Protein AF-0000000084732578 (afdb_homodimer)

Nearest PDB structures (foldseek):
  6kg1-assembly1_A  TM=9.247E-01  e=7.749E-29  Helicobacter pylori 26695
  5wt5-assembly1_B  TM=9.042E-01  e=7.749E-29  Helicobacter pylori 26695
  5zsp-assembly1_B  TM=8.885E-01  e=3.275E-29  Hydrogenimonas thermophila
  5zst-assembly1_A  TM=8.832E-01  e=6.159E-29  Hydrogenimonas thermophila
  1t3i-assembly1_B  TM=8.593E-01  e=3.748E-23  Synechocystis sp.

Solvent-accessible surface area (backbone atoms only — not comparable to full-atom values): 38156 Å² total; per-residue (Å²): 119,47,70,26,33,45,88,32,22,68,51,62,36,81,63,11,66,59,37,24,54,59,41,58,76,53,49,45,33,44,82,32,88,41,71,71,12,45,52,42,35,52,51,44,52,51,26,41,41,45,48,13,60,54,31,47,52,55,47,90,28,53,34,80,36,51,25,43,42,50,22,39,30,44,58,63,59,24,40,32,42,88,90,76,31,68,47,51,28,39,36,32,44,67,63,49,58,52,20,48,54,45,25,47,52,48,39,21,70,73,70,65,20,47,67,47,66,53,55,59,40,97,69,62,28,66,31,62,68,57,48,66,74,59,59,87,53,70,42,26,36,35,41,49,43,41,28,36,77,60,39,10,41,45,35,63,42,50,62,50,28,53,55,35,52,75,56,59,31,46,34,35,26,51,41,40,56,37,43,66,54,53,90,51,31,51,69,80,46,44,42,44,28,38,23,38,36,18,33,52,38,15,20,45,64,45,30,18,29,31,34,42,42,86,89,66,44,59,55,56,78,30,47,45,47,63,35,71,83,40,35,40,27,50,78,68,36,53,30,52,42,36,9,28,25,36,8,43,51,50,41,63,73,39,28,70,63,36,32,52,49,31,46,52,48,30,52,52,51,52,52,50,44,49,69,77,34,72,76,46,42,56,52,57,71,91,38,66,51,47,63,25,32,42,19,34,28,39,74,93,43,51,20,67,61,49,46,51,44,23,36,74,67,34,35,39,60,38,52,49,39,45,69,47,95,86,44,82,40,63,32,60,48,46,48,68,64,65,47,51,66,78,50,38,37,11,15,33,21,40,24,56,47,91,84,61,55,76,71,51,50,59,55,47,52,53,33,49,52,53,38,51,54,55,49,55,52,51,56,55,58,59,71,76,104,120,46,71,26,32,44,88,32,23,68,52,63,35,81,64,12,65,57,39,26,54,58,40,59,75,54,48,44,32,42,82,31,89,41,71,68,12,46,51,42,35,51,50,42,52,50,28,41,40,45,49,13,59,54,31,47,52,54,47,90,26,53,34,81,34,52,25,43,43,51,22,40,30,46,59,61,58,24,39,32,42,87,92,75,31,69,48,52,27,38,35,32,44,66,64,50,57,52,20,47,54,48,26,48,52,49,39,20,71,74,70,65,19,48,68,46,66,52,55,59,39,98,69,61,27,66,33,64,66,57,49,66,75,58,58,87,53,69,43,26,36,35,39,48,44,42,28,35,78,61,38,10,39,45,35,62,40,52,62,50,28,52,54,34,53,75,57,60,30,46,33,34,25,50,39,41,56,37,43,67,54,55,89,50,31,50,70,79,46,44,42,44,28,38,22,38,37,17,32,53,39,16,21,45,65,45,30,19,30,31,34,41,41,87,88,67,45,62,54,56,77,31,48,46,47,65,35,72,85,41,35,39,26,49,78,69,36,54,30,53,42,36,8,28,24,37,8,44,52,51,41,63,74,40,27,70,63,35,31,54,50,31,46,53,48,30,52,52,51,52,51,50,44,51,69,76,36,73,76,46,42,57,51,57,71,90,38,66,50,47,64,25,30,42,19,35,28,39,72,94,43,51,21,67,60,49,47,52,46,22,35,76,67,34,36,41,59,39,54,50,40,44,69,47,96,87,46,81,41,63,30,59,47,46,49,68,63,65,47,53,66,77,50,39,38,10,16,34,23,39,23,56,47,90,82,61,55,77,71,50,50,59,55,47,52,52,32,49,54,50,37,52,53,54,51,55,51,50,56,54,54,62,67,76,104

pLDDT: mean 93.45, std 10.59, range [28.48, 98.88]

Foldseek 3Di:
DDEQALLVLPFFDPCLVVLLVVLVVDQDFLVDPDPVNVVLVVLLLVLLVLVCVQQVHDSLQKDKDFFLLCLLLQVQQWWADPVRHAAQAEEEALLDDPSNVVSLVVSCVVRVRHYYYFDADLLGEGDLVVCLVPVPAAAYEYEDEQARQQAQFGYPQQSNLVSCVVRNYAYEYEDLNVFLADGHYPVRSRHQWYWAGLSSLNFDRGITIIGGHPPIGTAAPDADDCPSNRRYDDTDRSSSSSSSSVSSVSSSVCRVVSNVQLQVLLVVLVVVCCVVPVPKDWRSVVHDGRRQKTKIFDAPDAQVLLQVQLVVLPYHWAAQFDPPVVDRDFRSNCVSSPDDPNRSRNIIIGGDHSPDDPVVSVSSVVSNVVSVVVRVVVVVVVVVD/DDEQALLVLPFFDPCLVVLLVVLVVDQDFLVDPDPVNVVLVVLLLVLLVLVCVQQVHDSLQKDKDFFLLCLLLQVQQWWADPVRHAAQAEEEALLDDPSNVVSLVVSCVVRVRHYYYFDADLLGEGDLVVCLVPVPAAAYEYEDEQARQQAQFGYPQQSNLVSCVVRNYAYEYEDLSVFLADGHYPVRSRHQWYWAGLSSLNFDRGITIIGGHPPTGTAAPDADDCPSNRRYDDTDRSSSSSSSSVSSVSSVVCRVVSNVQLQVLLVVLVVVCCVVPVPKDWRSVVHDGRRQKTKIFDAPDAQVLLQVQLVVLPYHWAAQFDPPVPDRDFRSNCVSSPHDPNRSRNIIIGGDHSPDDNVVSVSNVVSNVVSVVVRVVVVVVVVVD

Radius of gyration: 27.82 Å; Cα contacts (8 Å, |Δi|>4): 1682; chains: 2; bounding box: 50×74×98 Å

InterPro domains:
  IPR000192 Aminotransferase class V domain [PF00266] (41-360)
  IPR015421 Pyridoxal phosphate-dependent transferase, major domain [G3DSA:3.40.640.10] (13-254)
  IPR015422 Pyridoxal phosphate-dependent transferase, small domain [G3DSA:3.90.1150.10] (255-361)
  IPR015424 Pyridoxal phosphate-dependent transferase [SSF53383] (7-371)
  IPR016454 Cysteine desulfurase [PIRSF005572] (13-369)

Organism: NCBI:txid412449

Secondary structure (DSSP, 8-state):
-EE-BGGG---PPTTHHHHHHHHHT----TT--SHHHHHHHHHHHHHHHHHHHHHTS-GGGEEEES-HHHHHHHHHHHEEBTTTBPPSEEEE-TTS-HHHHHHHHHHHHHH-PEEEEPPBPTTSSB-HHHHHHT---SSEEEE--SB-TTT-BBP-HHHHHHHHHHTT-EEEEE-TTTTTTS---HHHH--SEEEEETGGGT--TT-EEEEE-TT-EE--SB-SSSGGGGTB-S---HHHHHHHHHHHHHHHHHHHHHHHHHHHHHHHHHHHHHHH-TT-EETTTTS-B-TTEEEEE-TTS-HHHHHHHHHHTTEE-EES-EE-SS-EEPPHHHHHTT--HHHHTTEEEEE--TT--THHHHHHHHHHHHHHHHHHHHHHHHH--/-EE-BGGG---PPTTHHHHHHHHHT----TT--SHHHHHHHHHHHHHHHHHHHHHTS-GGGEEEES-HHHHHHHHHHHEEBTTTBPPSEEEE-TTS-HHHHHHHHHHHHHH-PEEEEPPBPTTSSB-HHHHHHT---SSEEEE--SB-TTT-BBP-HHHHHHHHHHTT-EEEEE-TTTTTTS---HHHH--SEEEEETGGGT--TT-EEEEE-TT-EE--SB-SSSGGGGTB-S---HHHHHHHHHHHHHHHHHHHHHHHHHHHHHHHHHHHHHHH-TT-EETTTTS-B-TTEEEEE-TTS-HHHHHHHHHHTTEE-EES-EE-SS-EE--HHHHHTT--HHHHTTEEEEE--TT--THHHHHHHHHHHHHHHHHHHHHHHHH--

Sequence (770 aa):
MIHLHIDTMPFFRPGVREAIEKELEDPIVPTARTRRGLSKADRLDGYREEVARYADCRPEEVIFVSSVTEANVWGIRGVRFPGNNSPDHVLVSPLEHSSILRSAEALSRETGAKMGLLTLTPQGTVDTDALKRKWPGARTLVSLQRVNPETGLLQPLKEVAGIVRERGGILHSDSSATQGWESLSLQSDGPDLMSVSSAAAGGPAGIAALLLRRGIRINPWLMGGAQEDGRRAGSQPVFLAAGFAQALRQEKESLSTDRQRLEHLDHLFLSAIQKEHSDVKIVALHAPRRPGILNILVPEVDGQALLSLLDRDGVEVGTGASCSSQSLTVSHVLTALGYPARQAQGSIVLSLGWWNRETDLALFQSALNKARGILSRINVTGATAMIHLHIDTMPFFRPGVREAIEKELEDPIVPTARTRRGLSKADRLDGYREEVARYADCRPEEVIFVSSVTEANVWGIRGVRFPGNNSPDHVLVSPLEHSSILRSAEALSRETGAKMGLLTLTPQGTVDTDALKRKWPGARTLVSLQRVNPETGLLQPLKEVAGIVRERGGILHSDSSATQGWESLSLQSDGPDLMSVSSAAAGGPAGIAALLLRRGIRINPWLMGGAQEDGRRAGSQPVFLAAGFAQALRQEKESLSTDRQRLEHLDHLFLSAIQKEHSDVKIVALHAPRRPGILNILVPEVDGQALLSLLDRDGVEVGTGASCSSQSLTVSHVLTALGYPARQAQGSIVLSLGWWNRETDLALFQSALNKARGILSRINVTGATA

Structure (mmCIF, N/CA/C/O backbone):
data_AF-0000000084732578-model_v1
#
loop_
_entity.id
_entity.type
_entity.pdbx_description
1 polymer 'Cysteine desulfurase'
#
loop_
_atom_site.group_PDB
_atom_site.id
_atom_site.type_symbol
_atom_site.label_atom_id
_atom_site.label_alt_id
_atom_site.label_comp_id
_atom_site.label_asym_id
_atom_site.label_entity_id
_atom_site.label_seq_id
_atom_site.pdbx_PDB_ins_code
_atom_site.Cartn_x
_atom_site.Cartn_y
_atom_site.Cartn_z
_atom_site.occupancy
_atom_site.B_iso_or_equiv
_atom_site.auth_seq_id
_atom_site.auth_comp_id
_atom_site.auth_asym_id
_atom_site.auth_atom_id
_atom_site.pdbx_PDB_model_num
ATOM 1 N N . MET A 1 1 ? -21.766 15.445 18.328 1 86.06 1 MET A N 1
ATOM 2 C CA . MET A 1 1 ? -20.328 15.211 18.234 1 86.06 1 MET A CA 1
ATOM 3 C C . MET A 1 1 ? -19.734 15.984 17.062 1 86.06 1 MET A C 1
ATOM 5 O O . MET A 1 1 ? -20.344 16.062 15.992 1 86.06 1 MET A O 1
ATOM 9 N N . ILE A 1 2 ? -18.672 16.766 17.375 1 94.62 2 ILE A N 1
ATOM 10 C CA . ILE A 1 2 ? -18.031 17.516 16.297 1 94.62 2 ILE A CA 1
ATOM 11 C C . ILE A 1 2 ? -16.609 17.031 16.109 1 94.62 2 ILE A C 1
ATOM 13 O O . ILE A 1 2 ? -15.961 16.578 17.062 1 94.62 2 ILE A O 1
ATOM 17 N N . HIS A 1 3 ? -16.156 17.156 14.844 1 95.94 3 HIS A N 1
ATOM 18 C CA . HIS A 1 3 ? -14.82 16.734 14.469 1 95.94 3 HIS A CA 1
ATOM 19 C C . HIS A 1 3 ? -13.969 17.922 14.023 1 95.94 3 HIS A C 1
ATOM 21 O O . HIS A 1 3 ? -14.258 18.547 13 1 95.94 3 HIS A O 1
ATOM 27 N N . LEU A 1 4 ? -12.914 18.141 14.812 1 97.38 4 LEU A N 1
ATOM 28 C CA . LEU A 1 4 ? -12.031 19.266 14.516 1 97.38 4 LEU A CA 1
ATOM 29 C C . LEU A 1 4 ? -10.609 18.781 14.258 1 97.38 4 LEU A C 1
ATOM 31 O O . LEU A 1 4 ? -9.648 19.391 14.734 1 97.38 4 LEU A O 1
ATOM 35 N N . HIS A 1 5 ? -10.531 17.656 13.641 1 94.88 5 HIS A N 1
ATOM 36 C CA . HIS A 1 5 ? -9.242 17.078 13.273 1 94.88 5 HIS A CA 1
ATOM 37 C C . HIS A 1 5 ? -9.312 16.406 11.906 1 94.88 5 HIS A C 1
ATOM 39 O O . HIS A 1 5 ? -9.516 15.188 11.828 1 94.88 5 HIS A O 1
ATOM 45 N N . ILE A 1 6 ? -8.961 17.078 10.906 1 91.69 6 ILE A N 1
ATOM 46 C CA . ILE A 1 6 ? -9.203 16.641 9.539 1 91.69 6 ILE A CA 1
ATOM 47 C C . ILE A 1 6 ? -8.281 15.477 9.195 1 91.69 6 ILE A C 1
ATOM 49 O O . ILE A 1 6 ? -8.617 14.633 8.359 1 91.69 6 ILE A O 1
ATOM 53 N N . ASP A 1 7 ? -7.176 15.289 9.883 1 87.5 7 ASP A N 1
ATOM 54 C CA . ASP A 1 7 ? -6.18 14.273 9.555 1 87.5 7 ASP A CA 1
ATOM 55 C C . ASP A 1 7 ? -6.637 12.891 10.008 1 87.5 7 ASP A C 1
ATOM 57 O O . ASP A 1 7 ? -6.027 11.883 9.648 1 87.5 7 ASP A O 1
ATOM 61 N N . THR A 1 8 ? -7.738 12.836 10.734 1 90.19 8 THR A N 1
ATOM 62 C CA . THR A 1 8 ? -8.234 11.555 11.211 1 90.19 8 THR A CA 1
ATOM 63 C C . THR A 1 8 ? -9.273 10.984 10.242 1 90.19 8 THR A C 1
ATOM 65 O O . THR A 1 8 ? -9.883 9.945 10.516 1 90.19 8 THR A O 1
ATOM 68 N N . MET A 1 9 ? -9.508 11.633 9.102 1 88.69 9 MET A N 1
ATOM 69 C CA . MET A 1 9 ? -10.43 11.203 8.047 1 88.69 9 MET A CA 1
ATOM 70 C C . MET A 1 9 ? -11.781 10.82 8.641 1 88.69 9 MET A C 1
ATOM 72 O O . MET A 1 9 ? -12.266 9.703 8.422 1 88.69 9 MET A O 1
ATOM 76 N N . PRO A 1 10 ? -12.531 11.75 9.281 1 90.88 10 PRO A N 1
ATOM 77 C CA . PRO A 1 10 ? -13.773 11.391 9.969 1 90.88 10 PRO A CA 1
ATOM 78 C C . PRO A 1 10 ? -14.938 11.156 9.008 1 90.88 10 PRO A C 1
ATOM 80 O O . PRO A 1 10 ? -15.898 10.461 9.352 1 90.88 10 PRO A O 1
ATOM 83 N N . PHE A 1 11 ? -14.883 11.773 7.777 1 94.5 11 PHE A N 1
ATOM 84 C CA . PHE A 1 11 ? -15.969 11.664 6.805 1 94.5 11 PHE A CA 1
ATOM 85 C C . PHE A 1 11 ? -15.414 11.492 5.395 1 94.5 11 PHE A C 1
ATOM 87 O O . PHE A 1 11 ? -14.391 12.086 5.043 1 94.5 11 PHE A O 1
ATOM 94 N N . PHE A 1 12 ? -16.156 10.656 4.664 1 97.5 12 PHE A N 1
ATOM 95 C CA . PHE A 1 12 ? -15.953 10.68 3.221 1 97.5 12 PHE A CA 1
ATOM 96 C C . PHE A 1 12 ? -16.641 11.891 2.6 1 97.5 12 PHE A C 1
ATOM 98 O O . PHE A 1 12 ? -17.703 12.312 3.057 1 97.5 12 PHE A O 1
ATOM 105 N N . ARG A 1 13 ? -16 12.484 1.595 1 97.62 13 ARG A N 1
ATOM 106 C CA . ARG A 1 13 ? -16.75 13.438 0.774 1 97.62 13 ARG A CA 1
ATOM 107 C C . ARG A 1 13 ? -17.953 12.773 0.126 1 97.62 13 ARG A C 1
ATOM 109 O O . ARG A 1 13 ? -18 11.547 0.003 1 97.62 13 ARG A O 1
ATOM 116 N N . PRO A 1 14 ? -18.969 13.57 -0.297 1 97.12 14 PRO A N 1
ATOM 117 C CA . PRO A 1 14 ? -20.172 13.016 -0.92 1 97.12 14 PRO A CA 1
ATOM 118 C C . PRO A 1 14 ? -19.844 12.148 -2.135 1 97.12 14 PRO A C 1
ATOM 120 O O . PRO A 1 14 ? -19.016 12.516 -2.967 1 97.12 14 PRO A O 1
ATOM 123 N N . GLY A 1 15 ? -20.438 10.969 -2.182 1 98.19 15 GLY A N 1
ATOM 124 C CA . GLY A 1 15 ? -20.328 10.109 -3.35 1 98.19 15 GLY A CA 1
ATOM 125 C C . GLY A 1 15 ? -19.156 9.148 -3.279 1 98.19 15 GLY A C 1
ATOM 126 O O . GLY A 1 15 ? -19.078 8.203 -4.066 1 98.19 15 GLY A O 1
ATOM 127 N N . VAL A 1 16 ? -18.219 9.32 -2.346 1 98.62 16 VAL A N 1
ATOM 128 C CA . VAL A 1 16 ? -17.016 8.508 -2.275 1 98.62 16 VAL A CA 1
ATOM 129 C C . VAL A 1 16 ? -17.375 7.062 -1.938 1 98.62 16 VAL A C 1
ATOM 131 O O . VAL A 1 16 ? -16.938 6.129 -2.617 1 98.62 16 VAL A O 1
ATOM 134 N N . ARG A 1 17 ? -18.188 6.883 -0.873 1 98.19 17 ARG A N 1
ATOM 135 C CA . ARG A 1 17 ? -18.578 5.531 -0.484 1 98.19 17 ARG A CA 1
ATOM 136 C C . ARG A 1 17 ? -19.281 4.816 -1.632 1 98.19 17 ARG A C 1
ATOM 138 O O . ARG A 1 17 ? -19 3.652 -1.912 1 98.19 17 ARG A O 1
ATOM 145 N N . GLU A 1 18 ? -20.141 5.5 -2.322 1 98.31 18 GLU A N 1
ATOM 146 C CA . GLU A 1 18 ? -20.875 4.93 -3.441 1 98.31 18 GLU A CA 1
ATOM 147 C C . GLU A 1 18 ? -19.953 4.527 -4.578 1 98.31 18 GLU A C 1
ATOM 149 O O . GLU A 1 18 ? -20.141 3.486 -5.207 1 98.31 18 GLU A O 1
ATOM 154 N N . ALA A 1 19 ? -18.969 5.375 -4.852 1 98.75 19 ALA A N 1
ATOM 155 C CA . ALA A 1 19 ? -18 5.078 -5.902 1 98.75 19 ALA A CA 1
ATOM 156 C C . ALA A 1 19 ? -17.219 3.805 -5.59 1 98.75 19 ALA A C 1
ATOM 158 O O . ALA A 1 19 ? -16.984 2.977 -6.473 1 98.75 19 ALA A O 1
ATOM 159 N N . ILE A 1 20 ? -16.844 3.658 -4.32 1 98.69 20 ILE A N 1
ATOM 160 C CA . ILE A 1 20 ? -16.125 2.467 -3.881 1 98.69 20 ILE A CA 1
ATOM 161 C C . ILE A 1 20 ? -17.031 1.239 -4.031 1 98.69 20 ILE A C 1
ATOM 163 O O . ILE A 1 20 ? -16.625 0.234 -4.621 1 98.69 20 ILE A O 1
ATOM 167 N N . GLU A 1 21 ? -18.281 1.349 -3.543 1 98.06 21 GLU A N 1
ATOM 168 C CA . GLU A 1 21 ? -19.219 0.222 -3.523 1 98.06 21 GLU A CA 1
ATOM 169 C C . GLU A 1 21 ? -19.547 -0.248 -4.938 1 98.06 21 GLU A C 1
ATOM 171 O O . GLU A 1 21 ? -19.656 -1.45 -5.184 1 98.06 21 GLU A O 1
ATOM 176 N N . LYS A 1 22 ? -19.672 0.679 -5.816 1 97.94 22 LYS A N 1
ATOM 177 C CA . LYS A 1 22 ? -19.953 0.333 -7.207 1 97.94 22 LYS A CA 1
ATOM 178 C C . LYS A 1 22 ? -18.828 -0.515 -7.801 1 97.94 22 LYS A C 1
ATOM 180 O O . LYS A 1 22 ? -19.094 -1.53 -8.453 1 97.94 22 LYS A O 1
ATOM 185 N N . GLU A 1 23 ? -17.625 -0.117 -7.574 1 97.62 23 GLU A N 1
ATOM 186 C CA . GLU A 1 23 ? -16.484 -0.835 -8.125 1 97.62 23 GLU A CA 1
ATOM 187 C C . GLU A 1 23 ? -16.281 -2.182 -7.438 1 97.62 23 GLU A C 1
ATOM 189 O O . GLU A 1 23 ? -15.664 -3.09 -7.996 1 97.62 23 GLU A O 1
ATOM 194 N N . LEU A 1 24 ? -16.797 -2.346 -6.191 1 97.5 24 LEU A N 1
ATOM 195 C CA . LEU A 1 24 ? -16.672 -3.588 -5.441 1 97.5 24 LEU A CA 1
ATOM 196 C C . LEU A 1 24 ? -17.547 -4.68 -6.031 1 97.5 24 LEU A C 1
ATOM 198 O O . LEU A 1 24 ? -17.391 -5.859 -5.715 1 97.5 24 LEU A O 1
ATOM 202 N N . GLU A 1 25 ? -18.484 -4.312 -6.906 1 96.06 25 GLU A N 1
ATOM 203 C CA . GLU A 1 25 ? -19.406 -5.27 -7.512 1 96.06 25 GLU A CA 1
ATOM 204 C C . GLU A 1 25 ? -18.656 -6.277 -8.375 1 96.06 25 GLU A C 1
ATOM 206 O O . GLU A 1 25 ? -19.094 -7.422 -8.523 1 96.06 25 GLU A O 1
ATOM 211 N N . ASP A 1 26 ? -17.547 -5.867 -8.945 1 94.75 26 ASP A N 1
ATOM 212 C CA . ASP A 1 26 ? -16.672 -6.734 -9.742 1 94.75 26 ASP A CA 1
ATOM 213 C C . ASP A 1 26 ? -15.227 -6.633 -9.273 1 94.75 26 ASP A C 1
ATOM 215 O O . ASP A 1 26 ? -14.516 -5.695 -9.641 1 94.75 26 ASP A O 1
ATOM 219 N N . PRO A 1 27 ? -14.828 -7.656 -8.609 1 94.94 27 PRO A N 1
ATOM 220 C CA . PRO A 1 27 ? -13.5 -7.555 -7.992 1 94.94 27 PRO A CA 1
ATOM 221 C C . PRO A 1 27 ? -12.375 -7.961 -8.938 1 94.94 27 PRO A C 1
ATOM 223 O O . PRO A 1 27 ? -11.227 -8.102 -8.516 1 94.94 27 PRO A O 1
ATOM 226 N N . ILE A 1 28 ? -12.633 -8.156 -10.258 1 95.69 28 ILE A N 1
ATOM 227 C CA . ILE A 1 28 ? -11.602 -8.555 -11.211 1 95.69 28 ILE A CA 1
ATOM 228 C C . ILE A 1 28 ? -10.484 -7.512 -11.234 1 95.69 28 ILE A C 1
ATOM 230 O O . ILE A 1 28 ? -10.742 -6.316 -11.086 1 95.69 28 ILE A O 1
ATOM 234 N N . VAL A 1 29 ? -9.266 -7.957 -11.422 1 94.06 29 VAL A N 1
ATOM 235 C CA . VAL A 1 29 ? -8.109 -7.066 -11.406 1 94.06 29 VAL A CA 1
ATOM 236 C C . VAL A 1 29 ? -7.895 -6.469 -12.797 1 94.06 29 VAL A C 1
ATOM 238 O O . VAL A 1 29 ? -8.219 -7.098 -13.805 1 94.06 29 VAL A O 1
ATOM 241 N N . PRO A 1 30 ? -7.316 -5.309 -12.836 1 95.44 30 PRO A N 1
ATOM 242 C CA . PRO A 1 30 ? -7.133 -4.645 -14.125 1 95.44 30 PRO A CA 1
ATOM 243 C C . PRO A 1 30 ? -6.016 -5.27 -14.961 1 95.44 30 PRO A C 1
ATOM 245 O O . PRO A 1 30 ? -5.863 -4.945 -16.141 1 95.44 30 PRO A O 1
ATOM 248 N N . THR A 1 31 ? -5.258 -6.184 -14.445 1 90.38 31 THR A N 1
ATOM 249 C CA . THR A 1 31 ? -4.184 -6.84 -15.18 1 90.38 31 THR A CA 1
ATOM 250 C C . THR A 1 31 ? -4.707 -8.07 -15.914 1 90.38 31 THR A C 1
ATOM 252 O O . THR A 1 31 ? -3.988 -8.672 -16.719 1 90.38 31 THR A O 1
ATOM 255 N N . ALA A 1 32 ? -5.965 -8.469 -15.57 1 90.88 32 ALA A N 1
ATOM 256 C CA . ALA A 1 32 ? -6.57 -9.57 -16.312 1 90.88 32 ALA A CA 1
ATOM 257 C C . ALA A 1 32 ? -6.715 -9.219 -17.797 1 90.88 32 ALA A C 1
ATOM 259 O O . ALA A 1 32 ? -7.176 -8.133 -18.141 1 90.88 32 ALA A O 1
ATOM 260 N N . ARG A 1 33 ? -6.359 -10.086 -18.656 1 88.69 33 ARG A N 1
ATOM 261 C CA . ARG A 1 33 ? -6.297 -9.812 -20.094 1 88.69 33 ARG A CA 1
ATOM 262 C C . ARG A 1 33 ? -7.613 -10.172 -20.766 1 88.69 33 ARG A C 1
ATOM 264 O O . ARG A 1 33 ? -7.699 -10.195 -22 1 88.69 33 ARG A O 1
ATOM 271 N N . THR A 1 34 ? -8.602 -10.359 -20.062 1 92.44 34 THR A N 1
ATOM 272 C CA . THR A 1 34 ? -9.953 -10.602 -20.562 1 92.44 34 THR A CA 1
ATOM 273 C C . THR A 1 34 ? -10.688 -9.289 -20.797 1 92.44 34 THR A C 1
ATOM 275 O O . THR A 1 34 ? -10.211 -8.227 -20.406 1 92.44 34 THR A O 1
ATOM 278 N N . ARG A 1 35 ? -11.812 -9.383 -21.438 1 94.12 35 ARG A N 1
ATOM 279 C CA . ARG A 1 35 ? -12.641 -8.203 -21.672 1 94.12 35 ARG A CA 1
ATOM 280 C C . ARG A 1 35 ? -12.984 -7.5 -20.359 1 94.12 35 ARG A C 1
ATOM 282 O O . ARG A 1 35 ? -12.953 -6.27 -20.281 1 94.12 35 ARG A O 1
ATOM 289 N N . ARG A 1 36 ? -13.336 -8.258 -19.359 1 94.31 36 ARG A N 1
ATOM 290 C CA . ARG A 1 36 ? -13.656 -7.691 -18.047 1 94.31 36 ARG A CA 1
ATOM 291 C C . ARG A 1 36 ? -12.445 -6.992 -17.453 1 94.31 36 ARG A C 1
ATOM 293 O O . ARG A 1 36 ? -12.562 -5.891 -16.906 1 94.31 36 ARG A O 1
ATOM 300 N N . GLY A 1 37 ? -11.273 -7.637 -17.547 1 94.44 37 GLY A N 1
ATOM 301 C CA . GLY A 1 37 ? -10.047 -7.039 -17.062 1 94.44 37 GLY A CA 1
ATOM 302 C C . GLY A 1 37 ? -9.672 -5.762 -17.781 1 94.44 37 GLY A C 1
ATOM 303 O O . GLY A 1 37 ? -9.273 -4.777 -17.156 1 94.44 37 GLY A O 1
ATOM 304 N N . LEU A 1 38 ? -9.844 -5.781 -19.078 1 95.5 38 LEU A N 1
ATOM 305 C CA . LEU A 1 38 ? -9.531 -4.609 -19.891 1 95.5 38 LEU A CA 1
ATOM 306 C C . LEU A 1 38 ? -10.477 -3.457 -19.562 1 95.5 38 LEU A C 1
ATOM 308 O O . LEU A 1 38 ? -10.055 -2.299 -19.531 1 95.5 38 LEU A O 1
ATOM 312 N N . SER A 1 39 ? -11.711 -3.812 -19.375 1 96.88 39 SER A N 1
ATOM 313 C CA . SER A 1 39 ? -12.672 -2.801 -18.953 1 96.88 39 SER A CA 1
ATOM 314 C C . SER A 1 39 ? -12.289 -2.191 -17.609 1 96.88 39 SER A C 1
ATOM 316 O O . SER A 1 39 ? -12.406 -0.979 -17.422 1 96.88 39 SER A O 1
ATOM 318 N N . LYS A 1 40 ? -11.898 -3.031 -16.703 1 97.12 40 LYS A N 1
ATOM 319 C CA . LYS A 1 40 ? -11.43 -2.574 -15.398 1 97.12 40 LYS A CA 1
ATOM 320 C C . LYS A 1 40 ? -10.219 -1.654 -15.539 1 97.12 40 LYS A C 1
ATOM 322 O O . LYS A 1 40 ? -10.125 -0.629 -14.859 1 97.12 40 LYS A O 1
ATOM 327 N N . ALA A 1 41 ? -9.289 -1.98 -16.391 1 97.12 41 ALA A N 1
ATOM 328 C CA . ALA A 1 41 ? -8.102 -1.173 -16.656 1 97.12 41 ALA A CA 1
ATOM 329 C C . ALA A 1 41 ? -8.477 0.196 -17.203 1 97.12 41 ALA A C 1
ATOM 331 O O . ALA A 1 41 ? -7.883 1.21 -16.844 1 97.12 41 ALA A O 1
ATOM 332 N N . ASP A 1 42 ? -9.453 0.195 -18.094 1 98.19 42 ASP A N 1
ATOM 333 C CA . ASP A 1 42 ? -9.93 1.446 -18.672 1 98.19 42 ASP A CA 1
ATOM 334 C C . ASP A 1 42 ? -10.5 2.367 -17.594 1 98.19 42 ASP A C 1
ATOM 336 O O . ASP A 1 42 ? -10.25 3.574 -17.609 1 98.19 42 ASP A O 1
ATOM 340 N N . ARG A 1 43 ? -11.258 1.838 -16.703 1 98.38 43 ARG A N 1
ATOM 341 C CA . ARG A 1 43 ? -11.812 2.631 -15.617 1 98.38 43 ARG A CA 1
ATOM 342 C C . ARG A 1 43 ? -10.703 3.162 -14.711 1 98.38 43 ARG A C 1
ATOM 344 O O . ARG A 1 43 ? -10.75 4.312 -14.273 1 98.38 43 ARG A O 1
ATOM 351 N N . LEU A 1 44 ? -9.719 2.312 -14.43 1 98.38 44 LEU A N 1
ATOM 352 C CA . LEU A 1 44 ? -8.562 2.758 -13.656 1 98.38 44 LEU A CA 1
ATOM 353 C C . LEU A 1 44 ? -7.902 3.961 -14.312 1 98.38 44 LEU A C 1
ATOM 355 O O . LEU A 1 44 ? -7.543 4.93 -13.641 1 98.38 44 LEU A O 1
ATOM 359 N N . ASP A 1 45 ? -7.711 3.889 -15.617 1 98.44 45 ASP A N 1
ATOM 360 C CA . ASP A 1 45 ? -7.125 4.996 -16.359 1 98.44 45 ASP A CA 1
ATOM 361 C C . ASP A 1 45 ? -7.988 6.25 -16.25 1 98.44 45 ASP A C 1
ATOM 363 O O . ASP A 1 45 ? -7.461 7.363 -16.172 1 98.44 45 ASP A O 1
ATOM 367 N N . GLY A 1 46 ? -9.266 6.07 -16.266 1 98.75 46 GLY A N 1
ATOM 368 C CA . GLY A 1 46 ? -10.164 7.191 -16.047 1 98.75 46 GLY A CA 1
ATOM 369 C C . GLY A 1 46 ? -9.992 7.852 -14.695 1 98.75 46 GLY A C 1
ATOM 370 O O . GLY A 1 46 ? -9.992 9.078 -14.586 1 98.75 46 GLY A O 1
ATOM 371 N N . TYR A 1 47 ? -9.875 7.047 -13.664 1 98.81 47 TYR A N 1
ATOM 372 C CA . TYR A 1 47 ? -9.641 7.582 -12.328 1 98.81 47 TYR A CA 1
ATOM 373 C C . TYR A 1 47 ? -8.305 8.305 -12.25 1 98.81 47 TYR A C 1
ATOM 375 O O . TYR A 1 47 ? -8.188 9.336 -11.586 1 98.81 47 TYR A O 1
ATOM 383 N N . ARG A 1 48 ? -7.234 7.734 -12.906 1 98.69 48 ARG A N 1
ATOM 384 C CA . ARG A 1 48 ? -5.938 8.391 -12.984 1 98.69 48 ARG A CA 1
ATOM 385 C C . ARG A 1 48 ? -6.062 9.766 -13.633 1 98.69 48 ARG A C 1
ATOM 387 O O . ARG A 1 48 ? -5.418 10.727 -13.203 1 98.69 48 ARG A O 1
ATOM 394 N N . GLU A 1 49 ? -6.867 9.867 -14.672 1 98.81 49 GLU A N 1
ATOM 395 C CA . GLU A 1 49 ? -7.109 11.141 -15.359 1 98.81 49 GLU A CA 1
ATOM 396 C C . GLU A 1 49 ? -7.746 12.156 -14.414 1 98.81 49 GLU A C 1
ATOM 398 O O . GLU A 1 49 ? -7.453 13.352 -14.5 1 98.81 49 GLU A O 1
ATOM 403 N N . GLU A 1 50 ? -8.633 11.703 -13.586 1 98.69 50 GLU A N 1
ATOM 404 C CA . GLU A 1 50 ? -9.266 12.594 -12.617 1 98.69 50 GLU A CA 1
ATOM 405 C C . GLU A 1 50 ? -8.25 13.141 -11.625 1 98.69 50 GLU A C 1
ATOM 407 O O . GLU A 1 50 ? -8.297 14.32 -11.273 1 98.69 50 GLU A O 1
ATOM 412 N N . VAL A 1 51 ? -7.32 12.305 -11.203 1 98.62 51 VAL A N 1
ATOM 413 C CA . VAL A 1 51 ? -6.258 12.742 -10.305 1 98.62 51 VAL A CA 1
ATOM 414 C C . VAL A 1 51 ? -5.379 13.773 -11.016 1 98.62 51 VAL A C 1
ATOM 416 O O . VAL A 1 51 ? -5.023 14.805 -10.438 1 98.62 51 VAL A O 1
ATOM 419 N N . ALA A 1 52 ? -5.074 13.461 -12.234 1 98.69 52 ALA A N 1
ATOM 420 C CA . ALA A 1 52 ? -4.254 14.359 -13.047 1 98.69 52 ALA A CA 1
ATOM 421 C C . ALA A 1 52 ? -4.934 15.719 -13.211 1 98.69 52 ALA A C 1
ATOM 423 O O . ALA A 1 52 ? -4.289 16.766 -13.078 1 98.69 52 ALA A O 1
ATOM 424 N N . ARG A 1 53 ? -6.199 15.703 -13.492 1 98.31 53 ARG A N 1
ATOM 425 C CA . ARG A 1 53 ? -6.969 16.938 -13.641 1 98.31 53 ARG A CA 1
ATOM 426 C C . ARG A 1 53 ? -6.961 17.75 -12.352 1 98.31 53 ARG A C 1
ATOM 428 O O . ARG A 1 53 ? -6.793 18.969 -12.391 1 98.31 53 ARG A O 1
ATOM 435 N N . TYR A 1 54 ? -7.117 17.125 -11.281 1 98.25 54 TYR A N 1
ATOM 436 C CA . TYR A 1 54 ? -7.109 17.781 -9.984 1 98.25 54 TYR A CA 1
ATOM 437 C C . TYR A 1 54 ? -5.789 18.5 -9.742 1 98.25 54 TYR A C 1
ATOM 439 O O . TYR A 1 54 ? -5.77 19.641 -9.25 1 98.25 54 TYR A O 1
ATOM 447 N N . ALA A 1 55 ? -4.648 17.844 -10.102 1 98.25 55 ALA A N 1
ATOM 448 C CA . ALA A 1 55 ? -3.324 18.344 -9.734 1 98.25 55 ALA A CA 1
ATOM 449 C C . ALA A 1 55 ? -2.66 19.062 -10.898 1 98.25 55 ALA A C 1
ATOM 451 O O . ALA A 1 55 ? -1.473 19.391 -10.844 1 98.25 55 ALA A O 1
ATOM 452 N N . ASP A 1 56 ? -3.42 19.281 -12.008 1 97.94 56 ASP A N 1
ATOM 453 C CA . ASP A 1 56 ? -2.92 19.984 -13.18 1 97.94 56 ASP A CA 1
ATOM 454 C C . ASP A 1 56 ? -1.631 19.359 -13.695 1 97.94 56 ASP A C 1
ATOM 456 O O . ASP A 1 56 ? -0.601 20.031 -13.797 1 97.94 56 ASP A O 1
ATOM 460 N N . CYS A 1 57 ? -1.707 18.125 -14.023 1 98.19 57 CYS A N 1
ATOM 461 C CA . CYS A 1 57 ? -0.597 17.375 -14.609 1 98.19 57 CYS A CA 1
ATOM 462 C C . CYS A 1 57 ? -1.101 16.359 -15.617 1 98.19 57 CYS A C 1
ATOM 464 O O . CYS A 1 57 ? -2.281 16.359 -15.977 1 98.19 57 CYS A O 1
ATOM 466 N N . ARG A 1 58 ? -0.204 15.586 -16.281 1 97.75 58 ARG A N 1
ATOM 467 C CA . ARG A 1 58 ? -0.554 14.539 -17.234 1 97.75 58 ARG A CA 1
ATOM 468 C C . ARG A 1 58 ? -0.798 13.211 -16.516 1 97.75 58 ARG A C 1
ATOM 470 O O . ARG A 1 58 ? -0.171 12.93 -15.484 1 97.75 58 ARG A O 1
ATOM 477 N N . PRO A 1 59 ? -1.721 12.414 -17.016 1 98.25 59 PRO A N 1
ATOM 478 C CA . PRO A 1 59 ? -1.997 11.125 -16.375 1 98.25 59 PRO A CA 1
ATOM 479 C C . PRO A 1 59 ? -0.738 10.281 -16.172 1 98.25 59 PRO A C 1
ATOM 481 O O . PRO A 1 59 ? -0.616 9.578 -15.164 1 98.25 59 PRO A O 1
ATOM 484 N N . GLU A 1 60 ? 0.264 10.383 -17.094 1 97.12 60 GLU A N 1
ATOM 485 C CA . GLU A 1 60 ? 1.493 9.602 -17.016 1 97.12 60 GLU A CA 1
ATOM 486 C C . GLU A 1 60 ? 2.348 10.039 -15.82 1 97.12 60 GLU A C 1
ATOM 488 O O . GLU A 1 60 ? 3.273 9.328 -15.422 1 97.12 60 GLU A O 1
ATOM 493 N N . GLU A 1 61 ? 2.035 11.211 -15.25 1 98.44 61 GLU A N 1
ATOM 494 C CA . GLU A 1 61 ? 2.787 11.75 -14.117 1 98.44 61 GLU A CA 1
ATOM 495 C C . GLU A 1 61 ? 2.18 11.312 -12.789 1 98.44 61 GLU A C 1
ATOM 497 O O . GLU A 1 61 ? 2.717 11.617 -11.727 1 98.44 61 GLU A O 1
ATOM 502 N N . VAL A 1 62 ? 1.073 10.578 -12.891 1 98.69 62 VAL A N 1
ATOM 503 C CA . VAL A 1 62 ? 0.375 10.125 -11.688 1 98.69 62 VAL A CA 1
ATOM 504 C C . VAL A 1 62 ? 0.726 8.664 -11.414 1 98.69 62 VAL A C 1
ATOM 506 O O . VAL A 1 62 ? 0.487 7.793 -12.25 1 98.69 62 VAL A O 1
ATOM 509 N N . ILE A 1 63 ? 1.259 8.359 -10.258 1 98.44 63 ILE A N 1
ATOM 510 C CA . ILE A 1 63 ? 1.516 6.996 -9.812 1 98.44 63 ILE A CA 1
ATOM 511 C C . ILE A 1 63 ? 0.695 6.699 -8.555 1 98.44 63 ILE A C 1
ATOM 513 O O . ILE A 1 63 ? 0.832 7.387 -7.543 1 98.44 63 ILE A O 1
ATOM 517 N N . PHE A 1 64 ? -0.169 5.738 -8.633 1 98.5 64 PHE A N 1
ATOM 518 C CA . PHE A 1 64 ? -0.924 5.328 -7.453 1 98.5 64 PHE A CA 1
ATOM 519 C C . PHE A 1 64 ? -0.027 4.594 -6.465 1 98.5 64 PHE A C 1
ATOM 521 O O . PHE A 1 64 ? 0.786 3.756 -6.859 1 98.5 64 PHE A O 1
ATOM 528 N N . VAL A 1 65 ? -0.107 4.988 -5.246 1 97.88 65 VAL A N 1
ATOM 529 C CA . VAL A 1 65 ? 0.628 4.367 -4.148 1 97.88 65 VAL A CA 1
ATOM 530 C C . VAL A 1 65 ? -0.331 4.023 -3.012 1 97.88 65 VAL A C 1
ATOM 532 O O . VAL A 1 65 ? -1.509 4.383 -3.055 1 97.88 65 VAL A O 1
ATOM 535 N N . SER A 1 66 ? 0.131 3.328 -2.049 1 97.19 66 SER A N 1
ATOM 536 C CA . SER A 1 66 ? -0.761 2.791 -1.027 1 97.19 66 SER A CA 1
ATOM 537 C C . SER A 1 66 ? -1.085 3.84 0.031 1 97.19 66 SER A C 1
ATOM 539 O O . SER A 1 66 ? -2.035 3.68 0.8 1 97.19 66 SER A O 1
ATOM 541 N N . SER A 1 67 ? -0.281 4.891 0.153 1 96.31 67 SER A N 1
ATOM 542 C CA . SER A 1 67 ? -0.475 5.934 1.152 1 96.31 67 SER A CA 1
ATOM 543 C C . SER A 1 67 ? 0.402 7.148 0.861 1 96.31 67 SER A C 1
ATOM 545 O O . SER A 1 67 ? 1.323 7.07 0.046 1 96.31 67 SER A O 1
ATOM 547 N N . VAL A 1 68 ? 0.095 8.18 1.524 1 96.5 68 VAL A N 1
ATOM 548 C CA . VAL A 1 68 ? 0.925 9.367 1.368 1 96.5 68 VAL A CA 1
ATOM 549 C C . VAL A 1 68 ? 2.307 9.117 1.968 1 96.5 68 VAL A C 1
ATOM 551 O O . VAL A 1 68 ? 3.311 9.617 1.458 1 96.5 68 VAL A O 1
ATOM 554 N N . THR A 1 69 ? 2.34 8.336 3.068 1 96.88 69 THR A N 1
ATOM 555 C CA . THR A 1 69 ? 3.621 7.953 3.65 1 96.88 69 THR A CA 1
ATOM 556 C C . THR A 1 69 ? 4.492 7.238 2.621 1 96.88 69 THR A C 1
ATOM 558 O O . THR A 1 69 ? 5.684 7.539 2.492 1 96.88 69 THR A O 1
ATOM 561 N N . GLU A 1 70 ? 3.883 6.336 1.867 1 97.56 70 GLU A N 1
ATOM 562 C CA . GLU A 1 70 ? 4.625 5.66 0.808 1 97.56 70 GLU A CA 1
ATOM 563 C C . GLU A 1 70 ? 5.105 6.648 -0.25 1 97.56 70 GLU A C 1
ATOM 565 O O . GLU A 1 70 ? 6.242 6.559 -0.719 1 97.56 70 GLU A O 1
ATOM 570 N N . ALA A 1 71 ? 4.258 7.555 -0.633 1 98.25 71 ALA A N 1
ATOM 571 C CA . ALA A 1 71 ? 4.633 8.578 -1.606 1 98.25 71 ALA A CA 1
ATOM 572 C C . ALA A 1 71 ? 5.828 9.391 -1.115 1 98.25 71 ALA A C 1
ATOM 574 O O . ALA A 1 71 ? 6.781 9.617 -1.862 1 98.25 71 ALA A O 1
ATOM 575 N N . ASN A 1 72 ? 5.789 9.828 0.147 1 98.25 72 ASN A N 1
ATOM 576 C CA . ASN A 1 72 ? 6.867 10.609 0.745 1 98.25 72 ASN A CA 1
ATOM 577 C C . ASN A 1 72 ? 8.172 9.828 0.78 1 98.25 72 ASN A C 1
ATOM 579 O O . ASN A 1 72 ? 9.211 10.312 0.32 1 98.25 72 ASN A O 1
ATOM 583 N N . VAL A 1 73 ? 8.086 8.633 1.293 1 97.62 73 VAL A N 1
ATOM 584 C CA . VAL A 1 73 ? 9.273 7.809 1.463 1 97.62 73 VAL A CA 1
ATOM 585 C C . VAL A 1 73 ? 9.898 7.508 0.099 1 97.62 73 VAL A C 1
ATOM 587 O O . VAL A 1 73 ? 11.102 7.672 -0.089 1 97.62 73 VAL A O 1
ATOM 590 N N . TRP A 1 74 ? 9.039 7.105 -0.854 1 97.56 74 TRP A N 1
ATOM 591 C CA . TRP A 1 74 ? 9.516 6.766 -2.191 1 97.56 74 TRP A CA 1
ATOM 592 C C . TRP A 1 74 ? 10.078 7.996 -2.898 1 97.56 74 TRP A C 1
ATOM 594 O O . TRP A 1 74 ? 11.125 7.926 -3.545 1 97.56 74 TRP A O 1
ATOM 604 N N . GLY A 1 75 ? 9.414 9.133 -2.764 1 97.81 75 GLY A N 1
ATOM 605 C CA . GLY A 1 75 ? 9.883 10.359 -3.377 1 97.81 75 GLY A CA 1
ATOM 606 C C . GLY A 1 75 ? 11.266 10.766 -2.91 1 97.81 75 GLY A C 1
ATOM 607 O O . GLY A 1 75 ? 12.078 11.266 -3.699 1 97.81 75 GLY A O 1
ATOM 608 N N . ILE A 1 76 ? 11.531 10.531 -1.646 1 97.94 76 ILE A N 1
ATOM 609 C CA . ILE A 1 76 ? 12.797 10.945 -1.057 1 97.94 76 ILE A CA 1
ATOM 610 C C . ILE A 1 76 ? 13.867 9.898 -1.344 1 97.94 76 ILE A C 1
ATOM 612 O O . ILE A 1 76 ? 14.953 10.227 -1.841 1 97.94 76 ILE A O 1
ATOM 616 N N . ARG A 1 77 ? 13.578 8.656 -1.155 1 96.19 77 ARG A N 1
ATOM 617 C CA . ARG A 1 77 ? 14.594 7.609 -1.207 1 96.19 77 ARG A CA 1
ATOM 618 C C . ARG A 1 77 ? 14.797 7.109 -2.635 1 96.19 77 ARG A C 1
ATOM 620 O O . ARG A 1 77 ? 15.836 6.531 -2.955 1 96.19 77 ARG A O 1
ATOM 627 N N . GLY A 1 78 ? 13.82 7.328 -3.498 1 95.88 78 GLY A N 1
ATOM 628 C CA . GLY A 1 78 ? 13.836 6.691 -4.805 1 95.88 78 GLY A CA 1
ATOM 629 C C . GLY A 1 78 ? 14.344 7.602 -5.906 1 95.88 78 GLY A C 1
ATOM 630 O O . GLY A 1 78 ? 14.758 7.129 -6.969 1 95.88 78 GLY A O 1
ATOM 631 N N . VAL A 1 79 ? 14.32 8.906 -5.719 1 96.81 79 VAL A N 1
ATOM 632 C CA . VAL A 1 79 ? 14.641 9.859 -6.777 1 96.81 79 VAL A CA 1
ATOM 633 C C . VAL A 1 79 ? 16.109 9.727 -7.16 1 96.81 79 VAL A C 1
ATOM 635 O O . VAL A 1 79 ? 16.953 9.445 -6.309 1 96.81 79 VAL A O 1
ATOM 638 N N . ARG A 1 80 ? 16.359 9.914 -8.461 1 96.62 80 ARG A N 1
ATOM 639 C CA . ARG A 1 80 ? 17.703 9.828 -9 1 96.62 80 ARG A CA 1
ATOM 640 C C . ARG A 1 80 ? 18.031 11.023 -9.883 1 96.62 80 ARG A C 1
ATOM 642 O O . ARG A 1 80 ? 17.141 11.562 -10.547 1 96.62 80 ARG A O 1
ATOM 649 N N . PHE A 1 81 ? 19.219 11.445 -9.852 1 96.62 81 PHE A N 1
ATOM 650 C CA . PHE A 1 81 ? 19.75 12.469 -10.75 1 96.62 81 PHE A CA 1
ATOM 651 C C . PHE A 1 81 ? 20.281 11.844 -12.031 1 96.62 81 PHE A C 1
ATOM 653 O O . PHE A 1 81 ? 20.359 10.617 -12.141 1 96.62 81 PHE A O 1
ATOM 660 N N . PRO A 1 82 ? 20.484 12.664 -13.07 1 92.44 82 PRO A N 1
ATOM 661 C CA . PRO A 1 82 ? 21.047 12.117 -14.32 1 92.44 82 PRO A CA 1
ATOM 662 C C . PRO A 1 82 ? 22.234 11.195 -14.078 1 92.44 82 PRO A C 1
ATOM 664 O O . PRO A 1 82 ? 23.062 11.461 -13.203 1 92.44 82 PRO A O 1
ATOM 667 N N . GLY A 1 83 ? 22.297 10.094 -14.867 1 91.94 83 GLY A N 1
ATOM 668 C CA . GLY A 1 83 ? 23.328 9.07 -14.68 1 91.94 83 GLY A CA 1
ATOM 669 C C . GLY A 1 83 ? 22.984 8.07 -13.594 1 91.94 83 GLY A C 1
ATOM 670 O O . GLY A 1 83 ? 23.844 7.32 -13.141 1 91.94 83 GLY A O 1
ATOM 671 N N . ASN A 1 84 ? 21.734 8.156 -13.164 1 89.44 84 ASN A N 1
ATOM 672 C CA . ASN A 1 84 ? 21.203 7.27 -12.133 1 89.44 84 ASN A CA 1
ATOM 673 C C . ASN A 1 84 ? 21.922 7.461 -10.797 1 89.44 84 ASN A C 1
ATOM 675 O O . ASN A 1 84 ? 22.188 6.496 -10.086 1 89.44 84 ASN A O 1
ATOM 679 N N . ASN A 1 85 ? 22.234 8.68 -10.516 1 93.06 85 ASN A N 1
ATOM 680 C CA . ASN A 1 85 ? 22.953 9.016 -9.297 1 93.06 85 ASN A CA 1
ATOM 681 C C . ASN A 1 85 ? 21.984 9.328 -8.148 1 93.06 85 ASN A C 1
ATOM 683 O O . ASN A 1 85 ? 20.969 9.977 -8.352 1 93.06 85 ASN A O 1
ATOM 687 N N . SER A 1 86 ? 22.359 8.852 -6.977 1 94.81 86 SER A N 1
ATOM 688 C CA . SER A 1 86 ? 21.672 9.289 -5.766 1 94.81 86 SER A CA 1
ATOM 689 C C . SER A 1 86 ? 21.984 10.75 -5.449 1 94.81 86 SER A C 1
ATOM 691 O O . SER A 1 86 ? 23 11.289 -5.914 1 94.81 86 SER A O 1
ATOM 693 N N . PRO A 1 87 ? 21.094 11.414 -4.672 1 97.56 87 PRO A N 1
ATOM 694 C CA . PRO A 1 87 ? 21.438 12.766 -4.207 1 97.56 87 PRO A CA 1
ATOM 695 C C . PRO A 1 87 ? 22.719 12.789 -3.375 1 97.56 87 PRO A C 1
ATOM 697 O O . PRO A 1 87 ? 22.953 11.875 -2.582 1 97.56 87 PRO A O 1
ATOM 700 N N . ASP A 1 88 ? 23.5 13.867 -3.592 1 97.69 88 ASP A N 1
ATOM 701 C CA . ASP A 1 88 ? 24.656 14.094 -2.734 1 97.69 88 ASP A CA 1
ATOM 702 C C . ASP A 1 88 ? 24.25 14.797 -1.438 1 97.69 88 ASP A C 1
ATOM 704 O O . ASP A 1 88 ? 24.938 14.656 -0.417 1 97.69 88 ASP A O 1
ATOM 708 N N . HIS A 1 89 ? 23.188 15.586 -1.547 1 98.25 89 HIS A N 1
ATOM 709 C CA . HIS A 1 89 ? 22.656 16.344 -0.421 1 98.25 89 HIS A CA 1
ATOM 710 C C . HIS A 1 89 ? 21.141 16.203 -0.333 1 98.25 89 HIS A C 1
ATOM 712 O O . HIS A 1 89 ? 20.453 16.141 -1.359 1 98.25 89 HIS A O 1
ATOM 718 N N . VAL A 1 90 ? 20.641 16.109 0.835 1 98.44 90 VAL A N 1
ATOM 719 C CA . VAL A 1 90 ? 19.203 16.141 1.077 1 98.44 90 VAL A CA 1
ATOM 720 C C . VAL A 1 90 ? 18.875 17.188 2.139 1 98.44 90 VAL A C 1
ATOM 722 O O . VAL A 1 90 ? 19.391 17.125 3.262 1 98.44 90 VAL A O 1
ATOM 725 N N . LEU A 1 91 ? 18.125 18.203 1.775 1 98.69 91 LEU A N 1
ATOM 726 C CA . LEU A 1 91 ? 17.688 19.266 2.662 1 98.69 91 LEU A CA 1
ATOM 727 C C . LEU A 1 91 ? 16.188 19.156 2.957 1 98.69 91 LEU A C 1
ATOM 729 O O . LEU A 1 91 ? 15.375 19.078 2.033 1 98.69 91 LEU A O 1
ATOM 733 N N . VAL A 1 92 ? 15.844 19.078 4.211 1 98.44 92 VAL A N 1
ATOM 734 C CA . VAL A 1 92 ? 14.438 19 4.59 1 98.44 92 VAL A CA 1
ATOM 735 C C . VAL A 1 92 ? 14.117 20.062 5.637 1 98.44 92 VAL A C 1
ATOM 737 O O . VAL A 1 92 ? 14.984 20.453 6.422 1 98.44 92 VAL A O 1
ATOM 740 N N . SER A 1 93 ? 12.938 20.578 5.586 1 98.06 93 SER A N 1
ATOM 741 C CA . SER A 1 93 ? 12.492 21.438 6.676 1 98.06 93 SER A CA 1
ATOM 742 C C . SER A 1 93 ? 12.383 20.672 7.984 1 98.06 93 SER A C 1
ATOM 744 O O . SER A 1 93 ? 11.938 19.516 8 1 98.06 93 SER A O 1
ATOM 746 N N . PRO A 1 94 ? 12.805 21.281 9.109 1 97.25 94 PRO A N 1
ATOM 747 C CA . PRO A 1 94 ? 12.617 20.609 10.398 1 97.25 94 PRO A CA 1
ATOM 748 C C . PRO A 1 94 ? 11.148 20.438 10.773 1 97.25 94 PRO A C 1
ATOM 750 O O . PRO A 1 94 ? 10.828 19.719 11.727 1 97.25 94 PRO A O 1
ATOM 753 N N . LEU A 1 95 ? 10.242 21 10.008 1 96.75 95 LEU A N 1
ATOM 754 C CA . LEU A 1 95 ? 8.812 20.969 10.312 1 96.75 95 LEU A CA 1
ATOM 755 C C . LEU A 1 95 ? 8.125 19.828 9.562 1 96.75 95 LEU A C 1
ATOM 757 O O . LEU A 1 95 ? 6.93 19.594 9.742 1 96.75 95 LEU A O 1
ATOM 761 N N . GLU A 1 96 ? 8.883 19.094 8.766 1 97.19 96 GLU A N 1
ATOM 762 C CA . GLU A 1 96 ? 8.281 18.094 7.895 1 97.19 96 GLU A CA 1
ATOM 763 C C . GLU A 1 96 ? 7.703 16.938 8.703 1 97.19 96 GLU A C 1
ATOM 765 O O . GLU A 1 96 ? 8.094 16.719 9.859 1 97.19 96 GLU A O 1
ATOM 770 N N . HIS A 1 97 ? 6.727 16.312 8.078 1 93.44 97 HIS A N 1
ATOM 771 C CA . HIS A 1 97 ? 6.188 15.062 8.625 1 93.44 97 HIS A CA 1
ATOM 772 C C . HIS A 1 97 ? 7.297 14.062 8.922 1 93.44 97 HIS A C 1
ATOM 774 O O . HIS A 1 97 ? 8.32 14.039 8.227 1 93.44 97 HIS A O 1
ATOM 780 N N . SER A 1 98 ? 7.113 13.242 9.883 1 93.12 98 SER A N 1
ATOM 781 C CA . SER A 1 98 ? 8.109 12.273 10.305 1 93.12 98 SER A CA 1
ATOM 782 C C . SER A 1 98 ? 8.523 11.359 9.156 1 93.12 98 SER A C 1
ATOM 784 O O . SER A 1 98 ? 9.68 10.93 9.078 1 93.12 98 SER A O 1
ATOM 786 N N . SER A 1 99 ? 7.582 10.969 8.281 1 94.38 99 SER A N 1
ATOM 787 C CA . SER A 1 99 ? 7.906 10.117 7.145 1 94.38 99 SER A CA 1
ATOM 788 C C . SER A 1 99 ? 8.984 10.75 6.27 1 94.38 99 SER A C 1
ATOM 790 O O . SER A 1 99 ? 9.789 10.047 5.66 1 94.38 99 SER A O 1
ATOM 792 N N . ILE A 1 100 ? 9.039 12.062 6.172 1 97.12 100 ILE A N 1
ATOM 793 C CA . ILE A 1 100 ? 10.016 12.766 5.348 1 97.12 100 ILE A CA 1
ATOM 794 C C . ILE A 1 100 ? 11.344 12.867 6.094 1 97.12 100 ILE A C 1
ATOM 796 O O . ILE A 1 100 ? 12.398 12.547 5.543 1 97.12 100 ILE A O 1
ATOM 800 N N . LEU A 1 101 ? 11.273 13.281 7.383 1 96.94 101 LEU A N 1
ATOM 801 C CA . LEU A 1 101 ? 12.484 13.422 8.188 1 96.94 101 LEU A CA 1
ATOM 802 C C . LEU A 1 101 ? 13.227 12.094 8.289 1 96.94 101 LEU A C 1
ATOM 804 O O . LEU A 1 101 ? 14.43 12.023 8.039 1 96.94 101 LEU A O 1
ATOM 808 N N . ARG A 1 102 ? 12.531 11.086 8.586 1 95.44 102 ARG A N 1
ATOM 809 C CA . ARG A 1 102 ? 13.133 9.773 8.766 1 95.44 102 ARG A CA 1
ATOM 810 C C . ARG A 1 102 ? 13.617 9.203 7.441 1 95.44 102 ARG A C 1
ATOM 812 O O . ARG A 1 102 ? 14.625 8.492 7.395 1 95.44 102 ARG A O 1
ATOM 819 N N . SER A 1 103 ? 12.922 9.461 6.383 1 96.25 103 SER A N 1
ATOM 820 C CA . SER A 1 103 ? 13.359 9.023 5.059 1 96.25 103 SER A CA 1
ATOM 821 C C . SER A 1 103 ? 14.664 9.703 4.648 1 96.25 103 SER A C 1
ATOM 823 O O . SER A 1 103 ? 15.523 9.078 4.031 1 96.25 103 SER A O 1
ATOM 825 N N . ALA A 1 104 ? 14.727 10.984 4.926 1 97.44 104 ALA A N 1
ATOM 826 C CA . ALA A 1 104 ? 15.961 11.703 4.633 1 97.44 104 ALA A CA 1
ATOM 827 C C . ALA A 1 104 ? 17.141 11.109 5.406 1 97.44 104 ALA A C 1
ATOM 829 O O . ALA A 1 104 ? 18.234 10.945 4.855 1 97.44 104 ALA A O 1
ATOM 830 N N . GLU A 1 105 ? 16.906 10.805 6.672 1 96.88 105 GLU A N 1
ATOM 831 C CA . GLU A 1 105 ? 17.938 10.156 7.484 1 96.88 105 GLU A CA 1
ATOM 832 C C . GLU A 1 105 ? 18.344 8.812 6.895 1 96.88 105 GLU A C 1
ATOM 834 O O . GLU A 1 105 ? 19.531 8.484 6.828 1 96.88 105 GLU A O 1
ATOM 839 N N . ALA A 1 106 ? 17.375 8.062 6.523 1 94.19 106 ALA A N 1
ATOM 840 C CA . ALA A 1 106 ? 17.625 6.75 5.934 1 94.19 106 ALA A CA 1
ATOM 841 C C . ALA A 1 106 ? 18.422 6.875 4.641 1 94.19 106 ALA A C 1
ATOM 843 O O . ALA A 1 106 ? 19.359 6.109 4.402 1 94.19 106 ALA A O 1
ATOM 844 N N . LEU A 1 107 ? 17.984 7.793 3.82 1 95.81 107 LEU A N 1
ATOM 845 C CA . LEU A 1 107 ? 18.703 8.047 2.578 1 95.81 107 LEU A CA 1
ATOM 846 C C . LEU A 1 107 ? 20.172 8.359 2.854 1 95.81 107 LEU A C 1
ATOM 848 O O . LEU A 1 107 ? 21.062 7.84 2.166 1 95.81 107 LEU A O 1
ATOM 852 N N . SER A 1 108 ? 20.375 9.211 3.818 1 96.62 108 SER A N 1
ATOM 853 C CA . SER A 1 108 ? 21.734 9.578 4.199 1 96.62 108 SER A CA 1
ATOM 854 C C . SER A 1 108 ? 22.547 8.352 4.621 1 96.62 108 SER A C 1
ATOM 856 O O . SER A 1 108 ? 23.688 8.172 4.188 1 96.62 108 SER A O 1
ATOM 858 N N . ARG A 1 109 ? 22 7.508 5.387 1 92.75 109 ARG A N 1
ATOM 859 C CA . ARG A 1 109 ? 22.672 6.312 5.879 1 92.75 109 ARG A CA 1
ATOM 860 C C . ARG A 1 109 ? 22.969 5.34 4.738 1 92.75 109 ARG A C 1
ATOM 862 O O . ARG A 1 109 ? 24.031 4.723 4.703 1 92.75 109 ARG A O 1
ATOM 869 N N . GLU A 1 110 ? 22.062 5.273 3.861 1 89.69 110 GLU A N 1
ATOM 870 C CA . GLU A 1 110 ? 22.141 4.273 2.801 1 89.69 110 GLU A CA 1
ATOM 871 C C . GLU A 1 110 ? 23.094 4.707 1.697 1 89.69 110 GLU A C 1
ATOM 873 O O . GLU A 1 110 ? 23.781 3.871 1.095 1 89.69 110 GLU A O 1
ATOM 878 N N . THR A 1 111 ? 23.125 6 1.422 1 93.62 111 THR A N 1
ATOM 879 C CA . THR A 1 111 ? 23.828 6.43 0.214 1 93.62 111 THR A CA 1
ATOM 880 C C . THR A 1 111 ? 25.031 7.289 0.565 1 93.62 111 THR A C 1
ATOM 882 O O . THR A 1 111 ? 25.875 7.562 -0.293 1 93.62 111 THR A O 1
ATOM 885 N N . GLY A 1 112 ? 25.062 7.773 1.796 1 95.31 112 GLY A N 1
ATOM 886 C CA . GLY A 1 112 ? 26.125 8.695 2.186 1 95.31 112 GLY A CA 1
ATOM 887 C C . GLY A 1 112 ? 25.781 10.148 1.891 1 95.31 112 GLY A C 1
ATOM 888 O O . GLY A 1 112 ? 26.609 11.031 2.078 1 95.31 112 GLY A O 1
ATOM 889 N N . ALA A 1 113 ? 24.547 10.398 1.382 1 97.31 113 ALA A N 1
ATOM 890 C CA . ALA A 1 113 ? 24.109 11.773 1.146 1 97.31 113 ALA A CA 1
ATOM 891 C C . ALA A 1 113 ? 24.203 12.609 2.422 1 97.31 113 ALA A C 1
ATOM 893 O O . ALA A 1 113 ? 23.891 12.125 3.51 1 97.31 113 ALA A O 1
ATOM 894 N N . LYS A 1 114 ? 24.672 13.828 2.301 1 97.75 114 LYS A N 1
ATOM 895 C CA . LYS A 1 114 ? 24.719 14.719 3.457 1 97.75 114 LYS A CA 1
ATOM 896 C C . LYS A 1 114 ? 23.344 15.32 3.742 1 97.75 114 LYS A C 1
ATOM 898 O O . LYS A 1 114 ? 22.781 16.031 2.902 1 97.75 114 LYS A O 1
ATOM 903 N N . MET A 1 115 ? 22.859 15.023 4.855 1 97.44 115 MET A N 1
ATOM 904 C CA . MET A 1 115 ? 21.547 15.539 5.246 1 97.44 115 MET A CA 1
ATOM 905 C C . MET A 1 115 ? 21.688 16.875 5.961 1 97.44 115 MET A C 1
ATOM 907 O O . MET A 1 115 ? 22.609 17.062 6.758 1 97.44 115 MET A O 1
ATOM 911 N N . GLY A 1 116 ? 20.859 17.781 5.691 1 97.19 116 GLY A N 1
ATOM 912 C CA . GLY A 1 116 ? 20.766 19.078 6.367 1 97.19 116 GLY A CA 1
ATOM 913 C C . GLY A 1 116 ? 19.344 19.547 6.59 1 97.19 116 GLY A C 1
ATOM 914 O O . GLY A 1 116 ? 18.422 19.031 5.969 1 97.19 116 GLY A O 1
ATOM 915 N N . LEU A 1 117 ? 19.219 20.453 7.496 1 97.94 117 LEU A N 1
ATOM 916 C CA . LEU A 1 117 ? 17.938 21.078 7.758 1 97.94 117 LEU A CA 1
ATOM 917 C C . LEU A 1 117 ? 17.891 22.484 7.168 1 97.94 117 LEU A C 1
ATOM 919 O O . LEU A 1 117 ? 18.875 23.219 7.223 1 97.94 117 LEU A O 1
ATOM 923 N N . LEU A 1 118 ? 16.781 22.781 6.578 1 98.38 118 LEU A N 1
ATOM 924 C CA . LEU A 1 118 ? 16.578 24.156 6.102 1 98.38 118 LEU A CA 1
ATOM 925 C C . LEU A 1 118 ? 16.5 25.125 7.27 1 98.38 118 LEU A C 1
ATOM 927 O O . LEU A 1 118 ? 15.898 24.812 8.305 1 98.38 118 LEU A O 1
ATOM 931 N N . THR A 1 119 ? 17.109 26.297 7.078 1 97.75 119 THR A N 1
ATOM 932 C CA . THR A 1 119 ? 17.047 27.344 8.086 1 97.75 119 THR A CA 1
ATOM 933 C C . THR A 1 119 ? 15.688 28.031 8.078 1 97.75 119 THR A C 1
ATOM 935 O O . THR A 1 119 ? 15.156 28.359 7.012 1 97.75 119 THR A O 1
ATOM 938 N N . LEU A 1 120 ? 15.188 28.219 9.258 1 97.62 120 LEU A N 1
ATOM 939 C CA . LEU A 1 120 ? 13.898 28.891 9.375 1 97.62 120 LEU A CA 1
ATOM 940 C C . LEU A 1 120 ? 14.086 30.344 9.805 1 97.62 120 LEU A C 1
ATOM 942 O O . LEU A 1 120 ? 15.031 30.672 10.523 1 97.62 120 LEU A O 1
ATOM 946 N N . THR A 1 121 ? 13.172 31.203 9.367 1 96.81 121 THR A N 1
ATOM 947 C CA . THR A 1 121 ? 13.055 32.531 9.914 1 96.81 121 THR A CA 1
ATOM 948 C C . THR A 1 121 ? 12.445 32.5 11.312 1 96.81 121 THR A C 1
ATOM 950 O O . THR A 1 121 ? 11.945 31.469 11.75 1 96.81 121 THR A O 1
ATOM 953 N N . PRO A 1 122 ? 12.477 33.625 11.992 1 94.25 122 PRO A N 1
ATOM 954 C CA . PRO A 1 122 ? 11.859 33.656 13.32 1 94.25 122 PRO A CA 1
ATOM 955 C C . PRO A 1 122 ? 10.359 33.375 13.289 1 94.25 122 PRO A C 1
ATOM 957 O O . PRO A 1 122 ? 9.781 32.969 14.305 1 94.25 122 PRO A O 1
ATOM 960 N N . GLN A 1 123 ? 9.781 33.469 12.141 1 94.25 123 GLN A N 1
ATOM 961 C CA . GLN A 1 123 ? 8.352 33.25 12.008 1 94.25 123 GLN A CA 1
ATOM 962 C C . GLN A 1 123 ? 8.062 31.781 11.68 1 94.25 123 GLN A C 1
ATOM 964 O O . GLN A 1 123 ? 6.898 31.375 11.609 1 94.25 123 GLN A O 1
ATOM 969 N N . GLY A 1 124 ? 9.102 31 11.469 1 96.44 124 GLY A N 1
ATOM 970 C CA . GLY A 1 124 ? 8.906 29.578 11.219 1 96.44 124 GLY A CA 1
ATOM 971 C C . GLY A 1 124 ? 8.875 29.234 9.734 1 96.44 124 GLY A C 1
ATOM 972 O O . GLY A 1 124 ? 8.617 28.094 9.367 1 96.44 124 GLY A O 1
ATOM 973 N N . THR A 1 125 ? 9.125 30.172 8.906 1 96.94 125 THR A N 1
ATOM 974 C CA . THR A 1 125 ? 9.172 29.938 7.469 1 96.94 125 THR A CA 1
ATOM 975 C C . THR A 1 125 ? 10.609 29.703 7.008 1 96.94 125 THR A C 1
ATOM 977 O O . THR A 1 125 ? 11.555 30.141 7.664 1 96.94 125 THR A O 1
ATOM 980 N N . VAL A 1 126 ? 10.742 29.016 5.918 1 97.94 126 VAL A N 1
ATOM 981 C CA . VAL A 1 126 ? 12.07 28.75 5.379 1 97.94 126 VAL A CA 1
ATOM 982 C C . VAL A 1 126 ? 12.734 30.062 4.969 1 97.94 126 VAL A C 1
ATOM 984 O O . VAL A 1 126 ? 12.117 30.906 4.316 1 97.94 126 VAL A O 1
ATOM 987 N N . ASP A 1 127 ? 13.969 30.25 5.387 1 98.5 127 ASP A N 1
ATOM 988 C CA . ASP A 1 127 ? 14.781 31.391 4.992 1 98.5 127 ASP A CA 1
ATOM 989 C C . ASP A 1 127 ? 15.375 31.188 3.598 1 98.5 127 ASP A C 1
ATOM 991 O O . ASP A 1 127 ? 16.453 30.625 3.453 1 98.5 127 ASP A O 1
ATOM 995 N N . THR A 1 128 ? 14.734 31.75 2.592 1 98.25 128 THR A N 1
ATOM 996 C CA . THR A 1 128 ? 15.125 31.516 1.205 1 98.25 128 THR A CA 1
ATOM 997 C C . THR A 1 128 ? 16.469 32.156 0.909 1 98.25 128 THR A C 1
ATOM 999 O O . THR A 1 128 ? 17.234 31.672 0.082 1 98.25 128 THR A O 1
ATOM 1002 N N . ASP A 1 129 ? 16.766 33.281 1.575 1 98 129 ASP A N 1
ATOM 1003 C CA . ASP A 1 129 ? 18.078 33.906 1.41 1 98 129 ASP A CA 1
ATOM 1004 C C . ASP A 1 129 ? 19.188 32.969 1.923 1 98 129 ASP A C 1
ATOM 1006 O O . ASP A 1 129 ? 20.219 32.812 1.272 1 98 129 ASP A O 1
ATOM 1010 N N . ALA A 1 130 ? 18.922 32.469 3.062 1 97.94 130 ALA A N 1
ATOM 1011 C CA . ALA A 1 130 ? 19.891 31.516 3.607 1 97.94 130 ALA A CA 1
ATOM 1012 C C . ALA A 1 130 ? 20.062 30.328 2.676 1 97.94 130 ALA A C 1
ATOM 1014 O O . ALA A 1 130 ? 21.172 29.828 2.502 1 97.94 130 ALA A O 1
ATOM 1015 N N . LEU A 1 131 ? 18.953 29.812 2.115 1 98.19 131 LEU A N 1
ATOM 1016 C CA . LEU A 1 131 ? 19.016 28.688 1.192 1 98.19 131 LEU A CA 1
ATOM 1017 C C . LEU A 1 131 ? 19.875 29.016 -0.023 1 98.19 131 LEU A C 1
ATOM 1019 O O . LEU A 1 131 ? 20.688 28.203 -0.452 1 98.19 131 LEU A O 1
ATOM 1023 N N . LYS A 1 132 ? 19.719 30.203 -0.552 1 97.25 132 LYS A N 1
ATOM 1024 C CA . LYS A 1 132 ? 20.5 30.641 -1.703 1 97.25 132 LYS A CA 1
ATOM 1025 C C . LYS A 1 132 ? 21.984 30.703 -1.36 1 97.25 132 LYS A C 1
ATOM 1027 O O . LYS A 1 132 ? 22.828 30.219 -2.127 1 97.25 132 LYS A O 1
ATOM 1032 N N . ARG A 1 133 ? 22.25 31.188 -0.229 1 96.5 133 ARG A N 1
ATOM 1033 C CA . ARG A 1 133 ? 23.625 31.422 0.182 1 96.5 133 ARG A CA 1
ATOM 1034 C C . ARG A 1 133 ? 24.328 30.109 0.538 1 96.5 133 ARG A C 1
ATOM 1036 O O . ARG A 1 133 ? 25.531 29.969 0.33 1 96.5 133 ARG A O 1
ATOM 1043 N N . LYS A 1 134 ? 23.562 29.203 1.004 1 95.38 134 LYS A N 1
ATOM 1044 C CA . LYS A 1 134 ? 24.156 27.984 1.556 1 95.38 134 LYS A CA 1
ATOM 1045 C C . LYS A 1 134 ? 23.844 26.781 0.686 1 95.38 134 LYS A C 1
ATOM 1047 O O . LYS A 1 134 ? 23.812 25.641 1.178 1 95.38 134 LYS A O 1
ATOM 1052 N N . TRP A 1 135 ? 23.531 27.016 -0.494 1 97 135 TRP A N 1
ATOM 1053 C CA . TRP A 1 135 ? 23.266 25.891 -1.378 1 97 135 TRP A CA 1
ATOM 1054 C C . TRP A 1 135 ? 24.453 24.922 -1.388 1 97 135 TRP A C 1
ATOM 1056 O O . TRP A 1 135 ? 25.578 25.312 -1.683 1 97 135 TRP A O 1
ATOM 1066 N N . PRO A 1 136 ? 24.203 23.734 -1.087 1 95.38 136 PRO A N 1
ATOM 1067 C CA . PRO A 1 136 ? 25.344 22.844 -0.816 1 95.38 136 PRO A CA 1
ATOM 1068 C C . PRO A 1 136 ? 26.016 22.344 -2.09 1 95.38 136 PRO A C 1
ATOM 1070 O O . PRO A 1 136 ? 27.188 21.953 -2.061 1 95.38 136 PRO A O 1
ATOM 1073 N N . GLY A 1 137 ? 25.266 22.219 -3.24 1 92.44 137 GLY A N 1
ATOM 1074 C CA . GLY A 1 137 ? 25.891 21.734 -4.457 1 92.44 137 GLY A CA 1
ATOM 1075 C C . GLY A 1 137 ? 24.906 21.109 -5.43 1 92.44 137 GLY A C 1
ATOM 1076 O O . GLY A 1 137 ? 23.703 21.219 -5.25 1 92.44 137 GLY A O 1
ATOM 1077 N N . ALA A 1 138 ? 25.734 20.5 -6.387 1 88.44 138 ALA A N 1
ATOM 1078 C CA . ALA A 1 138 ? 24.922 19.844 -7.402 1 88.44 138 ALA A CA 1
ATOM 1079 C C . ALA A 1 138 ? 24.25 18.594 -6.836 1 88.44 138 ALA A C 1
ATOM 1081 O O . ALA A 1 138 ? 24.594 18.141 -5.75 1 88.44 138 ALA A O 1
ATOM 1082 N N . ARG A 1 139 ? 23.188 18.078 -7.328 1 96 139 ARG A N 1
ATOM 1083 C CA . ARG A 1 139 ? 22.391 16.906 -6.996 1 96 139 ARG A CA 1
ATOM 1084 C C . ARG A 1 139 ? 21.812 17 -5.586 1 96 139 ARG A C 1
ATOM 1086 O O . ARG A 1 139 ? 22.031 16.125 -4.758 1 96 139 ARG A O 1
ATOM 1093 N N . THR A 1 140 ? 21.266 18.109 -5.277 1 98.5 140 THR A N 1
ATOM 1094 C CA . THR A 1 140 ? 20.609 18.375 -4 1 98.5 140 THR A CA 1
ATOM 1095 C C . THR A 1 140 ? 19.109 18.109 -4.098 1 98.5 140 THR A C 1
ATOM 1097 O O . THR A 1 140 ? 18.422 18.672 -4.961 1 98.5 140 THR A O 1
ATOM 1100 N N . LEU A 1 141 ? 18.641 17.172 -3.26 1 98.75 141 LEU A N 1
ATOM 1101 C CA . LEU A 1 141 ? 17.219 16.938 -3.074 1 98.75 141 LEU A CA 1
ATOM 1102 C C . LEU A 1 141 ? 16.672 17.797 -1.935 1 98.75 141 LEU A C 1
ATOM 1104 O O . LEU A 1 141 ? 17.219 17.797 -0.833 1 98.75 141 LEU A O 1
ATOM 1108 N N . VAL A 1 142 ? 15.648 18.578 -2.176 1 98.81 142 VAL A N 1
ATOM 1109 C CA . VAL A 1 142 ? 14.984 19.391 -1.158 1 98.81 142 VAL A CA 1
ATOM 1110 C C . VAL A 1 142 ? 13.555 18.891 -0.957 1 98.81 142 VAL A C 1
ATOM 1112 O O . VAL A 1 142 ? 12.875 18.531 -1.922 1 98.81 142 VAL A O 1
ATOM 1115 N N . SER A 1 143 ? 13.125 18.75 0.236 1 98.81 143 SER A N 1
ATOM 1116 C CA . SER A 1 143 ? 11.719 18.484 0.541 1 98.81 143 SER A CA 1
ATOM 1117 C C . SER A 1 143 ? 11.117 19.594 1.399 1 98.81 143 SER A C 1
ATOM 1119 O O . SER A 1 143 ? 11.672 19.938 2.447 1 98.81 143 SER A O 1
ATOM 1121 N N . LEU A 1 144 ? 9.969 20.109 0.972 1 98.75 144 LEU A N 1
ATOM 1122 C CA . LEU A 1 144 ? 9.305 21.203 1.677 1 98.75 144 LEU A CA 1
ATOM 1123 C C . LEU A 1 144 ? 7.793 21.141 1.482 1 98.75 144 LEU A C 1
ATOM 1125 O O . LEU A 1 144 ? 7.309 21.188 0.351 1 98.75 144 LEU A O 1
ATOM 1129 N N . GLN A 1 145 ? 7.129 21 2.557 1 98.06 145 GLN A N 1
ATOM 1130 C CA . GLN A 1 145 ? 5.676 21.094 2.502 1 98.06 145 GLN A CA 1
ATOM 1131 C C . GLN A 1 145 ? 5.227 22.547 2.342 1 98.06 145 GLN A C 1
ATOM 1133 O O . GLN A 1 145 ? 5.918 23.469 2.781 1 98.06 145 GLN A O 1
ATOM 1138 N N . ARG A 1 146 ? 4.07 22.797 1.751 1 97.25 146 ARG A N 1
ATOM 1139 C CA . ARG A 1 146 ? 3.5 24.141 1.653 1 97.25 146 ARG A CA 1
ATOM 1140 C C . ARG A 1 146 ? 2.826 24.547 2.961 1 97.25 146 ARG A C 1
ATOM 1142 O O . ARG A 1 146 ? 2.908 25.703 3.375 1 97.25 146 ARG A O 1
ATOM 1149 N N . VAL A 1 147 ? 2.119 23.594 3.541 1 97.69 147 VAL A N 1
ATOM 1150 C CA . VAL A 1 147 ? 1.358 23.828 4.762 1 97.69 147 VAL A CA 1
ATOM 1151 C C . VAL A 1 147 ? 1.763 22.812 5.828 1 97.69 147 VAL A C 1
ATOM 1153 O O . VAL A 1 147 ? 1.854 21.609 5.551 1 97.69 147 VAL A O 1
ATOM 1156 N N . ASN A 1 148 ? 2.1 23.281 6.98 1 97.06 148 ASN A N 1
ATOM 1157 C CA . ASN A 1 148 ? 2.305 22.375 8.102 1 97.06 148 ASN A CA 1
ATOM 1158 C C . ASN A 1 148 ? 0.981 21.938 8.734 1 97.06 148 ASN A C 1
ATOM 1160 O O . ASN A 1 148 ? 0.175 22.781 9.125 1 97.06 148 ASN A O 1
ATOM 1164 N N . PRO A 1 149 ? 0.756 20.688 8.789 1 95.31 149 PRO A N 1
ATOM 1165 C CA . PRO A 1 149 ? -0.553 20.219 9.25 1 95.31 149 PRO A CA 1
ATOM 1166 C C . PRO A 1 149 ? -0.781 20.469 10.742 1 95.31 149 PRO A C 1
ATOM 1168 O O . PRO A 1 149 ? -1.914 20.375 11.219 1 95.31 149 PRO A O 1
ATOM 1171 N N . GLU A 1 150 ? 0.187 20.797 11.508 1 95 150 GLU A N 1
ATOM 1172 C CA . GLU A 1 150 ? 0.07 20.984 12.953 1 95 150 GLU A CA 1
ATOM 1173 C C . GLU A 1 150 ? -0.2 22.453 13.281 1 95 150 GLU A C 1
ATOM 1175 O O . GLU A 1 150 ? -0.92 22.75 14.242 1 95 150 GLU A O 1
ATOM 1180 N N . THR A 1 151 ? 0.381 23.344 12.453 1 96.19 151 THR A N 1
ATOM 1181 C CA . THR A 1 151 ? 0.35 24.766 12.836 1 96.19 151 THR A CA 1
ATOM 1182 C C . THR A 1 151 ? -0.37 25.594 11.781 1 96.19 151 THR A C 1
ATOM 1184 O O . THR A 1 151 ? -0.73 26.75 12.031 1 96.19 151 THR A O 1
ATOM 1187 N N . GLY A 1 152 ? -0.537 25.047 10.648 1 96.56 152 GLY A N 1
ATOM 1188 C CA . GLY A 1 152 ? -1.084 25.812 9.531 1 96.56 152 GLY A CA 1
ATOM 1189 C C . GLY A 1 152 ? -0.059 26.703 8.859 1 96.56 152 GLY A C 1
ATOM 1190 O O . GLY A 1 152 ? -0.347 27.312 7.828 1 96.56 152 GLY A O 1
ATOM 1191 N N . LEU A 1 153 ? 1.144 26.75 9.352 1 97.31 153 LEU A N 1
ATOM 1192 C CA . LEU A 1 153 ? 2.189 27.625 8.836 1 97.31 153 LEU A CA 1
ATOM 1193 C C . LEU A 1 153 ? 2.4 27.406 7.344 1 97.31 153 LEU A C 1
ATOM 1195 O O . LEU A 1 153 ? 2.451 26.25 6.887 1 97.31 153 LEU A O 1
ATOM 1199 N N . LEU A 1 154 ? 2.488 28.469 6.578 1 97.75 154 LEU A N 1
ATOM 1200 C CA . LEU A 1 154 ? 2.711 28.422 5.137 1 97.75 154 LEU A CA 1
ATOM 1201 C C . LEU A 1 154 ? 4.191 28.594 4.809 1 97.75 154 LEU A C 1
ATOM 1203 O O . LEU A 1 154 ? 4.844 29.5 5.316 1 97.75 154 LEU A O 1
ATOM 1207 N N . GLN A 1 155 ? 4.703 27.703 4.051 1 98.19 155 GLN A N 1
ATOM 1208 C CA . GLN A 1 155 ? 6.082 27.797 3.59 1 98.19 155 GLN A CA 1
ATOM 1209 C C . GLN A 1 155 ? 6.156 28.344 2.17 1 98.19 155 GLN A C 1
ATOM 1211 O O . GLN A 1 155 ? 5.211 28.188 1.392 1 98.19 155 GLN A O 1
ATOM 1216 N N . PRO A 1 156 ? 7.215 29.016 1.836 1 97.75 156 PRO A N 1
ATOM 1217 C CA . PRO A 1 156 ? 7.355 29.625 0.506 1 97.75 156 PRO A CA 1
ATOM 1218 C C . PRO A 1 156 ? 7.773 28.609 -0.555 1 97.75 156 PRO A C 1
ATOM 1220 O O . PRO A 1 156 ? 8.844 28.75 -1.159 1 97.75 156 PRO A O 1
ATOM 1223 N N . LEU A 1 157 ? 6.895 27.703 -0.857 1 97.94 157 LEU A N 1
ATOM 1224 C CA . LEU A 1 157 ? 7.172 26.562 -1.726 1 97.94 157 LEU A CA 1
ATOM 1225 C C . LEU A 1 157 ? 7.578 27.031 -3.119 1 97.94 157 LEU A C 1
ATOM 1227 O O . LEU A 1 157 ? 8.562 26.547 -3.678 1 97.94 157 LEU A O 1
ATOM 1231 N N . LYS A 1 158 ? 6.848 27.984 -3.703 1 97.5 158 LYS A N 1
ATOM 1232 C CA . LYS A 1 158 ? 7.117 28.438 -5.062 1 97.5 158 LYS A CA 1
ATOM 1233 C C . LYS A 1 158 ? 8.492 29.094 -5.16 1 97.5 158 LYS A C 1
ATOM 1235 O O . LYS A 1 158 ? 9.227 28.859 -6.125 1 97.5 158 LYS A O 1
ATOM 1240 N N . GLU A 1 159 ? 8.781 29.906 -4.184 1 97.88 159 GLU A N 1
ATOM 1241 C CA . GLU A 1 159 ? 10.094 30.531 -4.148 1 97.88 159 GLU A CA 1
ATOM 1242 C C . GLU A 1 159 ? 11.211 29.5 -4.039 1 97.88 159 GLU A C 1
ATOM 1244 O O . GLU A 1 159 ? 12.211 29.578 -4.754 1 97.88 159 GLU A O 1
ATOM 1249 N N . VAL A 1 160 ? 11.055 28.547 -3.154 1 98.5 160 VAL A N 1
ATOM 1250 C CA . VAL A 1 160 ? 12.039 27.484 -2.971 1 98.5 160 VAL A CA 1
ATOM 1251 C C . VAL A 1 160 ? 12.172 26.672 -4.254 1 98.5 160 VAL A C 1
ATOM 1253 O O . VAL A 1 160 ? 13.273 26.297 -4.648 1 98.5 160 VAL A O 1
ATOM 1256 N N . ALA A 1 161 ? 11.055 26.406 -4.91 1 98.25 161 ALA A N 1
ATOM 1257 C CA . ALA A 1 161 ? 11.07 25.688 -6.176 1 98.25 161 ALA A CA 1
ATOM 1258 C C . ALA A 1 161 ? 11.938 26.391 -7.207 1 98.25 161 ALA A C 1
ATOM 1260 O O . ALA A 1 161 ? 12.703 25.75 -7.93 1 98.25 161 ALA A O 1
ATOM 1261 N N . GLY A 1 162 ? 11.75 27.703 -7.312 1 97.69 162 GLY A N 1
ATOM 1262 C CA . GLY A 1 162 ? 12.578 28.484 -8.219 1 97.69 162 GLY A CA 1
ATOM 1263 C C . GLY A 1 162 ? 14.062 28.344 -7.934 1 97.69 162 GLY A C 1
ATOM 1264 O O . GLY A 1 162 ? 14.859 28.156 -8.852 1 97.69 162 GLY A O 1
ATOM 1265 N N . ILE A 1 163 ? 14.461 28.453 -6.66 1 98 163 ILE A N 1
ATOM 1266 C CA . ILE A 1 163 ? 15.852 28.359 -6.242 1 98 163 ILE A CA 1
ATOM 1267 C C . ILE A 1 163 ? 16.406 26.984 -6.59 1 98 163 ILE A C 1
ATOM 1269 O O . ILE A 1 163 ? 17.5 26.859 -7.156 1 98 163 ILE A O 1
ATOM 1273 N N . VAL A 1 164 ? 15.648 25.906 -6.254 1 98.25 164 VAL A N 1
ATOM 1274 C CA . VAL A 1 164 ? 16.078 24.531 -6.473 1 98.25 164 VAL A CA 1
ATOM 1275 C C . VAL A 1 164 ? 16.281 24.281 -7.965 1 98.25 164 VAL A C 1
ATOM 1277 O O . VAL A 1 164 ? 17.281 23.688 -8.375 1 98.25 164 VAL A O 1
ATOM 1280 N N . ARG A 1 165 ? 15.352 24.766 -8.742 1 96.38 165 ARG A N 1
ATOM 1281 C CA . ARG A 1 165 ? 15.422 24.594 -10.195 1 96.38 165 ARG A CA 1
ATOM 1282 C C . ARG A 1 165 ? 16.641 25.297 -10.773 1 96.38 165 ARG A C 1
ATOM 1284 O O . ARG A 1 165 ? 17.375 24.719 -11.578 1 96.38 165 ARG A O 1
ATOM 1291 N N . GLU A 1 166 ? 16.828 26.5 -10.375 1 96.38 166 GLU A N 1
ATOM 1292 C CA . GLU A 1 166 ? 17.953 27.297 -10.859 1 96.38 166 GLU A CA 1
ATOM 1293 C C . GLU A 1 166 ? 19.281 26.625 -10.539 1 96.38 166 GLU A C 1
ATOM 1295 O O . GLU A 1 166 ? 20.25 26.75 -11.297 1 96.38 166 GLU A O 1
ATOM 1300 N N . ARG A 1 167 ? 19.312 25.922 -9.508 1 97.19 167 ARG A N 1
ATOM 1301 C CA . ARG A 1 167 ? 20.562 25.359 -9.016 1 97.19 167 ARG A CA 1
ATOM 1302 C C . ARG A 1 167 ? 20.719 23.906 -9.445 1 97.19 167 ARG A C 1
ATOM 1304 O O . ARG A 1 167 ? 21.672 23.234 -9.062 1 97.19 167 ARG A O 1
ATOM 1311 N N . GLY A 1 168 ? 19.719 23.375 -10.195 1 95.88 168 GLY A N 1
ATOM 1312 C CA . GLY A 1 168 ? 19.797 22.031 -10.742 1 95.88 168 GLY A CA 1
ATOM 1313 C C . GLY A 1 168 ? 19.391 20.969 -9.75 1 95.88 168 GLY A C 1
ATOM 1314 O O . GLY A 1 168 ? 19.734 19.797 -9.914 1 95.88 168 GLY A O 1
ATOM 1315 N N . GLY A 1 169 ? 18.719 21.328 -8.633 1 98 169 GLY A N 1
ATOM 1316 C CA . GLY A 1 169 ? 18.25 20.375 -7.648 1 98 169 GLY A CA 1
ATOM 1317 C C . GLY A 1 169 ? 16.906 19.781 -7.996 1 98 169 GLY A C 1
ATOM 1318 O O . GLY A 1 169 ? 16.375 20.031 -9.078 1 98 169 GLY A O 1
ATOM 1319 N N . ILE A 1 170 ? 16.406 18.906 -7.191 1 98.62 170 ILE A N 1
ATOM 1320 C CA . ILE A 1 170 ? 15.078 18.297 -7.289 1 98.62 170 ILE A CA 1
ATOM 1321 C C . ILE A 1 170 ? 14.266 18.625 -6.043 1 98.62 170 ILE A C 1
ATOM 1323 O O . ILE A 1 170 ? 14.789 18.609 -4.926 1 98.62 170 ILE A O 1
ATOM 1327 N N . LEU A 1 171 ? 13.031 19.016 -6.184 1 98.75 171 LEU A N 1
ATOM 1328 C CA . LEU A 1 171 ? 12.172 19.406 -5.074 1 98.75 171 LEU A CA 1
ATOM 1329 C C . LEU A 1 171 ? 11 18.453 -4.914 1 98.75 171 LEU A C 1
ATOM 1331 O O . LEU A 1 171 ? 10.266 18.188 -5.867 1 98.75 171 LEU A O 1
ATOM 1335 N N . HIS A 1 172 ? 10.891 17.859 -3.738 1 98.81 172 HIS A N 1
ATOM 1336 C CA . HIS A 1 172 ? 9.727 17.094 -3.318 1 98.81 172 HIS A CA 1
ATOM 1337 C C . HIS A 1 172 ? 8.828 17.906 -2.402 1 98.81 172 HIS A C 1
ATOM 1339 O O . HIS A 1 172 ? 9.312 18.688 -1.582 1 98.81 172 HIS A O 1
ATOM 1345 N N . SER A 1 173 ? 7.523 17.734 -2.512 1 98.81 173 SER A N 1
ATOM 1346 C CA . SER A 1 173 ? 6.613 18.422 -1.596 1 98.81 173 SER A CA 1
ATOM 1347 C C . SER A 1 173 ? 5.457 17.516 -1.191 1 98.81 173 SER A C 1
ATOM 1349 O O . SER A 1 173 ? 4.797 16.906 -2.049 1 98.81 173 SER A O 1
ATOM 1351 N N . ASP A 1 174 ? 5.207 17.375 0.059 1 98.25 174 ASP A N 1
ATOM 1352 C CA . ASP A 1 174 ? 3.986 16.781 0.592 1 98.25 174 ASP A CA 1
ATOM 1353 C C . ASP A 1 174 ? 2.832 17.781 0.584 1 98.25 174 ASP A C 1
ATOM 1355 O O . ASP A 1 174 ? 2.828 18.734 1.361 1 98.25 174 ASP A O 1
ATOM 1359 N N . SER A 1 175 ? 1.85 17.516 -0.188 1 97.81 175 SER A N 1
ATOM 1360 C CA . SER A 1 175 ? 0.797 18.5 -0.376 1 97.81 175 SER A CA 1
ATOM 1361 C C . SER A 1 175 ? -0.435 18.172 0.458 1 97.81 175 SER A C 1
ATOM 1363 O O . SER A 1 175 ? -1.475 18.812 0.327 1 97.81 175 SER A O 1
ATOM 1365 N N . SER A 1 176 ? -0.396 17.266 1.337 1 96.75 176 SER A N 1
ATOM 1366 C CA . SER A 1 176 ? -1.554 16.734 2.049 1 96.75 176 SER A CA 1
ATOM 1367 C C . SER A 1 176 ? -2.297 17.844 2.793 1 96.75 176 SER A C 1
ATOM 1369 O O . SER A 1 176 ? -3.523 17.938 2.711 1 96.75 176 SER A O 1
ATOM 1371 N N . ALA A 1 177 ? -1.554 18.734 3.459 1 96.81 177 ALA A N 1
ATOM 1372 C CA . ALA A 1 177 ? -2.201 19.734 4.285 1 96.81 177 ALA A CA 1
ATOM 1373 C C . ALA A 1 177 ? -2.678 20.922 3.439 1 96.81 177 ALA A C 1
ATOM 1375 O O . ALA A 1 177 ? -3.438 21.766 3.914 1 96.81 177 ALA A O 1
ATOM 1376 N N . THR A 1 178 ? -2.246 21.016 2.189 1 97.25 178 THR A N 1
ATOM 1377 C CA . THR A 1 178 ? -2.721 22.031 1.263 1 97.25 178 THR A CA 1
ATOM 1378 C C . THR A 1 178 ? -4.094 21.672 0.707 1 97.25 178 THR A C 1
ATOM 1380 O O . THR A 1 178 ? -4.891 22.547 0.381 1 97.25 178 THR A O 1
ATOM 1383 N N . GLN A 1 179 ? -4.383 20.391 0.602 1 96.69 179 GLN A N 1
ATOM 1384 C CA . GLN A 1 179 ? -5.641 19.906 0.055 1 96.69 179 GLN A CA 1
ATOM 1385 C C . GLN A 1 179 ? -6.828 20.422 0.861 1 96.69 179 GLN A C 1
ATOM 1387 O O . GLN A 1 179 ? -6.746 20.547 2.084 1 96.69 179 GLN A O 1
ATOM 1392 N N . GLY A 1 180 ? -7.949 20.672 0.138 1 94.38 180 GLY A N 1
ATOM 1393 C CA . GLY A 1 180 ? -9.164 21.188 0.76 1 94.38 180 GLY A CA 1
ATOM 1394 C C . GLY A 1 180 ? -9.172 22.688 0.899 1 94.38 180 GLY A C 1
ATOM 1395 O O . GLY A 1 180 ? -10.195 23.281 1.245 1 94.38 180 GLY A O 1
ATOM 1396 N N . TRP A 1 181 ? -8.008 23.344 0.598 1 95.69 181 TRP A N 1
ATOM 1397 C CA . TRP A 1 181 ? -7.914 24.781 0.795 1 95.69 181 TRP A CA 1
ATOM 1398 C C . TRP A 1 181 ? -7.504 25.484 -0.495 1 95.69 181 TRP A C 1
ATOM 1400 O O . TRP A 1 181 ? -8.172 26.422 -0.938 1 95.69 181 TRP A O 1
ATOM 1410 N N . GLU A 1 182 ? -6.41 25.031 -1.104 1 95.62 182 GLU A N 1
ATOM 1411 C CA . GLU A 1 182 ? -5.922 25.625 -2.35 1 95.62 182 GLU A CA 1
ATOM 1412 C C . GLU A 1 182 ? -5.816 24.562 -3.451 1 95.62 182 GLU A C 1
ATOM 1414 O O . GLU A 1 182 ? -5.652 23.375 -3.168 1 95.62 182 GLU A O 1
ATOM 1419 N N . SER A 1 183 ? -5.867 25.109 -4.672 1 96.06 183 SER A N 1
ATOM 1420 C CA . SER A 1 183 ? -5.656 24.219 -5.809 1 96.06 183 SER A CA 1
ATOM 1421 C C . SER A 1 183 ? -4.211 23.75 -5.875 1 96.06 183 SER A C 1
ATOM 1423 O O . SER A 1 183 ? -3.287 24.5 -5.57 1 96.06 183 SER A O 1
ATOM 1425 N N . LEU A 1 184 ? -4.016 22.484 -6.246 1 97.06 184 LEU A N 1
ATOM 1426 C CA . LEU A 1 184 ? -2.686 21.938 -6.477 1 97.06 184 LEU A CA 1
ATOM 1427 C C . LEU A 1 184 ? -2.35 21.938 -7.965 1 97.06 184 LEU A C 1
ATOM 1429 O O . LEU A 1 184 ? -3.213 21.656 -8.797 1 97.06 184 LEU A O 1
ATOM 1433 N N . SER A 1 185 ? -1.163 22.312 -8.297 1 98 185 SER A N 1
ATOM 1434 C CA . SER A 1 185 ? -0.655 22.266 -9.664 1 98 185 SER A CA 1
ATOM 1435 C C . SER A 1 185 ? 0.802 21.812 -9.695 1 98 185 SER A C 1
ATOM 1437 O O . SER A 1 185 ? 1.688 22.516 -9.219 1 98 185 SER A O 1
ATOM 1439 N N . LEU A 1 186 ? 0.98 20.609 -10.234 1 97.5 186 LEU A N 1
ATOM 1440 C CA . LEU A 1 186 ? 2.365 20.188 -10.398 1 97.5 186 LEU A CA 1
ATOM 1441 C C . LEU A 1 186 ? 3.135 21.156 -11.273 1 97.5 186 LEU A C 1
ATOM 1443 O O . LEU A 1 186 ? 4.324 21.406 -11.055 1 97.5 186 LEU A O 1
ATOM 1447 N N . GLN A 1 187 ? 2.453 21.797 -12.211 1 94.56 187 GLN A N 1
ATOM 1448 C CA . GLN A 1 187 ? 3.064 22.688 -13.18 1 94.56 187 GLN A CA 1
ATOM 1449 C C . GLN A 1 187 ? 3.367 24.047 -12.555 1 94.56 187 GLN A C 1
ATOM 1451 O O . GLN A 1 187 ? 4.496 24.531 -12.625 1 94.56 187 GLN A O 1
ATOM 1456 N N . SER A 1 188 ? 2.406 24.594 -11.812 1 94.19 188 SER A N 1
ATOM 1457 C CA . SER A 1 188 ? 2.525 25.969 -11.359 1 94.19 188 SER A CA 1
ATOM 1458 C C . SER A 1 188 ? 3.133 26.047 -9.961 1 94.19 188 SER A C 1
ATOM 1460 O O . SER A 1 188 ? 3.779 27.047 -9.617 1 94.19 188 SER A O 1
ATOM 1462 N N . ASP A 1 189 ? 2.969 24.938 -9.172 1 92.81 189 ASP A N 1
ATOM 1463 C CA . ASP A 1 189 ? 3.428 24.984 -7.789 1 92.81 189 ASP A CA 1
ATOM 1464 C C . ASP A 1 189 ? 4.938 24.766 -7.703 1 92.81 189 ASP A C 1
ATOM 1466 O O . ASP A 1 189 ? 5.57 25.156 -6.719 1 92.81 189 ASP A O 1
ATOM 1470 N N . GLY A 1 190 ? 5.496 23.969 -8.68 1 91.75 190 GLY A N 1
ATOM 1471 C CA . GLY A 1 190 ? 6.941 24.047 -8.836 1 91.75 190 GLY A CA 1
ATOM 1472 C C . GLY A 1 190 ? 7.645 22.75 -8.484 1 91.75 190 GLY A C 1
ATOM 1473 O O . GLY A 1 190 ? 8.68 22.422 -9.062 1 91.75 190 GLY A O 1
ATOM 1474 N N . PRO A 1 191 ? 7.152 21.891 -7.527 1 97.62 191 PRO A N 1
ATOM 1475 C CA . PRO A 1 191 ? 7.922 20.703 -7.16 1 97.62 191 PRO A CA 1
ATOM 1476 C C . PRO A 1 191 ? 8.078 19.719 -8.32 1 97.62 191 PRO A C 1
ATOM 1478 O O . PRO A 1 191 ? 7.309 19.766 -9.281 1 97.62 191 PRO A O 1
ATOM 1481 N N . ASP A 1 192 ? 9.156 18.953 -8.234 1 98.5 192 ASP A N 1
ATOM 1482 C CA . ASP A 1 192 ? 9.406 17.891 -9.203 1 98.5 192 ASP A CA 1
ATOM 1483 C C . ASP A 1 192 ? 8.648 16.625 -8.836 1 98.5 192 ASP A C 1
ATOM 1485 O O . ASP A 1 192 ? 8.336 15.797 -9.703 1 98.5 192 ASP A O 1
ATOM 1489 N N . LEU A 1 193 ? 8.445 16.438 -7.578 1 98.62 193 LEU A N 1
ATOM 1490 C CA . LEU A 1 193 ? 7.617 15.391 -7 1 98.62 193 LEU A CA 1
ATOM 1491 C C . LEU A 1 193 ? 6.605 15.969 -6.02 1 98.62 193 LEU A C 1
ATOM 1493 O O . LEU A 1 193 ? 6.93 16.875 -5.246 1 98.62 193 LEU A O 1
ATOM 1497 N N . MET A 1 194 ? 5.418 15.461 -6.086 1 98.75 194 MET A N 1
ATOM 1498 C CA . MET A 1 194 ? 4.367 15.93 -5.188 1 98.75 194 MET A CA 1
ATOM 1499 C C . MET A 1 194 ? 3.543 14.766 -4.656 1 98.75 194 MET A C 1
ATOM 1501 O O . MET A 1 194 ? 3.076 13.93 -5.43 1 98.75 194 MET A O 1
ATOM 1505 N N . SER A 1 195 ? 3.416 14.633 -3.385 1 98.62 195 SER A N 1
ATOM 1506 C CA . SER A 1 195 ? 2.568 13.625 -2.756 1 98.62 195 SER A CA 1
ATOM 1507 C C . SER A 1 195 ? 1.151 14.148 -2.547 1 98.62 195 SER A C 1
ATOM 1509 O O . SER A 1 195 ? 0.96 15.227 -1.979 1 98.62 195 SER A O 1
ATOM 1511 N N . VAL A 1 196 ? 0.176 13.422 -3.008 1 98.62 196 VAL A N 1
ATOM 1512 C CA . VAL A 1 196 ? -1.233 13.781 -2.893 1 98.62 196 VAL A CA 1
ATOM 1513 C C . VAL A 1 196 ? -1.975 12.719 -2.086 1 98.62 196 VAL A C 1
ATOM 1515 O O . VAL A 1 196 ? -1.853 11.523 -2.365 1 98.62 196 VAL A O 1
ATOM 1518 N N . SER A 1 197 ? -2.75 13.148 -1.131 1 97.56 197 SER A N 1
ATOM 1519 C CA . SER A 1 197 ? -3.367 12.242 -0.166 1 97.56 197 SER A CA 1
ATOM 1520 C C . SER A 1 197 ? -4.84 12.016 -0.486 1 97.56 197 SER A C 1
ATOM 1522 O O . SER A 1 197 ? -5.59 12.977 -0.691 1 97.56 197 SER A O 1
ATOM 1524 N N . SER A 1 198 ? -5.262 10.75 -0.565 1 98.12 198 SER A N 1
ATOM 1525 C CA . SER A 1 198 ? -6.68 10.43 -0.66 1 98.12 198 SER A CA 1
ATOM 1526 C C . SER A 1 198 ? -7.422 10.812 0.617 1 98.12 198 SER A C 1
ATOM 1528 O O . SER A 1 198 ? -8.453 11.484 0.564 1 98.12 198 SER A O 1
ATOM 1530 N N . ALA A 1 199 ? -6.902 10.508 1.721 1 96.06 199 ALA A N 1
ATOM 1531 C CA . ALA A 1 199 ? -7.539 10.719 3.018 1 96.06 199 ALA A CA 1
ATOM 1532 C C . ALA A 1 199 ? -7.734 12.203 3.303 1 96.06 199 ALA A C 1
ATOM 1534 O O . ALA A 1 199 ? -8.781 12.617 3.797 1 96.06 199 ALA A O 1
ATOM 1535 N N . ALA A 1 200 ? -6.695 12.977 3.029 1 95.19 200 ALA A N 1
ATOM 1536 C CA . ALA A 1 200 ? -6.77 14.414 3.271 1 95.19 200 ALA A CA 1
ATOM 1537 C C . ALA A 1 200 ? -7.875 15.055 2.434 1 95.19 200 ALA A C 1
ATOM 1539 O O . ALA A 1 200 ? -8.453 16.062 2.826 1 95.19 200 ALA A O 1
ATOM 1540 N N . ALA A 1 201 ? -8.211 14.422 1.307 1 96.62 201 ALA A N 1
ATOM 1541 C CA . ALA A 1 201 ? -9.242 14.945 0.414 1 96.62 201 ALA A CA 1
ATOM 1542 C C . ALA A 1 201 ? -10.617 14.383 0.772 1 96.62 201 ALA A C 1
ATOM 1544 O O . ALA A 1 201 ? -11.609 14.68 0.107 1 96.62 201 ALA A O 1
ATOM 1545 N N . GLY A 1 202 ? -10.688 13.547 1.818 1 97 202 GLY A N 1
ATOM 1546 C CA . GLY A 1 202 ? -11.945 12.914 2.186 1 97 202 GLY A CA 1
ATOM 1547 C C . GLY A 1 202 ? -12.211 11.625 1.438 1 97 202 GLY A C 1
ATOM 1548 O O . GLY A 1 202 ? -13.359 11.234 1.25 1 97 202 GLY A O 1
ATOM 1549 N N . GLY A 1 203 ? -11.188 11.031 0.894 1 98 203 GLY A N 1
ATOM 1550 C CA . GLY A 1 203 ? -11.266 9.734 0.234 1 98 203 GLY A CA 1
ATOM 1551 C C . GLY A 1 203 ? -10.812 8.586 1.119 1 98 203 GLY A C 1
ATOM 1552 O O . GLY A 1 203 ? -10.578 8.773 2.314 1 98 203 GLY A O 1
ATOM 1553 N N . PRO A 1 204 ? -10.742 7.438 0.544 1 97.94 204 PRO A N 1
ATOM 1554 C CA . PRO A 1 204 ? -10.445 6.246 1.346 1 97.94 204 PRO A CA 1
ATOM 1555 C C . PRO A 1 204 ? -8.961 6.125 1.691 1 97.94 204 PRO A C 1
ATOM 1557 O O . PRO A 1 204 ? -8.109 6.602 0.939 1 97.94 204 PRO A O 1
ATOM 1560 N N . ALA A 1 205 ? -8.719 5.508 2.881 1 96.62 205 ALA A N 1
ATOM 1561 C CA . ALA A 1 205 ? -7.367 5.043 3.184 1 96.62 205 ALA A CA 1
ATOM 1562 C C . ALA A 1 205 ? -6.949 3.918 2.242 1 96.62 205 ALA A C 1
ATOM 1564 O O . ALA A 1 205 ? -7.797 3.281 1.609 1 96.62 205 ALA A O 1
ATOM 1565 N N . GLY A 1 206 ? -5.617 3.734 2.096 1 97 206 GLY A N 1
ATOM 1566 C CA . GLY A 1 206 ? -5.129 2.621 1.3 1 97 206 GLY A CA 1
ATOM 1567 C C . GLY A 1 206 ? -4.711 3.025 -0.102 1 97 206 GLY A C 1
ATOM 1568 O O . GLY A 1 206 ? -4.277 2.186 -0.893 1 97 206 GLY A O 1
ATOM 1569 N N . ILE A 1 207 ? -4.82 4.316 -0.34 1 98.19 207 ILE A N 1
ATOM 1570 C CA . ILE A 1 207 ? -4.406 4.773 -1.66 1 98.19 207 ILE A CA 1
ATOM 1571 C C . ILE A 1 207 ? -3.975 6.238 -1.587 1 98.19 207 ILE A C 1
ATOM 1573 O O . ILE A 1 207 ? -4.465 6.992 -0.743 1 98.19 207 ILE A O 1
ATOM 1577 N N . ALA A 1 208 ? -3.086 6.66 -2.377 1 98.38 208 ALA A N 1
ATOM 1578 C CA . ALA A 1 208 ? -2.59 8.016 -2.607 1 98.38 208 ALA A CA 1
ATOM 1579 C C . ALA A 1 208 ? -1.918 8.125 -3.973 1 98.38 208 ALA A C 1
ATOM 1581 O O . ALA A 1 208 ? -2.09 7.258 -4.832 1 98.38 208 ALA A O 1
ATOM 1582 N N . ALA A 1 209 ? -1.321 9.219 -4.242 1 98.75 209 ALA A N 1
ATOM 1583 C CA . ALA A 1 209 ? -0.597 9.375 -5.5 1 98.75 209 ALA A CA 1
ATOM 1584 C C . ALA A 1 209 ? 0.737 10.078 -5.281 1 98.75 209 ALA A C 1
ATOM 1586 O O . ALA A 1 209 ? 0.829 11.016 -4.477 1 98.75 209 ALA A O 1
ATOM 1587 N N . LEU A 1 210 ? 1.747 9.594 -5.84 1 98.69 210 LEU A N 1
ATOM 1588 C CA . LEU A 1 210 ? 2.982 10.336 -6.07 1 98.69 210 LEU A CA 1
ATOM 1589 C C . LEU A 1 210 ? 3.014 10.922 -7.48 1 98.69 210 LEU A C 1
ATOM 1591 O O . LEU A 1 210 ? 3.004 10.172 -8.461 1 98.69 210 LEU A O 1
ATOM 1595 N N . LEU A 1 211 ? 2.898 12.219 -7.602 1 98.81 211 LEU A N 1
ATOM 1596 C CA . LEU A 1 211 ? 3.07 12.883 -8.891 1 98.81 211 LEU A CA 1
ATOM 1597 C C . LEU A 1 211 ? 4.551 13.055 -9.219 1 98.81 211 LEU A C 1
ATOM 1599 O O . LEU A 1 211 ? 5.32 13.547 -8.383 1 98.81 211 LEU A O 1
ATOM 1603 N N . LEU A 1 212 ? 4.938 12.602 -10.305 1 98.31 212 LEU A N 1
ATOM 1604 C CA . LEU A 1 212 ? 6.316 12.641 -10.781 1 98.31 212 LEU A CA 1
ATOM 1605 C C . LEU A 1 212 ? 6.414 13.43 -12.086 1 98.31 212 LEU A C 1
ATOM 1607 O O . LEU A 1 212 ? 5.938 12.977 -13.125 1 98.31 212 LEU A O 1
ATOM 1611 N N . ARG A 1 213 ? 7 14.594 -11.992 1 97.69 213 ARG A N 1
ATOM 1612 C CA . ARG A 1 213 ? 7.156 15.422 -13.18 1 97.69 213 ARG A CA 1
ATOM 1613 C C . ARG A 1 213 ? 7.906 14.664 -14.273 1 97.69 213 ARG A C 1
ATOM 1615 O O . ARG A 1 213 ? 8.883 13.961 -13.992 1 97.69 213 ARG A O 1
ATOM 1622 N N . ARG A 1 214 ? 7.492 14.844 -15.539 1 95.12 214 ARG A N 1
ATOM 1623 C CA . ARG A 1 214 ? 8.156 14.195 -16.672 1 95.12 214 ARG A CA 1
ATOM 1624 C C . ARG A 1 214 ? 9.648 14.508 -16.672 1 95.12 214 ARG A C 1
ATOM 1626 O O . ARG A 1 214 ? 10.055 15.648 -16.438 1 95.12 214 ARG A O 1
ATOM 1633 N N . GLY A 1 215 ? 10.422 13.477 -16.891 1 94.62 215 GLY A N 1
ATOM 1634 C CA . GLY A 1 215 ? 11.859 13.672 -16.969 1 94.62 215 GLY A CA 1
ATOM 1635 C C . GLY A 1 215 ? 12.578 13.336 -15.68 1 94.62 215 GLY A C 1
ATOM 1636 O O . GLY A 1 215 ? 13.789 13.086 -15.68 1 94.62 215 GLY A O 1
ATOM 1637 N N . ILE A 1 216 ? 11.883 13.391 -14.523 1 96.75 216 ILE A N 1
ATOM 1638 C CA . ILE A 1 216 ? 12.484 13.039 -13.25 1 96.75 216 ILE A CA 1
ATOM 1639 C C . ILE A 1 216 ? 12.625 11.523 -13.141 1 96.75 216 ILE A C 1
ATOM 1641 O O . ILE A 1 216 ? 11.672 10.789 -13.391 1 96.75 216 ILE A O 1
ATOM 1645 N N . ARG A 1 217 ? 13.766 11.078 -12.844 1 96.5 217 ARG A N 1
ATOM 1646 C CA . ARG A 1 217 ? 14.031 9.648 -12.688 1 96.5 217 ARG A CA 1
ATOM 1647 C C . ARG A 1 217 ? 13.789 9.195 -11.258 1 96.5 217 ARG A C 1
ATOM 1649 O O . ARG A 1 217 ? 14.125 9.914 -10.305 1 96.5 217 ARG A O 1
ATOM 1656 N N . ILE A 1 218 ? 13.242 8.047 -11.141 1 96.5 218 ILE A N 1
ATOM 1657 C CA . ILE A 1 218 ? 12.992 7.469 -9.828 1 96.5 218 ILE A CA 1
ATOM 1658 C C . ILE A 1 218 ? 13.156 5.949 -9.898 1 96.5 218 ILE A C 1
ATOM 1660 O O . ILE A 1 218 ? 12.688 5.312 -10.836 1 96.5 218 ILE A O 1
ATOM 1664 N N . ASN A 1 219 ? 13.883 5.352 -8.984 1 94.5 219 ASN A N 1
ATOM 1665 C CA . ASN A 1 219 ? 14.008 3.898 -8.922 1 94.5 219 ASN A CA 1
ATOM 1666 C C . ASN A 1 219 ? 12.672 3.236 -8.586 1 94.5 219 ASN A C 1
ATOM 1668 O O . ASN A 1 219 ? 11.914 3.75 -7.762 1 94.5 219 ASN A O 1
ATOM 1672 N N . PRO A 1 220 ? 12.453 2.059 -9.156 1 93.88 220 PRO A N 1
ATOM 1673 C CA . PRO A 1 220 ? 11.219 1.356 -8.797 1 93.88 220 PRO A CA 1
ATOM 1674 C C . PRO A 1 220 ? 11.117 1.07 -7.305 1 93.88 220 PRO A C 1
ATOM 1676 O O . PRO A 1 220 ? 12.125 0.746 -6.664 1 93.88 220 PRO A O 1
ATOM 1679 N N . TRP A 1 221 ? 9.938 1.292 -6.777 1 92.12 221 TRP A N 1
ATOM 1680 C CA . TRP A 1 221 ? 9.664 1.047 -5.363 1 92.12 221 TRP A CA 1
ATOM 1681 C C . TRP A 1 221 ? 9.383 -0.431 -5.113 1 92.12 221 TRP A C 1
ATOM 1683 O O . TRP A 1 221 ? 9.961 -1.033 -4.203 1 92.12 221 TRP A O 1
ATOM 1693 N N . LEU A 1 222 ? 8.477 -0.964 -5.883 1 90.56 222 LEU A N 1
ATOM 1694 C CA . LEU A 1 222 ? 8.141 -2.383 -5.895 1 90.56 222 LEU A CA 1
ATOM 1695 C C . LEU A 1 222 ? 8.477 -3.01 -7.246 1 90.56 222 LEU A C 1
ATOM 1697 O O . LEU A 1 222 ? 7.93 -2.602 -8.273 1 90.56 222 LEU A O 1
ATOM 1701 N N . MET A 1 223 ? 9.305 -3.982 -7.215 1 86.56 223 MET A N 1
ATOM 1702 C CA . MET A 1 223 ? 9.695 -4.672 -8.438 1 86.56 223 MET A CA 1
ATOM 1703 C C . MET A 1 223 ? 8.82 -5.895 -8.68 1 86.56 223 MET A C 1
ATOM 1705 O O . MET A 1 223 ? 8.32 -6.504 -7.734 1 86.56 223 MET A O 1
ATOM 1709 N N . GLY A 1 224 ? 8.656 -6.215 -9.938 1 83.75 224 GLY A N 1
ATOM 1710 C CA . GLY A 1 224 ? 7.832 -7.344 -10.328 1 83.75 224 GLY A CA 1
ATOM 1711 C C . GLY A 1 224 ? 7.168 -7.16 -11.68 1 83.75 224 GLY A C 1
ATOM 1712 O O . GLY A 1 224 ? 7.844 -7.117 -12.703 1 83.75 224 GLY A O 1
ATOM 1713 N N . GLY A 1 225 ? 5.879 -6.816 -11.578 1 79 225 GLY A N 1
ATOM 1714 C CA . GLY A 1 225 ? 5.078 -6.664 -12.781 1 79 225 GLY A CA 1
ATOM 1715 C C . GLY A 1 225 ? 5.238 -5.305 -13.438 1 79 225 GLY A C 1
ATOM 1716 O O . GLY A 1 225 ? 6.055 -4.492 -13 1 79 225 GLY A O 1
ATOM 1717 N N . ALA A 1 226 ? 4.52 -5.105 -14.453 1 79.81 226 ALA A N 1
ATOM 1718 C CA . ALA A 1 226 ? 4.652 -3.926 -15.305 1 79.81 226 ALA A CA 1
ATOM 1719 C C . ALA A 1 226 ? 3.738 -2.801 -14.828 1 79.81 226 ALA A C 1
ATOM 1721 O O . ALA A 1 226 ? 3.695 -1.729 -15.438 1 79.81 226 ALA A O 1
ATOM 1722 N N . GLN A 1 227 ? 3.037 -3.08 -13.758 1 82.75 227 GLN A N 1
ATOM 1723 C CA . GLN A 1 227 ? 2.115 -2.072 -13.242 1 82.75 227 GLN A CA 1
ATOM 1724 C C . GLN A 1 227 ? 2.828 -0.744 -13.008 1 82.75 227 GLN A C 1
ATOM 1726 O O . GLN A 1 227 ? 4.004 -0.72 -12.641 1 82.75 227 GLN A O 1
ATOM 1731 N N . GLU A 1 228 ? 2.053 0.438 -13.219 1 90.31 228 GLU A N 1
ATOM 1732 C CA . GLU A 1 228 ? 2.572 1.791 -13.047 1 90.31 228 GLU A CA 1
ATOM 1733 C C . GLU A 1 228 ? 3.852 1.997 -13.859 1 90.31 228 GLU A C 1
ATOM 1735 O O . GLU A 1 228 ? 4.832 2.547 -13.352 1 90.31 228 GLU A O 1
ATOM 1740 N N . ASP A 1 229 ? 3.875 1.441 -14.992 1 86.88 229 ASP A N 1
ATOM 1741 C CA . ASP A 1 229 ? 4.984 1.544 -15.938 1 86.88 229 ASP A CA 1
ATOM 1742 C C . ASP A 1 229 ? 6.262 0.944 -15.359 1 86.88 229 ASP A C 1
ATOM 1744 O O . ASP A 1 229 ? 7.352 1.487 -15.547 1 86.88 229 ASP A O 1
ATOM 1748 N N . GLY A 1 230 ? 6.078 -0.102 -14.562 1 89.62 230 GLY A N 1
ATOM 1749 C CA . GLY A 1 230 ? 7.199 -0.842 -14.008 1 89.62 230 GLY A CA 1
ATOM 1750 C C . GLY A 1 230 ? 7.789 -0.186 -12.773 1 89.62 230 GLY A C 1
ATOM 1751 O O . GLY A 1 230 ? 8.789 -0.659 -12.227 1 89.62 230 GLY A O 1
ATOM 1752 N N . ARG A 1 231 ? 7.164 0.916 -12.219 1 92.25 231 ARG A N 1
ATOM 1753 C CA . ARG A 1 231 ? 7.727 1.675 -11.109 1 92.25 231 ARG A CA 1
ATOM 1754 C C . ARG A 1 231 ? 7.234 1.136 -9.766 1 92.25 231 ARG A C 1
ATOM 1756 O O . ARG A 1 231 ? 7.914 1.272 -8.75 1 92.25 231 ARG A O 1
ATOM 1763 N N . ARG A 1 232 ? 6.094 0.653 -9.836 1 94.69 232 ARG A N 1
ATOM 1764 C CA . ARG A 1 232 ? 5.473 0.149 -8.609 1 94.69 232 ARG A CA 1
ATOM 1765 C C . ARG A 1 232 ? 4.578 -1.052 -8.906 1 94.69 232 ARG A C 1
ATOM 1767 O O . ARG A 1 232 ? 3.375 -0.897 -9.125 1 94.69 232 ARG A O 1
ATOM 1774 N N . ALA A 1 233 ? 5.098 -2.207 -8.758 1 91.44 233 ALA A N 1
ATOM 1775 C CA . ALA A 1 233 ? 4.406 -3.455 -9.07 1 91.44 233 ALA A CA 1
ATOM 1776 C C . ALA A 1 233 ? 3.277 -3.723 -8.078 1 91.44 233 ALA A C 1
ATOM 1778 O O . ALA A 1 233 ? 3.234 -3.127 -7.004 1 91.44 233 ALA A O 1
ATOM 1779 N N . GLY A 1 234 ? 2.344 -4.68 -8.523 1 90.06 234 GLY A N 1
ATOM 1780 C CA . GLY A 1 234 ? 1.156 -5.008 -7.75 1 90.06 234 GLY A CA 1
ATOM 1781 C C . GLY A 1 234 ? -0.119 -4.445 -8.344 1 90.06 234 GLY A C 1
ATOM 1782 O O . GLY A 1 234 ? -0.165 -3.273 -8.734 1 90.06 234 GLY A O 1
ATOM 1783 N N . SER A 1 235 ? -1.074 -5.242 -8.383 1 87.88 235 SER A N 1
ATOM 1784 C CA . SER A 1 235 ? -2.336 -4.816 -8.984 1 87.88 235 SER A CA 1
ATOM 1785 C C . SER A 1 235 ? -2.967 -3.676 -8.195 1 87.88 235 SER A C 1
ATOM 1787 O O . SER A 1 235 ? -3.039 -3.73 -6.965 1 87.88 235 SER A O 1
ATOM 1789 N N . GLN A 1 236 ? -3.373 -2.689 -8.891 1 93 236 GLN A N 1
ATOM 1790 C CA . GLN A 1 236 ? -3.994 -1.531 -8.258 1 93 236 GLN A CA 1
ATOM 1791 C C . GLN A 1 236 ? -5.41 -1.853 -7.789 1 93 236 GLN A C 1
ATOM 1793 O O . GLN A 1 236 ? -6.164 -2.527 -8.492 1 93 236 GLN A O 1
ATOM 1798 N N . PRO A 1 237 ? -5.734 -1.398 -6.621 1 96.69 237 PRO A N 1
ATOM 1799 C CA . PRO A 1 237 ? -7.121 -1.532 -6.164 1 96.69 237 PRO A CA 1
ATOM 1800 C C . PRO A 1 237 ? -8.055 -0.511 -6.809 1 96.69 237 PRO A C 1
ATOM 1802 O O . PRO A 1 237 ? -8.258 0.575 -6.262 1 96.69 237 PRO A O 1
ATOM 1805 N N . VAL A 1 238 ? -8.75 -0.905 -7.82 1 98.44 238 VAL A N 1
ATOM 1806 C CA . VAL A 1 238 ? -9.492 0.015 -8.672 1 98.44 238 VAL A CA 1
ATOM 1807 C C . VAL A 1 238 ? -10.609 0.678 -7.875 1 98.44 238 VAL A C 1
ATOM 1809 O O . VAL A 1 238 ? -10.93 1.848 -8.094 1 98.44 238 VAL A O 1
ATOM 1812 N N . PHE A 1 239 ? -11.234 -0.032 -6.906 1 98.62 239 PHE A N 1
ATOM 1813 C CA . PHE A 1 239 ? -12.297 0.553 -6.094 1 98.62 239 PHE A CA 1
ATOM 1814 C C . PHE A 1 239 ? -11.75 1.678 -5.223 1 98.62 239 PHE A C 1
ATOM 1816 O O . PHE A 1 239 ? -12.453 2.66 -4.961 1 98.62 239 PHE A O 1
ATOM 1823 N N . LEU A 1 240 ? -10.523 1.593 -4.766 1 98.75 240 LEU A N 1
ATOM 1824 C CA . LEU A 1 240 ? -9.898 2.684 -4.023 1 98.75 240 LEU A CA 1
ATOM 1825 C C . LEU A 1 240 ? -9.625 3.875 -4.934 1 98.75 240 LEU A C 1
ATOM 1827 O O . LEU A 1 240 ? -9.812 5.023 -4.531 1 98.75 240 LEU A O 1
ATOM 1831 N N . ALA A 1 241 ? -9.156 3.553 -6.18 1 98.81 241 ALA A N 1
ATOM 1832 C CA . ALA A 1 241 ? -8.93 4.617 -7.152 1 98.81 241 ALA A CA 1
ATOM 1833 C C . ALA A 1 241 ? -10.219 5.375 -7.449 1 98.81 241 ALA A C 1
ATOM 1835 O O . ALA A 1 241 ? -10.211 6.598 -7.602 1 98.81 241 ALA A O 1
ATOM 1836 N N . ALA A 1 242 ? -11.32 4.617 -7.496 1 98.88 242 ALA A N 1
ATOM 1837 C CA . ALA A 1 242 ? -12.625 5.227 -7.723 1 98.88 242 ALA A CA 1
ATOM 1838 C C . ALA A 1 242 ? -12.977 6.199 -6.602 1 98.88 242 ALA A C 1
ATOM 1840 O O . ALA A 1 242 ? -13.422 7.324 -6.863 1 98.88 242 ALA A O 1
ATOM 1841 N N . GLY A 1 243 ? -12.805 5.707 -5.375 1 98.81 243 GLY A N 1
ATOM 1842 C CA . GLY A 1 243 ? -13.07 6.574 -4.238 1 98.81 243 GLY A CA 1
ATOM 1843 C C . GLY A 1 243 ? -12.164 7.793 -4.191 1 98.81 243 GLY A C 1
ATOM 1844 O O . GLY A 1 243 ? -12.625 8.898 -3.898 1 98.81 243 GLY A O 1
ATOM 1845 N N . PHE A 1 244 ? -10.914 7.598 -4.469 1 98.88 244 PHE A N 1
ATOM 1846 C CA . PHE A 1 244 ? -9.922 8.664 -4.492 1 98.88 244 PHE A CA 1
ATOM 1847 C C . PHE A 1 244 ? -10.289 9.719 -5.535 1 98.88 244 PHE A C 1
ATOM 1849 O O . PHE A 1 244 ? -10.328 10.914 -5.23 1 98.88 244 PHE A O 1
ATOM 1856 N N . ALA A 1 245 ? -10.57 9.258 -6.727 1 98.88 245 ALA A N 1
ATOM 1857 C CA . ALA A 1 245 ? -10.953 10.148 -7.82 1 98.88 245 ALA A CA 1
ATOM 1858 C C . ALA A 1 245 ? -12.211 10.945 -7.465 1 98.88 245 ALA A C 1
ATOM 1860 O O . ALA A 1 245 ? -12.273 12.156 -7.711 1 98.88 245 ALA A O 1
ATOM 1861 N N . GLN A 1 246 ? -13.188 10.281 -6.883 1 98.88 246 GLN A N 1
ATOM 1862 C CA . GLN A 1 246 ? -14.422 10.945 -6.492 1 98.88 246 GLN A CA 1
ATOM 1863 C C . GLN A 1 246 ? -14.164 12.016 -5.438 1 98.88 246 GLN A C 1
ATOM 1865 O O . GLN A 1 246 ? -14.742 13.102 -5.492 1 98.88 246 GLN A O 1
ATOM 1870 N N . ALA A 1 247 ? -13.32 11.719 -4.492 1 98.62 247 ALA A N 1
ATOM 1871 C CA . ALA A 1 247 ? -12.969 12.695 -3.455 1 98.62 247 ALA A CA 1
ATOM 1872 C C . ALA A 1 247 ? -12.328 13.938 -4.062 1 98.62 247 ALA A C 1
ATOM 1874 O O . ALA A 1 247 ? -12.695 15.062 -3.709 1 98.62 247 ALA A O 1
ATOM 1875 N N . LEU A 1 248 ? -11.391 13.734 -4.969 1 98.75 248 LEU A N 1
ATOM 1876 C CA . LEU A 1 248 ? -10.68 14.852 -5.594 1 98.75 248 LEU A CA 1
ATOM 1877 C C . LEU A 1 248 ? -11.625 15.672 -6.469 1 98.75 248 LEU A C 1
ATOM 1879 O O . LEU A 1 248 ? -11.523 16.891 -6.516 1 98.75 248 LEU A O 1
ATOM 1883 N N . ARG A 1 249 ? -12.516 14.977 -7.168 1 98.44 249 ARG A N 1
ATOM 1884 C CA . ARG A 1 249 ? -13.508 15.68 -7.973 1 98.44 249 ARG A CA 1
ATOM 1885 C C . ARG A 1 249 ? -14.367 16.594 -7.105 1 98.44 249 ARG A C 1
ATOM 1887 O O . ARG A 1 249 ? -14.594 17.766 -7.453 1 98.44 249 ARG A O 1
ATOM 1894 N N . GLN A 1 250 ? -14.883 16.078 -6 1 98.25 250 GLN A N 1
ATOM 1895 C CA . GLN A 1 250 ? -15.703 16.859 -5.086 1 98.25 250 GLN A CA 1
ATOM 1896 C C . GLN A 1 250 ? -14.922 18.031 -4.496 1 98.25 250 GLN A C 1
ATOM 1898 O O . GLN A 1 250 ? -15.453 19.125 -4.363 1 98.25 250 GLN A O 1
ATOM 1903 N N . GLU A 1 251 ? -13.664 17.734 -4.102 1 98 251 GLU A N 1
ATOM 1904 C CA . GLU A 1 251 ? -12.836 18.812 -3.557 1 98 251 GLU A CA 1
ATOM 1905 C C . GLU A 1 251 ? -12.641 19.938 -4.57 1 98 251 GLU A C 1
ATOM 1907 O O . GLU A 1 251 ? -12.797 21.109 -4.238 1 98 251 GLU A O 1
ATOM 1912 N N . LYS A 1 252 ? -12.305 19.562 -5.781 1 97.94 252 LYS A N 1
ATOM 1913 C CA . LYS A 1 252 ? -12.07 20.547 -6.832 1 97.94 252 LYS A CA 1
ATOM 1914 C C . LYS A 1 252 ? -13.328 21.375 -7.09 1 97.94 252 LYS A C 1
ATOM 1916 O O . LYS A 1 252 ? -13.25 22.609 -7.207 1 97.94 252 LYS A O 1
ATOM 1921 N N . GLU A 1 253 ? -14.461 20.75 -7.133 1 97.44 253 GLU A N 1
ATOM 1922 C CA . GLU A 1 253 ? -15.727 21.406 -7.438 1 97.44 253 GLU A CA 1
ATOM 1923 C C . GLU A 1 253 ? -16.125 22.375 -6.324 1 97.44 253 GLU A C 1
ATOM 1925 O O . GLU A 1 253 ? -16.719 23.422 -6.59 1 97.44 253 GLU A O 1
ATOM 1930 N N . SER A 1 254 ? -15.781 22.047 -5.105 1 97.12 254 SER A N 1
ATOM 1931 C CA . SER A 1 254 ? -16.25 22.859 -3.977 1 97.12 254 SER A CA 1
ATOM 1932 C C . SER A 1 254 ? -15.125 23.734 -3.424 1 97.12 254 SER A C 1
ATOM 1934 O O . SER A 1 254 ? -15.281 24.359 -2.371 1 97.12 254 SER A O 1
ATOM 1936 N N . LEU A 1 255 ? -14.023 23.844 -4.07 1 97.38 255 LEU A N 1
ATOM 1937 C CA . LEU A 1 255 ? -12.812 24.422 -3.516 1 97.38 255 LEU A CA 1
ATOM 1938 C C . LEU A 1 255 ? -13.047 25.875 -3.104 1 97.38 255 LEU A C 1
ATOM 1940 O O . LEU A 1 255 ? -12.695 26.281 -1.994 1 97.38 255 LEU A O 1
ATOM 1944 N N . SER A 1 256 ? -13.648 26.672 -3.939 1 97.12 256 SER A N 1
ATOM 1945 C CA . SER A 1 256 ? -13.867 28.094 -3.658 1 97.12 256 SER A CA 1
ATOM 1946 C C . SER A 1 256 ? -14.789 28.281 -2.455 1 97.12 256 SER A C 1
ATOM 1948 O O . SER A 1 256 ? -14.5 29.094 -1.573 1 97.12 256 SER A O 1
ATOM 1950 N N . THR A 1 257 ? -15.844 27.531 -2.41 1 96.81 257 THR A N 1
ATOM 1951 C CA . THR A 1 257 ? -16.797 27.609 -1.307 1 96.81 257 THR A CA 1
ATOM 1952 C C . THR A 1 257 ? -16.156 27.125 -0.008 1 96.81 257 THR A C 1
ATOM 1954 O O . THR A 1 257 ? -16.359 27.719 1.05 1 96.81 257 THR A O 1
ATOM 1957 N N . ASP A 1 258 ? -15.422 26.047 -0.082 1 96 258 ASP A N 1
ATOM 1958 C CA . ASP A 1 258 ? -14.734 25.516 1.091 1 96 258 ASP A CA 1
ATOM 1959 C C . ASP A 1 258 ? -13.719 26.5 1.641 1 96 258 ASP A C 1
ATOM 1961 O O . ASP A 1 258 ? -13.617 26.688 2.854 1 96 258 ASP A O 1
ATOM 1965 N N . ARG A 1 259 ? -12.992 27.109 0.739 1 96.69 259 ARG A N 1
ATOM 1966 C CA . ARG A 1 259 ? -11.977 28.078 1.137 1 96.69 259 ARG A CA 1
ATOM 1967 C C . ARG A 1 259 ? -12.609 29.25 1.876 1 96.69 259 ARG A C 1
ATOM 1969 O O . ARG A 1 259 ? -12.133 29.656 2.945 1 96.69 259 ARG A O 1
ATOM 1976 N N . GLN A 1 260 ? -13.641 29.781 1.353 1 96.94 260 GLN A N 1
ATOM 1977 C CA . GLN A 1 260 ? -14.32 30.906 1.976 1 96.94 260 GLN A CA 1
ATOM 1978 C C . GLN A 1 260 ? -14.867 30.531 3.35 1 96.94 260 GLN A C 1
ATOM 1980 O O . GLN A 1 260 ? -14.75 31.297 4.305 1 96.94 260 GLN A O 1
ATOM 1985 N N . ARG A 1 261 ? -15.445 29.391 3.42 1 96.69 261 ARG A N 1
ATOM 1986 C CA . ARG A 1 261 ? -15.977 28.906 4.688 1 96.69 261 ARG A CA 1
ATOM 1987 C C . ARG A 1 261 ? -14.875 28.734 5.723 1 96.69 261 ARG A C 1
ATOM 1989 O O . ARG A 1 261 ? -15.031 29.156 6.875 1 96.69 261 ARG A O 1
ATOM 1996 N N . LEU A 1 262 ? -13.781 28.125 5.34 1 97 262 LEU A N 1
ATOM 1997 C CA . LEU A 1 262 ? -12.664 27.891 6.246 1 97 262 LEU A CA 1
ATOM 1998 C C . LEU A 1 262 ? -12.086 29.203 6.75 1 97 262 LEU A C 1
ATOM 2000 O O . LEU A 1 262 ? -11.727 29.328 7.926 1 97 262 LEU A O 1
ATOM 2004 N N . GLU A 1 263 ? -11.984 30.172 5.871 1 97.25 263 GLU A N 1
ATOM 2005 C CA . GLU A 1 263 ? -11.492 31.5 6.254 1 97.25 263 GLU A CA 1
ATOM 2006 C C . GLU A 1 263 ? -12.406 32.156 7.289 1 97.25 263 GLU A C 1
ATOM 2008 O O . GLU A 1 263 ? -11.938 32.688 8.281 1 97.25 263 GLU A O 1
ATOM 2013 N N . HIS A 1 264 ? -13.648 32.031 7.012 1 97.88 264 HIS A N 1
ATOM 2014 C CA . HIS A 1 264 ? -14.641 32.594 7.934 1 97.88 264 HIS A CA 1
ATOM 2015 C C . HIS A 1 264 ? -14.57 31.906 9.289 1 97.88 264 HIS A C 1
ATOM 2017 O O . HIS A 1 264 ? -14.531 32.562 10.328 1 97.88 264 HIS A O 1
ATOM 2023 N N . LEU A 1 265 ? -14.578 30.578 9.289 1 98.12 265 LEU A N 1
ATOM 2024 C CA . LEU A 1 265 ? -14.523 29.812 10.531 1 98.12 265 LEU A CA 1
ATOM 2025 C C . LEU A 1 265 ? -13.227 30.078 11.281 1 98.12 265 LEU A C 1
ATOM 2027 O O . LEU A 1 265 ? -13.219 30.156 12.516 1 98.12 265 LEU A O 1
ATOM 2031 N N . ASP A 1 266 ? -12.141 30.156 10.523 1 97.5 266 ASP A N 1
ATOM 2032 C CA . ASP A 1 266 ? -10.844 30.469 11.125 1 97.5 266 ASP A CA 1
ATOM 2033 C C . ASP A 1 266 ? -10.906 31.766 11.922 1 97.5 266 ASP A C 1
ATOM 2035 O O . ASP A 1 266 ? -10.461 31.812 13.07 1 97.5 266 ASP A O 1
ATOM 2039 N N . HIS A 1 267 ? -11.469 32.781 11.336 1 97 267 HIS A N 1
ATOM 2040 C CA . HIS A 1 267 ? -11.609 34.062 11.992 1 97 267 HIS A CA 1
ATOM 2041 C C . HIS A 1 267 ? -12.469 33.969 13.25 1 97 267 HIS A C 1
ATOM 2043 O O . HIS A 1 267 ? -12.133 34.531 14.289 1 97 267 HIS A O 1
ATOM 2049 N N . LEU A 1 268 ? -13.555 33.219 13.133 1 97.81 268 LEU A N 1
ATOM 2050 C CA . LEU A 1 268 ? -14.477 33.062 14.258 1 97.81 268 LEU A CA 1
ATOM 2051 C C . LEU A 1 268 ? -13.797 32.344 15.414 1 97.81 268 LEU A C 1
ATOM 2053 O O . LEU A 1 268 ? -13.891 32.781 16.562 1 97.81 268 LEU A O 1
ATOM 2057 N N . PHE A 1 269 ? -13.156 31.234 15.133 1 97.62 269 PHE A N 1
ATOM 2058 C CA . PHE A 1 269 ? -12.492 30.438 16.156 1 97.62 269 PHE A CA 1
ATOM 2059 C C . PHE A 1 269 ? -11.375 31.234 16.812 1 97.62 269 PHE A C 1
ATOM 2061 O O . PHE A 1 269 ? -11.258 31.25 18.047 1 97.62 269 PHE A O 1
ATOM 2068 N N . LEU A 1 270 ? -10.555 31.922 16.031 1 96.25 270 LEU A N 1
ATOM 2069 C CA . LEU A 1 270 ? -9.445 32.719 16.531 1 96.25 270 LEU A CA 1
ATOM 2070 C C . LEU A 1 270 ? -9.945 33.812 17.469 1 96.25 270 LEU A C 1
ATOM 2072 O O . LEU A 1 270 ? -9.438 33.969 18.578 1 96.25 270 LEU A O 1
ATOM 2076 N N . SER A 1 271 ? -10.906 34.5 17.016 1 96.19 271 SER A N 1
ATOM 2077 C CA . SER A 1 271 ? -11.453 35.594 17.797 1 96.19 271 SER A CA 1
ATOM 2078 C C . SER A 1 271 ? -12.062 35.125 19.109 1 96.19 271 SER A C 1
ATOM 2080 O O . SER A 1 271 ? -11.836 35.719 20.156 1 96.19 271 SER A O 1
ATOM 2082 N N . ALA A 1 272 ? -12.797 34.062 19.031 1 96.5 272 ALA A N 1
ATOM 2083 C CA . ALA A 1 272 ? -13.461 33.531 20.203 1 96.5 272 ALA A CA 1
ATOM 2084 C C . ALA A 1 272 ? -12.445 33.031 21.234 1 96.5 272 ALA A C 1
ATOM 2086 O O . ALA A 1 272 ? -12.578 33.281 22.422 1 96.5 272 ALA A O 1
ATOM 2087 N N . ILE A 1 273 ? -11.414 32.312 20.812 1 95.06 273 ILE A N 1
ATOM 2088 C CA . ILE A 1 273 ? -10.398 31.75 21.688 1 95.06 273 ILE A CA 1
ATOM 2089 C C . ILE A 1 273 ? -9.625 32.875 22.359 1 95.06 273 ILE A C 1
ATOM 2091 O O . ILE A 1 273 ? -9.391 32.844 23.578 1 95.06 273 ILE A O 1
ATOM 2095 N N . GLN A 1 274 ? -9.273 33.844 21.594 1 94.19 274 GLN A N 1
ATOM 2096 C CA . GLN A 1 274 ? -8.5 34.969 22.125 1 94.19 274 GLN A CA 1
ATOM 2097 C C . GLN A 1 274 ? -9.312 35.781 23.125 1 94.19 274 GLN A C 1
ATOM 2099 O O . GLN A 1 274 ? -8.773 36.281 24.109 1 94.19 274 GLN A O 1
ATOM 2104 N N . LYS A 1 275 ? -10.539 35.875 22.859 1 95.38 275 LYS A N 1
ATOM 2105 C CA . LYS A 1 275 ? -11.414 36.625 23.719 1 95.38 275 LYS A CA 1
ATOM 2106 C C . LYS A 1 275 ? -11.695 35.906 25.031 1 95.38 275 LYS A C 1
ATOM 2108 O O . LYS A 1 275 ? -11.664 36.5 26.109 1 95.38 275 LYS A O 1
ATOM 2113 N N . GLU A 1 276 ? -11.953 34.688 24.953 1 94.19 276 GLU A N 1
ATOM 2114 C CA . GLU A 1 276 ? -12.406 33.906 26.109 1 94.19 276 GLU A CA 1
ATOM 2115 C C . GLU A 1 276 ? -11.227 33.375 26.906 1 94.19 276 GLU A C 1
ATOM 2117 O O . GLU A 1 276 ? -11.344 33.094 28.094 1 94.19 276 GLU A O 1
ATOM 2122 N N . HIS A 1 277 ? -10.172 33.125 26.203 1 93.62 277 HIS A N 1
ATOM 2123 C CA . HIS A 1 277 ? -8.992 32.531 26.812 1 93.62 277 HIS A CA 1
ATOM 2124 C C . HIS A 1 277 ? -7.738 33.344 26.516 1 93.62 277 HIS A C 1
ATOM 2126 O O . HIS A 1 277 ? -6.895 32.906 25.719 1 93.62 277 HIS A O 1
ATOM 2132 N N . SER A 1 278 ? -7.484 34.312 27.297 1 92.19 278 SER A N 1
ATOM 2133 C CA . SER A 1 278 ? -6.414 35.281 27.031 1 92.19 278 SER A CA 1
ATOM 2134 C C . SER A 1 278 ? -5.047 34.656 27.312 1 92.19 278 SER A C 1
ATOM 2136 O O . SER A 1 278 ? -4.027 35.156 26.828 1 92.19 278 SER A O 1
ATOM 2138 N N . ASP A 1 279 ? -5.055 33.625 28.047 1 94.38 279 ASP A N 1
ATOM 2139 C CA . ASP A 1 279 ? -3.797 33 28.422 1 94.38 279 ASP A CA 1
ATOM 2140 C C . ASP A 1 279 ? -3.383 31.938 27.406 1 94.38 279 ASP A C 1
ATOM 2142 O O . ASP A 1 279 ? -2.264 31.422 27.469 1 94.38 279 ASP A O 1
ATOM 2146 N N . VAL A 1 280 ? -4.262 31.625 26.531 1 95.19 280 VAL A N 1
ATOM 2147 C CA . VAL A 1 280 ? -3.986 30.625 25.5 1 95.19 280 VAL A CA 1
ATOM 2148 C C . VAL A 1 280 ? -3.203 31.266 24.359 1 95.19 280 VAL A C 1
ATOM 2150 O O . VAL A 1 280 ? -3.535 32.375 23.906 1 95.19 280 VAL A O 1
ATOM 2153 N N . LYS A 1 281 ? -2.154 30.594 23.969 1 95.31 281 LYS A N 1
ATOM 2154 C CA . LYS A 1 281 ? -1.365 31.078 22.828 1 95.31 281 LYS A CA 1
ATOM 2155 C C . LYS A 1 281 ? -1.724 30.312 21.562 1 95.31 281 LYS A C 1
ATOM 2157 O O . LYS A 1 281 ? -1.984 29.109 21.594 1 95.31 281 LYS A O 1
ATOM 2162 N N . ILE A 1 282 ? -1.746 31.031 20.5 1 95.69 282 ILE A N 1
ATOM 2163 C CA . ILE A 1 282 ? -1.953 30.422 19.188 1 95.69 282 ILE A CA 1
ATOM 2164 C C . ILE A 1 282 ? -0.635 30.406 18.422 1 95.69 282 ILE A C 1
ATOM 2166 O O . ILE A 1 282 ? -0.029 31.453 18.188 1 95.69 282 ILE A O 1
ATOM 2170 N N . VAL A 1 283 ? -0.188 29.219 18.047 1 95.38 283 VAL A N 1
ATOM 2171 C CA . VAL A 1 283 ? 1.073 29.047 17.328 1 95.38 283 VAL A CA 1
ATOM 2172 C C . VAL A 1 283 ? 0.99 29.703 15.961 1 95.38 283 VAL A C 1
ATOM 2174 O O . VAL A 1 283 ? -0.014 29.562 15.258 1 95.38 283 VAL A O 1
ATOM 2177 N N . ALA A 1 284 ? 1.995 30.5 15.555 1 93.5 284 ALA A N 1
ATOM 2178 C CA . ALA A 1 284 ? 2.148 31.141 14.25 1 93.5 284 ALA A CA 1
ATOM 2179 C C . ALA A 1 284 ? 1.031 32.156 13.992 1 93.5 284 ALA A C 1
ATOM 2181 O O . ALA A 1 284 ? 0.616 32.344 12.852 1 93.5 284 ALA A O 1
ATOM 2182 N N . LEU A 1 285 ? 0.487 32.75 15.016 1 92.5 285 LEU A N 1
ATOM 2183 C CA . LEU A 1 285 ? -0.649 33.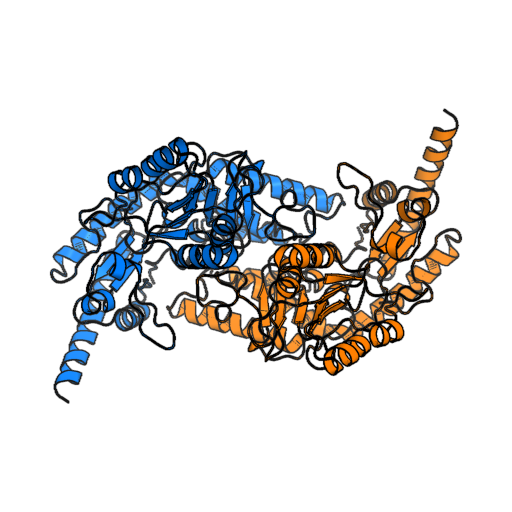656 14.938 1 92.5 285 LEU A CA 1
ATOM 2184 C C . LEU A 1 285 ? -0.366 34.812 13.961 1 92.5 285 LEU A C 1
ATOM 2186 O O . LEU A 1 285 ? -1.257 35.219 13.219 1 92.5 285 LEU A O 1
ATOM 2190 N N . HIS A 1 286 ? 0.846 35.25 13.875 1 91.94 286 HIS A N 1
ATOM 2191 C CA . HIS A 1 286 ? 1.146 36.469 13.086 1 91.94 286 HIS A CA 1
ATOM 2192 C C . HIS A 1 286 ? 1.896 36.094 11.805 1 91.94 286 HIS A C 1
ATOM 2194 O O . HIS A 1 286 ? 2.391 37 11.102 1 91.94 286 HIS A O 1
ATOM 2200 N N . ALA A 1 287 ? 2.037 34.812 11.516 1 95 287 ALA A N 1
ATOM 2201 C CA . ALA A 1 287 ? 2.656 34.344 10.281 1 95 287 ALA A CA 1
ATOM 2202 C C . ALA A 1 287 ? 1.597 33.938 9.258 1 95 287 ALA A C 1
ATOM 2204 O O . ALA A 1 287 ? 0.424 33.781 9.602 1 95 287 ALA A O 1
ATOM 2205 N N . PRO A 1 288 ? 1.991 33.906 7.969 1 95 288 PRO A N 1
ATOM 2206 C CA . PRO A 1 288 ? 1.051 33.312 7.004 1 95 288 PRO A CA 1
ATOM 2207 C C . PRO A 1 288 ? 0.668 31.891 7.336 1 95 288 PRO A C 1
ATOM 2209 O O . PRO A 1 288 ? 1.542 31.062 7.598 1 95 288 PRO A O 1
ATOM 2212 N N . ARG A 1 289 ? -0.584 31.672 7.383 1 96.06 289 ARG A N 1
ATOM 2213 C CA . ARG A 1 289 ? -1.079 30.359 7.762 1 96.06 289 ARG A CA 1
ATOM 2214 C C . ARG A 1 289 ? -2.26 29.938 6.891 1 96.06 289 ARG A C 1
ATOM 2216 O O . ARG A 1 289 ? -2.994 30.797 6.387 1 96.06 289 ARG A O 1
ATOM 2223 N N . ARG A 1 290 ? -2.387 28.641 6.695 1 96.62 290 ARG A N 1
ATOM 2224 C CA . ARG A 1 290 ? -3.619 28.094 6.141 1 96.62 290 ARG A CA 1
ATOM 2225 C C . ARG A 1 290 ? -4.781 28.25 7.117 1 96.62 290 ARG A C 1
ATOM 2227 O O . ARG A 1 290 ? -4.688 27.828 8.273 1 96.62 290 ARG A O 1
ATOM 2234 N N . PRO A 1 291 ? -5.883 28.953 6.664 1 97.06 291 PRO A N 1
ATOM 2235 C CA . PRO A 1 291 ? -7.039 29.016 7.562 1 97.06 291 PRO A CA 1
ATOM 2236 C C . PRO A 1 291 ? -7.57 27.641 7.953 1 97.06 291 PRO A C 1
ATOM 2238 O O . PRO A 1 291 ? -7.562 26.719 7.133 1 97.06 291 PRO A O 1
ATOM 2241 N N . GLY A 1 292 ? -8.016 27.531 9.203 1 96.81 292 GLY A N 1
ATOM 2242 C CA . GLY A 1 292 ? -8.711 26.328 9.641 1 96.81 292 GLY A CA 1
ATOM 2243 C C . GLY A 1 292 ? -7.812 25.375 10.406 1 96.81 292 GLY A C 1
ATOM 2244 O O . GLY A 1 292 ? -8.273 24.328 10.891 1 96.81 292 GLY A O 1
ATOM 2245 N N . ILE A 1 293 ? -6.516 25.688 10.453 1 97.06 293 ILE A N 1
ATOM 2246 C CA . ILE A 1 293 ? -5.613 24.891 11.281 1 97.06 293 ILE A CA 1
ATOM 2247 C C . ILE A 1 293 ? -5.074 25.75 12.422 1 97.06 293 ILE A C 1
ATOM 2249 O O . ILE A 1 293 ? -4.336 26.719 12.188 1 97.06 293 ILE A O 1
ATOM 2253 N N . LEU A 1 294 ? -5.465 25.406 13.609 1 96.88 294 LEU A N 1
ATOM 2254 C CA . LEU A 1 294 ? -5.086 26.172 14.789 1 96.88 294 LEU A CA 1
ATOM 2255 C C . LEU A 1 294 ? -4.387 25.281 15.812 1 96.88 294 LEU A C 1
ATOM 2257 O O . LEU A 1 294 ? -4.969 24.312 16.297 1 96.88 294 LEU A O 1
ATOM 2261 N N . ASN A 1 295 ? -3.172 25.547 16.031 1 96.69 295 ASN A N 1
ATOM 2262 C CA . ASN A 1 295 ? -2.467 24.969 17.172 1 96.69 295 ASN A CA 1
ATOM 2263 C C . ASN A 1 295 ? -2.496 25.875 18.391 1 96.69 295 ASN A C 1
ATOM 2265 O O . ASN A 1 295 ? -1.944 26.984 18.359 1 96.69 295 ASN A O 1
ATOM 2269 N N . ILE A 1 296 ? -3.152 25.469 19.422 1 96 296 ILE A N 1
ATOM 2270 C CA . ILE A 1 296 ? -3.26 26.328 20.594 1 96 296 ILE A CA 1
ATOM 2271 C C . ILE A 1 296 ? -2.492 25.719 21.766 1 96 296 ILE A C 1
ATOM 2273 O O . ILE A 1 296 ? -2.488 24.5 21.938 1 96 296 ILE A O 1
ATOM 2277 N N . LEU A 1 297 ? -1.794 26.516 22.484 1 95.62 297 LEU A N 1
ATOM 2278 C CA . LEU A 1 297 ? -1.06 26.141 23.688 1 95.62 297 LEU A CA 1
ATOM 2279 C C . LEU A 1 297 ? -1.819 26.562 24.938 1 95.62 297 LEU A C 1
ATOM 2281 O O . LEU A 1 297 ? -1.869 27.734 25.266 1 95.62 297 LEU A O 1
ATOM 2285 N N . VAL A 1 298 ? -2.359 25.562 25.594 1 94.06 298 VAL A N 1
ATOM 2286 C CA . VAL A 1 298 ? -3.094 25.812 26.828 1 94.06 298 VAL A CA 1
ATOM 2287 C C . VAL A 1 298 ? -2.158 25.672 28.016 1 94.06 298 VAL A C 1
ATOM 2289 O O . VAL A 1 298 ? -1.549 24.625 28.219 1 94.06 298 VAL A O 1
ATOM 2292 N N . PRO A 1 299 ? -2.082 26.703 28.766 1 92.25 299 PRO A N 1
ATOM 2293 C CA . PRO A 1 299 ? -1.115 26.672 29.875 1 92.25 299 PRO A CA 1
ATOM 2294 C C . PR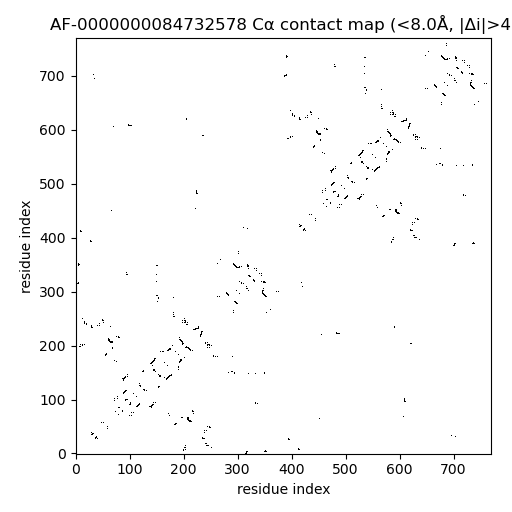O A 1 299 ? -1.515 25.688 30.969 1 92.25 299 PRO A C 1
ATOM 2296 O O . PRO A 1 299 ? -2.701 25.562 31.297 1 92.25 299 PRO A O 1
ATOM 2299 N N . GLU A 1 300 ? -0.523 25.016 31.516 1 87.44 300 GLU A N 1
ATOM 2300 C CA . GLU A 1 300 ? -0.609 24.25 32.75 1 87.44 300 GLU A CA 1
ATOM 2301 C C . GLU A 1 300 ? -1.514 23.031 32.562 1 87.44 300 GLU A C 1
ATOM 2303 O O . GLU A 1 300 ? -2.244 22.656 33.5 1 87.44 300 GLU A O 1
ATOM 2308 N N . VAL A 1 301 ? -1.604 22.578 31.406 1 87.88 301 VAL A N 1
ATOM 2309 C CA . VAL A 1 301 ? -2.371 21.359 31.172 1 87.88 301 VAL A CA 1
ATOM 2310 C C . VAL A 1 301 ? -1.576 20.422 30.281 1 87.88 301 VAL A C 1
ATOM 2312 O O . VAL A 1 301 ? -0.625 20.828 29.609 1 87.88 301 VAL A O 1
ATOM 2315 N N . ASP A 1 302 ? -1.944 19.172 30.422 1 87.25 302 ASP A N 1
ATOM 2316 C CA . ASP A 1 302 ? -1.439 18.141 29.516 1 87.25 302 ASP A CA 1
ATOM 2317 C C . ASP A 1 302 ? -2.348 17.984 28.297 1 87.25 302 ASP A C 1
ATOM 2319 O O . ASP A 1 302 ? -3.559 17.812 28.438 1 87.25 302 ASP A O 1
ATOM 2323 N N . GLY A 1 303 ? -1.724 18.109 27.125 1 87.88 303 GLY A N 1
ATOM 2324 C CA . GLY A 1 303 ? -2.477 18.047 25.891 1 87.88 303 GLY A CA 1
ATOM 2325 C C . GLY A 1 303 ? -3.287 16.781 25.75 1 87.88 303 GLY A C 1
ATOM 2326 O O . GLY A 1 303 ? -4.402 16.797 25.219 1 87.88 303 GLY A O 1
ATOM 2327 N N . GLN A 1 304 ? -2.73 15.672 26.203 1 88.19 304 GLN A N 1
ATOM 2328 C CA . GLN A 1 304 ? -3.426 14.391 26.109 1 88.19 304 GLN A CA 1
ATOM 2329 C C . GLN A 1 304 ? -4.629 14.352 27.047 1 88.19 304 GLN A C 1
ATOM 2331 O O . GLN A 1 304 ? -5.68 13.812 26.703 1 88.19 304 GLN A O 1
ATOM 2336 N N . ALA A 1 305 ? -4.441 14.844 28.25 1 90.94 305 ALA A N 1
ATOM 2337 C CA . ALA A 1 305 ? -5.559 14.938 29.188 1 90.94 305 ALA A CA 1
ATOM 2338 C C . ALA A 1 305 ? -6.668 15.828 28.625 1 90.94 305 ALA A C 1
ATOM 2340 O O . ALA A 1 305 ? -7.852 15.508 28.734 1 90.94 305 ALA A O 1
ATOM 2341 N N . LEU A 1 306 ? -6.242 16.891 28.094 1 93.19 306 LEU A N 1
ATOM 2342 C CA . LEU A 1 306 ? -7.199 17.828 27.5 1 93.19 306 LEU A CA 1
ATOM 2343 C C . LEU A 1 306 ? -7.961 17.156 26.359 1 93.19 306 LEU A C 1
ATOM 2345 O O . LEU A 1 306 ? -9.18 17.281 26.266 1 93.19 306 LEU A O 1
ATOM 2349 N N . LEU A 1 307 ? -7.25 16.453 25.469 1 93.19 307 LEU A N 1
ATOM 2350 C CA . LEU A 1 307 ? -7.852 15.727 24.359 1 93.19 307 LEU A CA 1
ATOM 2351 C C . LEU A 1 307 ? -8.906 14.75 24.859 1 93.19 307 LEU A C 1
ATOM 2353 O O . LEU A 1 307 ? -10 14.672 24.297 1 93.19 307 LEU A O 1
ATOM 2357 N N . SER A 1 308 ? -8.594 14.062 25.922 1 94.19 308 SER A N 1
ATOM 2358 C CA . SER A 1 308 ? -9.5 13.055 26.469 1 94.19 308 SER A CA 1
ATOM 2359 C C . SER A 1 308 ? -10.781 13.695 27 1 94.19 308 SER A C 1
ATOM 2361 O O . SER A 1 308 ? -11.875 13.164 26.812 1 94.19 308 SER A O 1
ATOM 2363 N N . LEU A 1 309 ? -10.641 14.758 27.688 1 95.69 309 LEU A N 1
ATOM 2364 C CA . LEU A 1 309 ? -11.797 15.445 28.266 1 95.69 309 LEU A CA 1
ATOM 2365 C C . LEU A 1 309 ? -12.672 16.031 27.172 1 95.69 309 LEU A C 1
ATOM 2367 O O . LEU A 1 309 ? -13.906 15.992 27.266 1 95.69 309 LEU A O 1
ATOM 2371 N N . LEU A 1 310 ? -12.047 16.594 26.141 1 96.94 310 LEU A N 1
ATOM 2372 C CA . LEU A 1 310 ? -12.805 17.125 25.016 1 96.94 310 LEU A CA 1
ATOM 2373 C C . LEU A 1 310 ? -13.57 16.016 24.312 1 96.94 310 LEU A C 1
ATOM 2375 O O . LEU A 1 310 ? -14.734 16.188 23.953 1 96.94 310 LEU A O 1
ATOM 2379 N N . ASP A 1 311 ? -12.898 14.906 24.109 1 96.19 311 ASP A N 1
ATOM 2380 C CA . ASP A 1 311 ? -13.516 13.75 23.469 1 96.19 311 ASP A CA 1
ATOM 2381 C C . ASP A 1 311 ? -14.734 13.266 24.25 1 96.19 311 ASP A C 1
ATOM 2383 O O . ASP A 1 311 ? -15.758 12.898 23.656 1 96.19 311 ASP A O 1
ATOM 2387 N N . ARG A 1 312 ? -14.602 13.234 25.547 1 95.94 312 ARG A N 1
ATOM 2388 C CA . ARG A 1 312 ? -15.703 12.828 26.422 1 95.94 312 ARG A CA 1
ATOM 2389 C C . ARG A 1 312 ? -16.922 13.719 26.203 1 95.94 312 ARG A C 1
ATOM 2391 O O . ARG A 1 312 ? -18.062 13.25 26.281 1 95.94 312 ARG A O 1
ATOM 2398 N N . ASP A 1 313 ? -16.641 14.938 25.891 1 96.62 313 ASP A N 1
ATOM 2399 C CA . ASP A 1 313 ? -17.719 15.898 25.688 1 96.62 313 ASP A CA 1
ATOM 2400 C C . ASP A 1 313 ? -18.109 15.992 24.219 1 96.62 313 ASP A C 1
ATOM 2402 O O . ASP A 1 313 ? -18.781 16.938 23.812 1 96.62 313 ASP A O 1
ATOM 2406 N N . GLY A 1 314 ? -17.562 15.117 23.422 1 95.69 314 GLY A N 1
ATOM 2407 C CA . GLY A 1 314 ? -18.016 14.984 22.031 1 95.69 314 GLY A CA 1
ATOM 2408 C C . GLY A 1 314 ? -17.25 15.859 21.078 1 95.69 314 GLY A C 1
ATOM 2409 O O . GLY A 1 314 ? -17.734 16.188 19.984 1 95.69 314 GLY A O 1
ATOM 2410 N N . VAL A 1 315 ? -16.078 16.375 21.438 1 97.38 315 VAL A N 1
ATOM 2411 C CA . VAL A 1 315 ? -15.234 17.203 20.578 1 97.38 315 VAL A CA 1
ATOM 2412 C C . VAL A 1 315 ? -13.938 16.469 20.281 1 97.38 315 VAL A C 1
ATOM 2414 O O . VAL A 1 315 ? -13.117 16.234 21.172 1 97.38 315 VAL A O 1
ATOM 2417 N N . GLU A 1 316 ? -13.766 16.109 19.031 1 95.94 316 GLU A N 1
ATOM 2418 C CA . GLU A 1 316 ? -12.555 15.406 18.609 1 95.94 316 GLU A CA 1
ATOM 2419 C C . GLU A 1 316 ? -11.523 16.375 18.047 1 95.94 316 GLU A C 1
ATOM 2421 O O . GLU A 1 316 ? -11.797 17.078 17.062 1 95.94 316 GLU A O 1
ATOM 2426 N N . VAL A 1 317 ? -10.367 16.438 18.672 1 96.06 317 VAL A N 1
ATOM 2427 C CA . VAL A 1 317 ? -9.273 17.312 18.234 1 96.06 317 VAL A CA 1
ATOM 2428 C C . VAL A 1 317 ? -7.98 16.516 18.141 1 96.06 317 VAL A C 1
ATOM 2430 O O . VAL A 1 317 ? -7.965 15.305 18.422 1 96.06 317 VAL A O 1
ATOM 2433 N N . GLY A 1 318 ? -6.973 17.156 17.578 1 92.94 318 GLY A N 1
ATOM 2434 C CA . GLY A 1 318 ? -5.641 16.578 17.562 1 92.94 318 GLY A CA 1
ATOM 2435 C C . GLY A 1 318 ? -4.742 17.109 18.656 1 92.94 318 GLY A C 1
ATOM 2436 O O . GLY A 1 318 ? -5.141 17.984 19.422 1 92.94 318 GLY A O 1
ATOM 2437 N N . THR A 1 319 ? -3.605 16.453 18.781 1 85.88 319 THR A N 1
ATOM 2438 C CA . THR A 1 319 ? -2.621 16.953 19.734 1 85.88 319 THR A CA 1
ATOM 2439 C C . THR A 1 319 ? -1.226 16.953 19.125 1 85.88 319 THR A C 1
ATOM 2441 O O . THR A 1 319 ? -0.931 16.156 18.234 1 85.88 319 THR A O 1
ATOM 2444 N N . GLY A 1 320 ? -0.536 17.969 19.344 1 70.31 320 GLY A N 1
ATOM 2445 C CA . GLY A 1 320 ? 0.861 18.016 18.938 1 70.31 320 GLY A CA 1
ATOM 2446 C C . GLY A 1 320 ? 1.754 17.141 19.797 1 70.31 320 GLY A C 1
ATOM 2447 O O . GLY A 1 320 ? 2.932 16.953 19.484 1 70.31 320 GLY A O 1
ATOM 2448 N N . ALA A 1 321 ? 1.268 16.688 20.859 1 58.25 321 ALA A N 1
ATOM 2449 C CA . ALA A 1 321 ? 2.027 15.875 21.797 1 58.25 321 ALA A CA 1
ATOM 2450 C C . ALA A 1 321 ? 1.762 14.383 21.562 1 58.25 321 ALA A C 1
ATOM 2452 O O . ALA A 1 321 ? 0.696 14.008 21.062 1 58.25 321 ALA A O 1
ATOM 2453 N N . SER A 1 322 ? 2.674 13.594 21 1 51.69 322 SER A N 1
ATOM 2454 C CA . SER A 1 322 ? 2.41 12.172 20.844 1 51.69 322 SER A CA 1
ATOM 2455 C C . SER A 1 322 ? 2.896 11.375 22.047 1 51.69 322 SER A C 1
ATOM 2457 O O . SER A 1 322 ? 3.91 11.719 22.656 1 51.69 322 SER A O 1
ATOM 2459 N N . CYS A 1 323 ? 1.982 10.844 22.766 1 41.22 323 CYS A N 1
ATOM 2460 C CA . CYS A 1 323 ? 2.361 9.891 23.812 1 41.22 323 CYS A CA 1
ATOM 2461 C C . CYS A 1 323 ? 3.057 8.68 23.219 1 41.22 323 CYS A C 1
ATOM 2463 O O . CYS A 1 323 ? 2.473 7.957 22.406 1 41.22 323 CYS A O 1
ATOM 2465 N N . SER A 1 324 ? 4.156 8.711 22.656 1 39.41 324 SER A N 1
ATOM 2466 C CA . SER A 1 324 ? 4.707 7.379 22.438 1 39.41 324 SER A CA 1
ATOM 2467 C C . SER A 1 324 ? 4.629 6.539 23.719 1 39.41 324 SER A C 1
ATOM 2469 O O . SER A 1 324 ? 4.547 7.078 24.812 1 39.41 324 SER A O 1
ATOM 2471 N N . SER A 1 325 ? 4.109 5.418 23.688 1 37.78 325 SER A N 1
ATOM 2472 C CA . SER A 1 325 ? 3.977 4.504 24.812 1 37.78 325 SER A CA 1
ATOM 2473 C C . SER A 1 325 ? 5.039 4.773 25.875 1 37.78 325 SER A C 1
ATOM 2475 O O . SER A 1 325 ? 4.828 4.492 27.062 1 37.78 325 SER A O 1
ATOM 2477 N N . GLN A 1 326 ? 6.238 5.215 25.562 1 39.94 326 GLN A N 1
ATOM 2478 C CA . GLN A 1 326 ? 7.266 5.207 26.594 1 39.94 326 GLN A CA 1
ATOM 2479 C C . GLN A 1 326 ? 7.609 6.625 27.031 1 39.94 326 GLN A C 1
ATOM 2481 O O . GLN A 1 326 ? 8.188 6.824 28.109 1 39.94 326 GLN A O 1
ATOM 2486 N N . SER A 1 327 ? 7.359 7.664 26.203 1 43.22 327 SER A N 1
ATOM 2487 C CA . SER A 1 327 ? 7.703 9.008 26.672 1 43.22 327 SER A CA 1
ATOM 2488 C C . SER A 1 327 ? 6.863 10.062 25.953 1 43.22 327 SER A C 1
ATOM 2490 O O . SER A 1 327 ? 6.523 9.914 24.781 1 43.22 327 SER A O 1
ATOM 2492 N N . LEU A 1 328 ? 6.086 10.797 26.828 1 51 328 LEU A N 1
ATOM 2493 C CA . LEU A 1 328 ? 5.453 12.008 26.312 1 51 328 LEU A CA 1
ATOM 2494 C C . LEU A 1 328 ? 6.438 12.836 25.5 1 51 328 LEU A C 1
ATOM 2496 O O . LEU A 1 328 ? 7.438 13.328 26.031 1 51 328 LEU A O 1
ATOM 2500 N N . THR A 1 329 ? 6.59 12.539 24.094 1 65.69 329 THR A N 1
ATOM 2501 C CA . THR A 1 329 ? 7.527 13.328 23.297 1 65.69 329 THR A CA 1
ATOM 2502 C C . THR A 1 329 ? 6.836 14.539 22.672 1 65.69 329 THR A C 1
ATOM 2504 O O . THR A 1 329 ? 5.703 14.438 22.203 1 65.69 329 THR A O 1
ATOM 2507 N N . VAL A 1 330 ? 7.414 15.68 23.062 1 80.19 330 VAL A N 1
ATOM 2508 C CA . VAL A 1 330 ? 6.996 16.984 22.547 1 80.19 330 VAL A CA 1
ATOM 2509 C C . VAL A 1 330 ? 7.105 17 21.031 1 80.19 330 VAL A C 1
ATOM 2511 O O . VAL A 1 330 ? 7.977 16.344 20.453 1 80.19 330 VAL A O 1
ATOM 2514 N N . SER A 1 331 ? 6.113 17.609 20.406 1 88.56 331 SER A N 1
ATOM 2515 C CA . SER A 1 331 ? 6.086 17.797 18.969 1 88.56 331 SER A CA 1
ATOM 2516 C C . SER A 1 331 ? 7.422 18.328 18.453 1 88.56 331 SER A C 1
ATOM 2518 O O . SER A 1 331 ? 7.926 19.344 18.953 1 88.56 331 SER A O 1
ATOM 2520 N N . HIS A 1 332 ? 7.988 17.625 17.547 1 91.38 332 HIS A N 1
ATOM 2521 C CA . HIS A 1 332 ? 9.227 18.125 16.938 1 91.38 332 HIS A CA 1
ATOM 2522 C C . HIS A 1 332 ? 8.992 19.438 16.219 1 91.38 332 HIS A C 1
ATOM 2524 O O . HIS A 1 332 ? 9.914 20.25 16.078 1 91.38 332 HIS A O 1
ATOM 2530 N N . VAL A 1 333 ? 7.766 19.719 15.766 1 94.75 333 VAL A N 1
ATOM 2531 C CA . VAL A 1 333 ? 7.41 20.953 15.078 1 94.75 333 VAL A CA 1
ATOM 2532 C C . VAL A 1 333 ? 7.48 22.125 16.047 1 94.75 333 VAL A C 1
ATOM 2534 O O . VAL A 1 333 ? 8.141 23.141 15.773 1 94.75 333 VAL A O 1
ATOM 2537 N N . LEU A 1 334 ? 6.852 22 17.25 1 94.94 334 LEU A N 1
ATOM 2538 C CA . LEU A 1 334 ? 6.859 23.062 18.25 1 94.94 334 LEU A CA 1
ATOM 2539 C C . LEU A 1 334 ? 8.273 23.297 18.766 1 94.94 334 L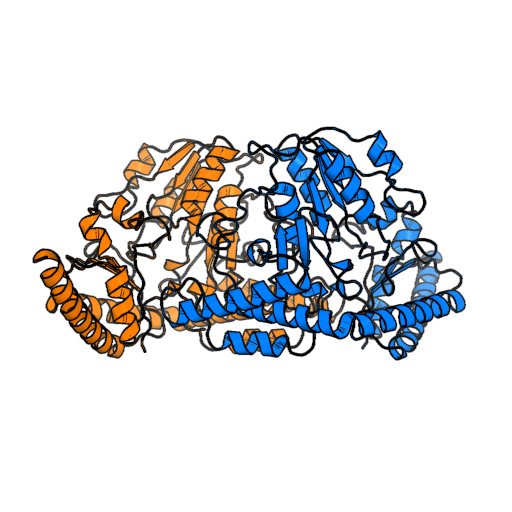EU A C 1
ATOM 2541 O O . LEU A 1 334 ? 8.664 24.453 19 1 94.94 334 LEU A O 1
ATOM 2545 N N . THR A 1 335 ? 8.961 22.172 18.922 1 93.69 335 THR A N 1
ATOM 2546 C CA . THR A 1 335 ? 10.352 22.297 19.344 1 93.69 335 THR A CA 1
ATOM 2547 C C . THR A 1 335 ? 11.164 23.078 18.312 1 93.69 335 THR A C 1
ATOM 2549 O O . THR A 1 335 ? 11.922 23.984 18.672 1 93.69 335 THR A O 1
ATOM 2552 N N . ALA A 1 336 ? 10.992 22.797 17.047 1 94.38 336 ALA A N 1
ATOM 2553 C CA . ALA A 1 336 ? 11.711 23.453 15.953 1 94.38 336 ALA A CA 1
ATOM 2554 C C . ALA A 1 336 ? 11.344 24.938 15.875 1 94.38 336 ALA A C 1
ATOM 2556 O O . ALA A 1 336 ? 12.172 25.766 15.469 1 94.38 336 ALA A O 1
ATOM 2557 N N . LEU A 1 337 ? 10.172 25.25 16.297 1 95.25 337 LEU A N 1
ATOM 2558 C CA . LEU A 1 337 ? 9.711 26.625 16.234 1 95.25 337 LEU A CA 1
ATOM 2559 C C . LEU A 1 337 ? 10.125 27.406 17.484 1 95.25 337 LEU A C 1
ATOM 2561 O O . LEU A 1 337 ? 9.852 28.594 17.609 1 95.25 337 LEU A O 1
ATOM 2565 N N . GLY A 1 338 ? 10.695 26.688 18.516 1 94.06 338 GLY A N 1
ATOM 2566 C CA . GLY A 1 338 ? 11.312 27.359 19.656 1 94.06 338 GLY A CA 1
ATOM 2567 C C . GLY A 1 338 ? 10.422 27.391 20.875 1 94.06 338 GLY A C 1
ATOM 2568 O O . GLY A 1 338 ? 10.727 28.094 21.844 1 94.06 338 GLY A O 1
ATOM 2569 N N . TYR A 1 339 ? 9.383 26.688 20.828 1 93 339 TYR A N 1
ATOM 2570 C CA . TYR A 1 339 ? 8.523 26.656 22.016 1 93 339 TYR A CA 1
ATOM 2571 C C . TYR A 1 339 ? 9.125 25.766 23.094 1 93 339 TYR A C 1
ATOM 2573 O O . TYR A 1 339 ? 9.578 24.656 22.828 1 93 339 TYR A O 1
ATOM 2581 N N . PRO A 1 340 ? 9.117 26.281 24.344 1 92.31 340 PRO A N 1
ATOM 2582 C CA . PRO A 1 340 ? 9.586 25.438 25.438 1 92.31 340 PRO A CA 1
ATOM 2583 C C . PRO A 1 340 ? 8.719 24.188 25.641 1 92.31 340 PRO A C 1
ATOM 2585 O O . PRO A 1 340 ? 7.508 24.234 25.406 1 92.31 340 PRO A O 1
ATOM 2588 N N . ALA A 1 341 ? 9.375 23.156 26.094 1 90.19 341 ALA A N 1
ATOM 2589 C CA . ALA A 1 341 ? 8.703 21.875 26.297 1 90.19 341 ALA A CA 1
ATOM 2590 C C . ALA A 1 341 ? 7.477 22.031 27.188 1 90.19 341 ALA A C 1
ATOM 2592 O O . ALA A 1 341 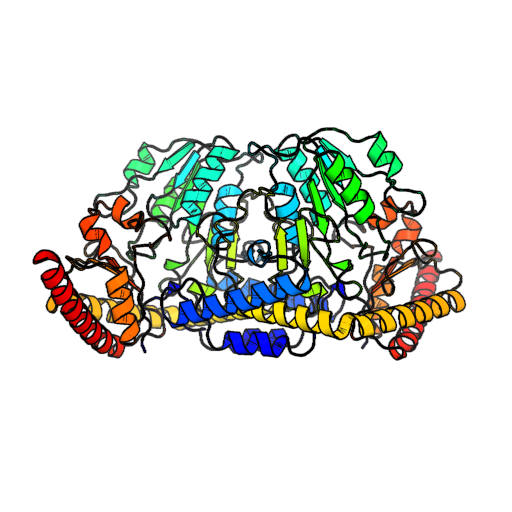? 6.434 21.422 26.938 1 90.19 341 ALA A O 1
ATOM 2593 N N . ARG A 1 342 ? 7.613 22.797 28.188 1 88.38 342 ARG A N 1
ATOM 2594 C CA . ARG A 1 342 ? 6.531 23 29.141 1 88.38 342 ARG A CA 1
ATOM 2595 C C . ARG A 1 342 ? 5.297 23.594 28.469 1 88.38 342 ARG A C 1
ATOM 2597 O O . ARG A 1 342 ? 4.168 23.219 28.797 1 88.38 342 ARG A O 1
ATOM 2604 N N . GLN A 1 343 ? 5.48 24.5 27.531 1 90.44 343 GLN A N 1
ATOM 2605 C CA . GLN A 1 343 ? 4.375 25.094 26.797 1 90.44 343 GLN A CA 1
ATOM 2606 C C . GLN A 1 343 ? 3.818 24.109 25.766 1 90.44 343 GLN A C 1
ATOM 2608 O O . GLN A 1 343 ? 2.602 23.984 25.609 1 90.44 343 GLN A O 1
ATOM 2613 N N . ALA A 1 344 ? 4.73 23.438 25.125 1 91.44 344 ALA A N 1
ATOM 2614 C CA . ALA A 1 344 ? 4.363 22.531 24.031 1 91.44 344 ALA A CA 1
ATOM 2615 C C . ALA A 1 344 ? 3.553 21.344 24.562 1 91.44 344 ALA A C 1
ATOM 2617 O O . ALA A 1 344 ? 2.789 20.734 23.812 1 91.44 344 ALA A O 1
ATOM 2618 N N . GLN A 1 345 ? 3.633 21.016 25.781 1 89.38 345 GLN A N 1
ATOM 2619 C CA . GLN A 1 345 ? 2.932 19.891 26.391 1 89.38 345 GLN A CA 1
ATOM 2620 C C . GLN A 1 345 ? 1.422 20.109 26.375 1 89.38 345 GLN A C 1
ATOM 2622 O O . GLN A 1 345 ? 0.653 19.141 26.312 1 89.38 345 GLN A O 1
ATOM 2627 N N . GLY A 1 346 ? 1.001 21.328 26.469 1 91.38 346 GLY A N 1
ATOM 2628 C CA . GLY A 1 346 ? -0.416 21.656 26.484 1 91.38 346 GLY A CA 1
ATOM 2629 C C . GLY A 1 346 ? -0.971 22 25.109 1 91.38 346 GLY A C 1
ATOM 2630 O O . GLY A 1 346 ? -1.971 22.703 25 1 91.38 346 GLY A O 1
ATOM 2631 N N . SER A 1 347 ? -0.348 21.453 24.062 1 93.81 347 SER A N 1
ATOM 2632 C CA . SER A 1 347 ? -0.719 21.781 22.688 1 93.81 347 SER A CA 1
ATOM 2633 C C . SER A 1 347 ? -1.893 20.938 22.219 1 93.81 347 SER A C 1
ATOM 2635 O O . SER A 1 347 ? -1.908 19.719 22.422 1 93.81 347 SER A O 1
ATOM 2637 N N . ILE A 1 348 ? -2.916 21.531 21.656 1 94.62 348 ILE A N 1
ATOM 2638 C CA . ILE A 1 348 ? -3.98 20.844 20.922 1 94.62 348 ILE A CA 1
ATOM 2639 C C . ILE A 1 348 ? -4.125 21.469 19.531 1 94.62 348 ILE A C 1
ATOM 2641 O O . ILE A 1 348 ? -3.885 22.656 19.344 1 94.62 348 ILE A O 1
ATOM 2645 N N . VAL A 1 349 ? -4.426 20.641 18.594 1 96.19 349 VAL A N 1
ATOM 2646 C CA . VAL A 1 349 ? -4.559 21.078 17.203 1 96.19 349 VAL A CA 1
ATOM 2647 C C . VAL A 1 349 ? -6.023 21 16.781 1 96.19 349 VAL A C 1
ATOM 2649 O O . VAL A 1 349 ? -6.645 19.938 16.875 1 96.19 349 VAL A O 1
ATOM 2652 N N . LEU A 1 350 ? -6.578 22.109 16.422 1 96.81 350 LEU A N 1
ATOM 2653 C CA . LEU A 1 350 ? -7.875 22.188 15.758 1 96.81 350 LEU A CA 1
ATOM 2654 C C . LEU A 1 350 ? -7.703 22.297 14.25 1 96.81 350 LEU A C 1
ATOM 2656 O O . LEU A 1 350 ? -7.141 23.281 13.758 1 96.81 350 LEU A O 1
ATOM 2660 N N . SER A 1 351 ? -8.086 21.328 13.562 1 96.5 351 SER A N 1
ATOM 2661 C CA . SER A 1 351 ? -8.07 21.375 12.102 1 96.5 351 SER A CA 1
ATOM 2662 C C . SER A 1 351 ? -9.461 21.188 11.523 1 96.5 351 SER A C 1
ATOM 2664 O O . SER A 1 351 ? -10.016 20.078 11.586 1 96.5 351 SER A O 1
ATOM 2666 N N . LEU A 1 352 ? -9.977 22.234 10.961 1 96.88 352 LEU A N 1
ATOM 2667 C CA . LEU A 1 352 ? -11.336 22.266 10.422 1 96.88 352 LEU A CA 1
ATOM 2668 C C . LEU A 1 352 ? -11.367 21.719 9 1 96.88 352 LEU A C 1
ATOM 2670 O O . LEU A 1 352 ? -10.438 21.938 8.227 1 96.88 352 LEU A O 1
ATOM 2674 N N . GLY A 1 353 ? -12.383 20.969 8.695 1 94.62 353 GLY A N 1
ATOM 2675 C CA . GLY A 1 353 ? -12.57 20.438 7.355 1 94.62 353 GLY A CA 1
ATOM 2676 C C . GLY A 1 353 ? -13.828 20.938 6.68 1 94.62 353 GLY A C 1
ATOM 2677 O O . GLY A 1 353 ? -14.461 21.875 7.152 1 94.62 353 GLY A O 1
ATOM 2678 N N . TRP A 1 354 ? -14.141 20.391 5.488 1 93.81 354 TRP A N 1
ATOM 2679 C CA . TRP A 1 354 ? -15.25 20.797 4.633 1 93.81 354 TRP A CA 1
ATOM 2680 C C . TRP A 1 354 ? -16.594 20.562 5.328 1 93.81 354 TRP A C 1
ATOM 2682 O O . TRP A 1 354 ? -17.609 21.109 4.918 1 93.81 354 TRP A O 1
ATOM 2692 N N . TRP A 1 355 ? -16.625 19.828 6.441 1 94.88 355 TRP A N 1
ATOM 2693 C CA . TRP A 1 355 ? -17.875 19.469 7.113 1 94.88 355 TRP A CA 1
ATOM 2694 C C . TRP A 1 355 ? -18.172 20.422 8.25 1 94.88 355 TRP A C 1
ATOM 2696 O O . TRP A 1 355 ? -19.266 20.391 8.836 1 94.88 355 TRP A O 1
ATOM 2706 N N . ASN A 1 356 ? -17.266 21.281 8.711 1 97 356 ASN A N 1
ATOM 2707 C CA . ASN A 1 356 ? -17.438 22.094 9.906 1 97 356 ASN A CA 1
ATOM 2708 C C . ASN A 1 356 ? -18.312 23.297 9.648 1 97 356 ASN A C 1
ATOM 2710 O O . ASN A 1 356 ? -18.359 23.812 8.523 1 97 356 ASN A O 1
ATOM 2714 N N . ARG A 1 357 ? -18.984 23.641 10.711 1 95.5 357 ARG A N 1
ATOM 2715 C CA . ARG A 1 357 ? -19.922 24.766 10.672 1 95.5 357 ARG A CA 1
ATOM 2716 C C . ARG A 1 357 ? -19.688 25.703 11.852 1 95.5 357 ARG A C 1
ATOM 2718 O O . ARG A 1 357 ? -18.953 25.375 12.781 1 95.5 357 ARG A O 1
ATOM 2725 N N . GLU A 1 358 ? -20.359 26.875 11.734 1 96.75 358 GLU A N 1
ATOM 2726 C CA . GLU A 1 358 ? -20.234 27.875 12.789 1 96.75 358 GLU A CA 1
ATOM 2727 C C . GLU A 1 358 ? -20.703 27.328 14.133 1 96.75 358 GLU A C 1
ATOM 2729 O O . GLU A 1 358 ? -20.156 27.688 15.18 1 96.75 358 GLU A O 1
ATOM 2734 N N . THR A 1 359 ? -21.656 26.469 14.055 1 96.12 359 THR A N 1
ATOM 2735 C CA . THR A 1 359 ? -22.25 25.922 15.273 1 96.12 359 THR A CA 1
ATOM 2736 C C . THR A 1 359 ? -21.234 25.094 16.047 1 96.12 359 THR A C 1
ATOM 2738 O O . THR A 1 359 ? -21.391 24.875 17.25 1 96.12 359 THR A O 1
ATOM 2741 N N . ASP A 1 360 ? -20.203 24.625 15.367 1 97.44 360 ASP A N 1
ATOM 2742 C CA . ASP A 1 360 ? -19.172 23.797 16.016 1 97.44 360 ASP A CA 1
ATOM 2743 C C . ASP A 1 360 ? -18.391 24.609 17.047 1 97.44 360 ASP A C 1
ATOM 2745 O O . ASP A 1 360 ? -17.875 24.062 18.016 1 97.44 360 ASP A O 1
ATOM 2749 N N . LEU A 1 361 ? -18.328 25.938 16.875 1 96.94 361 LEU A N 1
ATOM 2750 C CA . LEU A 1 361 ? -17.547 26.812 17.75 1 96.94 361 LEU A CA 1
ATOM 2751 C C . LEU A 1 361 ? -18.109 26.812 19.156 1 96.94 361 LEU A C 1
ATOM 2753 O O . LEU A 1 361 ? -17.375 26.703 20.141 1 96.94 361 LEU A O 1
ATOM 2757 N N . ALA A 1 362 ? -19.391 26.938 19.25 1 95.38 362 ALA A N 1
ATOM 2758 C CA . ALA A 1 362 ? -20.031 27 20.562 1 95.38 362 ALA A CA 1
ATOM 2759 C C . ALA A 1 362 ? -19.797 25.734 21.359 1 95.38 362 ALA A C 1
ATOM 2761 O O . ALA A 1 362 ? -19.531 25.781 22.562 1 95.38 362 ALA A O 1
ATOM 2762 N N . LEU A 1 363 ? -19.938 24.641 20.641 1 95.62 363 LEU A N 1
ATOM 2763 C CA . LEU A 1 363 ? -19.719 23.344 21.297 1 95.62 363 LEU A CA 1
ATOM 2764 C C . LEU A 1 363 ? -18.266 23.203 21.734 1 95.62 363 LEU A C 1
ATOM 2766 O O . LEU A 1 363 ? -17.984 22.703 22.828 1 95.62 363 LEU A O 1
ATOM 2770 N N . PHE A 1 364 ? -17.359 23.625 20.938 1 97.31 364 PHE A N 1
ATOM 2771 C CA . PHE A 1 364 ? -15.945 23.562 21.266 1 97.31 364 PHE A CA 1
ATOM 2772 C C . PHE A 1 364 ? -15.641 24.422 22.484 1 97.31 364 PHE A C 1
ATOM 2774 O O . PHE A 1 364 ? -14.984 23.953 23.422 1 97.31 364 PHE A O 1
ATOM 2781 N N . GLN A 1 365 ? -16.141 25.641 22.5 1 96.19 365 GLN A N 1
ATOM 2782 C CA . GLN A 1 365 ? -15.883 26.562 23.594 1 96.19 365 GLN A CA 1
ATOM 2783 C C . GLN A 1 365 ? -16.406 26.016 24.922 1 96.19 365 GLN A C 1
ATOM 2785 O O . GLN A 1 365 ? -15.734 26.078 25.953 1 96.19 365 GLN A O 1
ATOM 2790 N N . SER A 1 366 ? -17.578 25.531 24.828 1 96.5 366 SER A N 1
ATOM 2791 C CA . SER A 1 366 ? -18.188 24.953 26.031 1 96.5 366 SER A CA 1
ATOM 2792 C C . SER A 1 366 ? -17.359 23.797 26.562 1 96.5 366 SER A C 1
ATOM 2794 O O . SER A 1 366 ? -17.094 23.703 27.766 1 96.5 366 SER A O 1
ATOM 2796 N N . ALA A 1 367 ? -16.969 22.922 25.656 1 97 367 ALA A N 1
ATOM 2797 C CA . ALA A 1 367 ? -16.172 21.75 26.047 1 97 367 ALA A CA 1
ATOM 2798 C C . ALA A 1 367 ? -14.812 22.172 26.594 1 97 367 ALA A C 1
ATOM 2800 O O . ALA A 1 367 ? -14.328 21.609 27.578 1 97 367 ALA A O 1
ATOM 2801 N N . LEU A 1 368 ? -14.148 23.156 25.984 1 96.31 368 LEU A N 1
ATOM 2802 C CA . LEU A 1 368 ? -12.836 23.625 26.422 1 96.31 368 LEU A CA 1
ATOM 2803 C C . LEU A 1 368 ? -12.914 24.234 27.812 1 96.31 368 LEU A C 1
ATOM 2805 O O . LEU A 1 368 ? -12.07 23.969 28.672 1 96.31 368 LEU A O 1
ATOM 2809 N N . ASN A 1 369 ? -13.93 25.047 28.016 1 95.44 369 ASN A N 1
ATOM 2810 C CA . ASN A 1 369 ? -14.133 25.656 29.312 1 95.44 369 ASN A CA 1
ATOM 2811 C C . ASN A 1 369 ? -14.312 24.594 30.406 1 95.44 369 ASN A C 1
ATOM 2813 O O . ASN A 1 369 ? -13.703 24.688 31.469 1 95.44 369 ASN A O 1
ATOM 2817 N N . LYS A 1 370 ? -15.125 23.688 30.062 1 96.25 370 LYS A N 1
ATOM 2818 C CA . LYS A 1 370 ? -15.375 22.594 31.016 1 96.25 370 LYS A CA 1
ATOM 2819 C C . LYS A 1 370 ? -14.102 21.812 31.297 1 96.25 370 LYS A C 1
ATOM 2821 O O . LYS A 1 370 ? -13.789 21.516 32.469 1 96.25 370 LYS A O 1
ATOM 2826 N N . ALA A 1 371 ? -13.391 21.453 30.25 1 95.75 371 ALA A N 1
ATOM 2827 C CA . ALA A 1 371 ? -12.164 20.672 30.391 1 95.75 371 ALA A CA 1
ATOM 2828 C C . ALA A 1 371 ? -11.125 21.422 31.219 1 95.75 371 ALA A C 1
ATOM 2830 O O . ALA A 1 371 ? -10.477 20.844 32.094 1 95.75 371 ALA A O 1
ATOM 2831 N N . ARG A 1 372 ? -10.945 22.672 30.938 1 93.88 372 ARG A N 1
ATOM 2832 C CA . ARG A 1 372 ? -9.992 23.484 31.688 1 93.88 372 ARG A CA 1
ATOM 2833 C C . ARG A 1 372 ? -10.383 23.578 33.156 1 93.88 372 ARG A C 1
ATOM 2835 O O . ARG A 1 372 ? -9.523 23.562 34.031 1 93.88 372 ARG A O 1
ATOM 2842 N N . GLY A 1 373 ? -11.633 23.703 33.406 1 93.44 373 GLY A N 1
ATOM 2843 C CA . GLY A 1 373 ? -12.117 23.719 34.75 1 93.44 373 GLY A CA 1
ATOM 2844 C C . GLY A 1 373 ? -11.766 22.453 35.531 1 93.44 373 GLY A C 1
ATOM 2845 O O . GLY A 1 373 ? -11.344 22.531 36.688 1 93.44 373 GLY A O 1
ATOM 2846 N N . ILE A 1 374 ? -11.93 21.359 34.906 1 93.44 374 ILE A N 1
ATOM 2847 C CA . ILE A 1 374 ? -11.648 20.062 35.531 1 93.44 374 ILE A CA 1
ATOM 2848 C C . ILE A 1 374 ? -10.148 19.938 35.781 1 93.44 374 ILE A C 1
ATOM 2850 O O . ILE A 1 374 ? -9.742 19.531 36.875 1 93.44 374 ILE A O 1
ATOM 2854 N N . LEU A 1 375 ? -9.328 20.281 34.844 1 90.75 375 LEU A N 1
ATOM 2855 C CA . LEU A 1 375 ? -7.887 20.094 34.938 1 90.75 375 LEU A CA 1
ATOM 2856 C C . LEU A 1 375 ? -7.285 21.062 35.938 1 90.75 375 LEU A C 1
ATOM 2858 O O . LEU A 1 375 ? -6.297 20.734 36.594 1 90.75 375 LEU A O 1
ATOM 2862 N N . SER A 1 376 ? -7.844 22.266 36.062 1 86.25 376 SER A N 1
ATOM 2863 C CA . SER A 1 376 ? -7.387 23.234 37.062 1 86.25 376 SER A CA 1
ATOM 2864 C C . SER A 1 376 ? -7.625 22.719 38.469 1 86.25 376 SER A C 1
ATOM 2866 O O . SER A 1 376 ? -6.867 23.047 39.406 1 86.25 376 SER A O 1
ATOM 2868 N N . ARG A 1 377 ? -8.594 21.938 38.625 1 83.69 377 ARG A N 1
ATOM 2869 C CA . ARG A 1 377 ? -8.93 21.375 39.938 1 83.69 377 ARG A CA 1
ATOM 2870 C C . ARG A 1 377 ? -7.98 20.234 40.312 1 83.69 377 ARG A C 1
ATOM 2872 O O . ARG A 1 377 ? -7.645 20.062 41.469 1 83.69 377 ARG A O 1
ATOM 2879 N N . ILE A 1 378 ? -7.621 19.453 39.344 1 73.81 378 ILE A N 1
ATOM 2880 C CA . ILE A 1 378 ? -6.723 18.328 39.594 1 73.81 378 ILE A CA 1
ATOM 2881 C C . ILE A 1 378 ? -5.324 18.859 39.906 1 73.81 378 ILE A C 1
ATOM 2883 O O . ILE A 1 378 ? -4.66 18.328 40.812 1 73.81 378 ILE A O 1
ATOM 2887 N N . ASN A 1 379 ? -4.867 19.828 39.125 1 68.44 379 ASN A N 1
ATOM 2888 C CA . ASN A 1 379 ? -3.543 20.391 39.375 1 68.44 379 ASN A CA 1
ATOM 2889 C C . ASN A 1 379 ? -3.457 21.062 40.75 1 68.44 379 ASN A C 1
ATOM 2891 O O . ASN A 1 379 ? -2.4 21.047 41.375 1 68.44 379 ASN A O 1
ATOM 2895 N N . VAL A 1 380 ? -4.465 21.609 41.156 1 53.97 380 VAL A N 1
ATOM 2896 C CA . VAL A 1 380 ? -4.516 22.203 42.469 1 53.97 380 VAL A CA 1
ATOM 2897 C C . VAL A 1 380 ? -4.5 21.109 43.562 1 53.97 380 VAL A C 1
ATOM 2899 O O . VAL A 1 380 ? -3.82 21.25 44.562 1 53.97 380 VAL A O 1
ATOM 2902 N N . THR A 1 381 ? -5.195 20.078 43.281 1 49.59 381 THR A N 1
ATOM 2903 C CA . THR A 1 381 ? -5.223 19.031 44.281 1 49.59 381 THR A CA 1
ATOM 2904 C C . THR A 1 381 ? -3.908 18.25 44.281 1 49.59 381 THR A C 1
ATOM 2906 O O . THR A 1 381 ? -3.523 17.672 45.312 1 49.59 381 THR A O 1
ATOM 2909 N N . GLY A 1 382 ? -3.178 18.062 43.25 1 43.66 382 GLY A N 1
ATOM 2910 C CA . GLY A 1 382 ? -1.885 17.391 43.219 1 43.66 382 GLY A CA 1
ATOM 2911 C C . GLY A 1 382 ? -0.782 18.219 43.844 1 43.66 382 GLY A C 1
ATOM 2912 O O . GLY A 1 382 ? 0.228 17.672 44.312 1 43.66 382 GLY A O 1
ATOM 2913 N N . ALA A 1 383 ? -0.613 19.562 43.844 1 44.78 383 ALA A N 1
ATOM 2914 C CA . ALA A 1 383 ? 0.352 20.391 44.562 1 44.78 383 ALA A CA 1
ATOM 2915 C C . ALA A 1 383 ? 0.092 20.328 46.062 1 44.78 383 ALA A C 1
ATOM 2917 O O . ALA A 1 383 ? 1.004 20.547 46.875 1 44.78 383 ALA A O 1
ATOM 2918 N N . THR A 1 384 ? -0.938 20.094 46.75 1 33.12 384 THR A N 1
ATOM 2919 C CA . THR A 1 384 ? -1.146 20 48.188 1 33.12 384 THR A CA 1
ATOM 2920 C C . THR A 1 384 ? -0.897 18.578 48.688 1 33.12 384 THR A C 1
ATOM 2922 O O . THR A 1 384 ? -0.98 18.297 49.875 1 33.12 384 THR A O 1
ATOM 2925 N N . ALA A 1 385 ? -0.583 17.641 48 1 28.48 385 ALA A N 1
ATOM 2926 C CA . ALA A 1 385 ? -0.186 16.359 48.594 1 28.48 385 ALA A CA 1
ATOM 2927 C C . ALA A 1 385 ? 1.333 16.219 48.625 1 28.48 385 ALA A C 1
ATOM 2929 O O . ALA A 1 385 ? 2.021 16.578 47.688 1 28.48 385 ALA A O 1
ATOM 2930 N N . MET B 1 1 ? -20.828 -17.312 -18.484 1 86.38 1 MET B N 1
ATOM 2931 C CA . MET B 1 1 ? -19.406 -16.984 -18.391 1 86.38 1 MET B CA 1
ATOM 2932 C C . MET B 1 1 ? -18.75 -17.719 -17.234 1 86.38 1 MET B C 1
ATOM 2934 O O . MET B 1 1 ? -19.344 -17.844 -16.156 1 86.38 1 MET B O 1
ATOM 2938 N N . ILE B 1 2 ? -17.641 -18.422 -17.547 1 94.75 2 ILE B N 1
ATOM 2939 C CA . ILE B 1 2 ? -16.938 -19.125 -16.484 1 94.75 2 ILE B CA 1
ATOM 2940 C C . ILE B 1 2 ? -15.539 -18.547 -16.312 1 94.75 2 ILE B C 1
ATOM 2942 O O . ILE B 1 2 ? -14.945 -18.047 -17.266 1 94.75 2 ILE B O 1
ATOM 2946 N N . HIS B 1 3 ? -15.086 -18.641 -15.055 1 95.94 3 HIS B N 1
ATOM 2947 C CA . HIS B 1 3 ? -13.766 -18.125 -14.703 1 95.94 3 HIS B CA 1
ATOM 2948 C C . HIS B 1 3 ? -12.836 -19.266 -14.273 1 95.94 3 HIS B C 1
ATOM 2950 O O . HIS B 1 3 ? -13.07 -19.906 -13.258 1 95.94 3 HIS B O 1
ATOM 2956 N N . LEU B 1 4 ? -11.766 -19.391 -15.07 1 97.38 4 LEU B N 1
ATOM 2957 C CA . LEU B 1 4 ? -10.805 -20.453 -14.789 1 97.38 4 LEU B CA 1
ATOM 2958 C C . LEU B 1 4 ? -9.414 -19.875 -14.547 1 97.38 4 LEU B C 1
ATOM 2960 O O . LEU B 1 4 ? -8.422 -20.422 -15.039 1 97.38 4 LEU B O 1
ATOM 2964 N N . HIS B 1 5 ? -9.406 -18.75 -13.922 1 94.81 5 HIS B N 1
ATOM 2965 C CA . HIS B 1 5 ? -8.156 -18.094 -13.562 1 94.81 5 HIS B CA 1
ATOM 2966 C C . HIS B 1 5 ? -8.258 -17.422 -12.203 1 94.81 5 HIS B C 1
ATOM 2968 O O . HIS B 1 5 ? -8.539 -16.219 -12.117 1 94.81 5 HIS B O 1
ATOM 2974 N N . ILE B 1 6 ? -7.832 -18.062 -11.219 1 91.56 6 ILE B N 1
ATOM 2975 C CA . ILE B 1 6 ? -8.078 -17.656 -9.844 1 91.56 6 ILE B CA 1
ATOM 2976 C C . ILE B 1 6 ? -7.246 -16.406 -9.516 1 91.56 6 ILE B C 1
ATOM 2978 O O . ILE B 1 6 ? -7.633 -15.602 -8.68 1 91.56 6 ILE B O 1
ATOM 2982 N N . ASP B 1 7 ? -6.172 -16.141 -10.219 1 87.56 7 ASP B N 1
ATOM 2983 C CA . ASP B 1 7 ? -5.25 -15.055 -9.906 1 87.56 7 ASP B CA 1
ATOM 2984 C C . ASP B 1 7 ? -5.812 -13.711 -10.359 1 87.56 7 ASP B C 1
ATOM 2986 O O . ASP B 1 7 ? -5.273 -12.656 -10.016 1 87.56 7 ASP B O 1
ATOM 2990 N N . THR B 1 8 ? -6.93 -13.742 -11.07 1 90.06 8 THR B N 1
ATOM 2991 C CA . THR B 1 8 ? -7.527 -12.5 -11.539 1 90.06 8 THR B CA 1
ATOM 2992 C C . THR B 1 8 ? -8.594 -12.008 -10.562 1 90.06 8 THR B C 1
ATOM 2994 O O . THR B 1 8 ? -9.281 -11.023 -10.828 1 90.06 8 THR B O 1
ATOM 2997 N N . MET B 1 9 ? -8.773 -12.688 -9.422 1 88.25 9 MET B N 1
ATOM 2998 C CA . MET B 1 9 ? -9.711 -12.32 -8.359 1 88.25 9 MET B CA 1
ATOM 2999 C C . MET B 1 9 ? -11.094 -12.016 -8.93 1 88.25 9 MET B C 1
ATOM 3001 O O . MET B 1 9 ? -11.633 -10.93 -8.711 1 88.25 9 MET B O 1
ATOM 3005 N N . PRO B 1 10 ? -11.797 -12.977 -9.547 1 90.62 10 PRO B N 1
ATOM 3006 C CA . PRO B 1 10 ? -13.07 -12.703 -10.211 1 90.62 10 PRO B CA 1
ATOM 3007 C C . PRO B 1 10 ? -14.227 -12.547 -9.234 1 90.62 10 PRO B C 1
ATOM 3009 O O . PRO B 1 10 ? -15.234 -11.914 -9.555 1 90.62 10 PRO B O 1
ATOM 3012 N N . PHE B 1 11 ? -14.109 -13.172 -7.996 1 94.38 11 PHE B N 1
ATOM 3013 C CA . PHE B 1 11 ? -15.18 -13.141 -7.008 1 94.38 11 PHE B CA 1
ATOM 3014 C C . PHE B 1 11 ? -14.617 -12.93 -5.605 1 94.38 11 PHE B C 1
ATOM 3016 O O . PHE B 1 11 ? -13.555 -13.461 -5.273 1 94.38 11 PHE B O 1
ATOM 3023 N N . PHE B 1 12 ? -15.414 -12.156 -4.863 1 97.5 12 PHE B N 1
ATOM 3024 C CA . PHE B 1 12 ? -15.18 -12.172 -3.422 1 97.5 12 PHE B CA 1
ATOM 3025 C C . PHE B 1 12 ? -15.766 -13.43 -2.793 1 97.5 12 PHE B C 1
ATOM 3027 O O . PHE B 1 12 ? -16.797 -13.93 -3.238 1 97.5 12 PHE B O 1
ATOM 3034 N N . ARG B 1 13 ? -15.07 -13.969 -1.796 1 97.62 13 ARG B N 1
ATOM 3035 C CA . ARG B 1 13 ? -15.727 -14.969 -0.966 1 97.62 13 ARG B CA 1
ATOM 3036 C C . ARG B 1 13 ? -16.969 -14.398 -0.301 1 97.62 13 ARG B C 1
ATOM 3038 O O . ARG B 1 13 ? -17.109 -13.18 -0.176 1 97.62 13 ARG B O 1
ATOM 3045 N N . PRO B 1 14 ? -17.922 -15.281 0.136 1 97.06 14 PRO B N 1
ATOM 3046 C CA . PRO B 1 14 ? -19.156 -14.812 0.777 1 97.06 14 PRO B CA 1
ATOM 3047 C C . PRO B 1 14 ? -18.891 -13.914 1.986 1 97.06 14 PRO B C 1
ATOM 3049 O O . PRO B 1 14 ? -18.031 -14.227 2.809 1 97.06 14 PRO B O 1
ATOM 3052 N N . GLY B 1 15 ? -19.562 -12.789 2.039 1 98.19 15 GLY B N 1
ATOM 3053 C CA . GLY B 1 15 ? -19.5 -11.922 3.203 1 98.19 15 GLY B CA 1
ATOM 3054 C C . GLY B 1 15 ? -18.406 -10.875 3.119 1 98.19 15 GLY B C 1
ATOM 3055 O O . GLY B 1 15 ? -18.375 -9.922 3.904 1 98.19 15 GLY B O 1
ATOM 3056 N N . VAL B 1 16 ? -17.469 -10.977 2.178 1 98.62 16 VAL B N 1
ATOM 3057 C CA . VAL B 1 16 ? -16.312 -10.078 2.092 1 98.62 16 VAL B CA 1
ATOM 3058 C C . VAL B 1 16 ? -16.797 -8.664 1.761 1 98.62 16 VAL B C 1
ATOM 3060 O O . VAL B 1 16 ? -16.422 -7.699 2.434 1 98.62 16 VAL B O 1
ATOM 3063 N N . ARG B 1 17 ? -17.625 -8.539 0.706 1 98.12 17 ARG B N 1
ATOM 3064 C CA . ARG B 1 17 ? -18.125 -7.227 0.322 1 98.12 17 ARG B CA 1
ATOM 3065 C C . ARG B 1 17 ? -18.859 -6.562 1.479 1 98.12 17 ARG B C 1
ATOM 3067 O O . ARG B 1 17 ? -18.656 -5.379 1.754 1 98.12 17 ARG B O 1
ATOM 3074 N N . GLU B 1 18 ? -19.656 -7.301 2.188 1 98.31 18 GLU B N 1
ATOM 3075 C CA . GLU B 1 18 ? -20.422 -6.785 3.316 1 98.31 18 GLU B CA 1
ATOM 3076 C C . GLU B 1 18 ? -19.5 -6.316 4.441 1 98.31 18 GLU B C 1
ATOM 3078 O O . GLU B 1 18 ? -19.75 -5.289 5.074 1 98.31 18 GLU B O 1
ATOM 3083 N N . ALA B 1 19 ? -18.469 -7.09 4.703 1 98.75 19 ALA B N 1
ATOM 3084 C CA . ALA B 1 19 ? -17.5 -6.727 5.742 1 98.75 19 ALA B CA 1
ATOM 3085 C C . ALA B 1 19 ? -16.828 -5.398 5.418 1 98.75 19 ALA B C 1
ATOM 3087 O O . ALA B 1 19 ? -16.641 -4.559 6.297 1 98.75 19 ALA B O 1
ATOM 3088 N N . ILE B 1 20 ? -16.469 -5.234 4.137 1 98.69 20 ILE B N 1
ATOM 3089 C CA . ILE B 1 20 ? -15.852 -3.994 3.686 1 98.69 20 ILE B CA 1
ATOM 3090 C C . ILE B 1 20 ? -16.828 -2.832 3.85 1 98.69 20 ILE B C 1
ATOM 3092 O O . ILE B 1 20 ? -16.484 -1.801 4.43 1 98.69 20 ILE B O 1
ATOM 3096 N N . GLU B 1 21 ? -18.078 -3.031 3.385 1 98.06 21 GLU B N 1
ATOM 3097 C CA . GLU B 1 21 ? -19.094 -1.974 3.379 1 98.06 21 GLU B CA 1
ATOM 3098 C C . GLU B 1 21 ? -19.438 -1.526 4.797 1 98.06 21 GLU B C 1
ATOM 3100 O O . GLU B 1 21 ? -19.641 -0.336 5.047 1 98.06 21 GLU B O 1
ATOM 3105 N N . LYS B 1 22 ? -19.484 -2.451 5.672 1 97.94 22 LYS B N 1
ATOM 3106 C CA . LYS B 1 22 ? -19.766 -2.125 7.066 1 97.94 22 LYS B CA 1
ATOM 3107 C C . LYS B 1 22 ? -18.703 -1.197 7.645 1 97.94 22 LYS B C 1
ATOM 3109 O O . LYS B 1 22 ? -19.031 -0.202 8.297 1 97.94 22 LYS B O 1
ATOM 3114 N N . GLU B 1 23 ? -17.469 -1.508 7.398 1 97.69 23 GLU B N 1
ATOM 3115 C CA . GLU B 1 23 ? -16.375 -0.708 7.93 1 97.69 23 GLU B CA 1
ATOM 3116 C C . GLU B 1 23 ? -16.281 0.648 7.234 1 97.69 23 GLU B C 1
ATOM 3118 O O . GLU B 1 23 ? -15.734 1.602 7.789 1 97.69 23 GLU B O 1
ATOM 3123 N N . LEU B 1 24 ? -16.828 0.769 6.004 1 97.5 24 LEU B N 1
ATOM 3124 C CA . LEU B 1 24 ? -16.797 2.016 5.246 1 97.5 24 LEU B CA 1
ATOM 3125 C C . LEU B 1 24 ? -17.75 3.039 5.852 1 97.5 24 LEU B C 1
ATOM 3127 O O . LEU B 1 24 ? -17.688 4.227 5.527 1 97.5 24 LEU B O 1
ATOM 3131 N N . GLU B 1 25 ? -18.641 2.609 6.734 1 96.12 25 GLU B N 1
ATOM 3132 C CA . GLU B 1 25 ? -19.625 3.5 7.355 1 96.12 25 GLU B CA 1
ATOM 3133 C C . GLU B 1 25 ? -18.938 4.562 8.211 1 96.12 25 GLU B C 1
ATOM 3135 O O . GLU B 1 25 ? -19.453 5.672 8.359 1 96.12 25 GLU B O 1
ATOM 3140 N N . ASP B 1 26 ? -17.797 4.227 8.766 1 94.75 26 ASP B N 1
ATOM 3141 C CA . ASP B 1 26 ? -16.984 5.156 9.547 1 94.75 26 ASP B CA 1
ATOM 3142 C C . ASP B 1 26 ? -15.531 5.164 9.055 1 94.75 26 ASP B C 1
ATOM 3144 O O . ASP B 1 26 ? -14.75 4.273 9.406 1 94.75 26 ASP B O 1
ATOM 3148 N N . PRO B 1 27 ? -15.219 6.211 8.398 1 95.06 27 PRO B N 1
ATOM 3149 C CA . PRO B 1 27 ? -13.898 6.211 7.758 1 95.06 27 PRO B CA 1
ATOM 3150 C C . PRO B 1 27 ? -12.797 6.691 8.695 1 95.06 27 PRO B C 1
ATOM 3152 O O . PRO B 1 27 ? -11.664 6.906 8.258 1 95.06 27 PRO B O 1
ATOM 3155 N N . ILE B 1 28 ? -13.039 6.867 10.016 1 95.69 28 ILE B N 1
ATOM 3156 C CA . ILE B 1 28 ? -12.031 7.34 10.953 1 95.69 28 ILE B CA 1
ATOM 3157 C C . ILE B 1 28 ? -10.844 6.379 10.961 1 95.69 28 ILE B C 1
ATOM 3159 O O . ILE B 1 28 ? -11.016 5.164 10.812 1 95.69 28 ILE B O 1
ATOM 3163 N N . VAL B 1 29 ? -9.648 6.898 11.125 1 94.06 29 VAL B N 1
ATOM 3164 C CA . VAL B 1 29 ? -8.438 6.094 11.094 1 94.06 29 VAL B CA 1
ATOM 3165 C C . VAL B 1 29 ? -8.164 5.516 12.477 1 94.06 29 VAL B C 1
ATOM 3167 O O . VAL B 1 29 ? -8.516 6.125 13.492 1 94.06 29 VAL B O 1
ATOM 3170 N N . PRO B 1 30 ? -7.492 4.406 12.508 1 95.44 30 PRO B N 1
ATOM 3171 C CA . PRO B 1 30 ? -7.242 3.762 13.797 1 95.44 30 PRO B CA 1
ATOM 3172 C C . PRO B 1 30 ? -6.164 4.469 14.609 1 95.44 30 PRO B C 1
ATOM 3174 O O . PRO B 1 30 ? -5.973 4.164 15.789 1 95.44 30 PRO B O 1
ATOM 3177 N N . THR B 1 31 ? -5.484 5.434 14.086 1 90.25 31 THR B N 1
ATOM 3178 C CA . THR B 1 31 ? -4.449 6.168 14.805 1 90.25 31 THR B CA 1
ATOM 3179 C C . THR B 1 31 ? -5.047 7.355 15.547 1 90.25 31 THR B C 1
ATOM 3181 O O . THR B 1 31 ? -4.363 8.008 16.344 1 90.25 31 THR B O 1
ATOM 3184 N N . ALA B 1 32 ? -6.336 7.664 15.227 1 90.81 32 ALA B N 1
ATOM 3185 C CA . ALA B 1 32 ? -7.008 8.719 15.977 1 90.81 32 ALA B CA 1
ATOM 3186 C C . ALA B 1 32 ? -7.105 8.359 17.453 1 90.81 32 ALA B C 1
ATOM 3188 O O . ALA B 1 32 ? -7.48 7.234 17.812 1 90.81 32 ALA B O 1
ATOM 3189 N N . ARG B 1 33 ? -6.805 9.25 18.328 1 88.56 33 ARG B N 1
ATOM 3190 C CA . ARG B 1 33 ? -6.699 8.977 19.75 1 88.56 33 ARG B CA 1
ATOM 3191 C C . ARG B 1 33 ? -8.031 9.234 20.453 1 88.56 33 ARG B C 1
ATOM 3193 O O . ARG B 1 33 ? -8.102 9.227 21.688 1 88.56 33 ARG B O 1
ATOM 3200 N N . THR B 1 34 ? -9.039 9.367 19.75 1 92.31 34 THR B N 1
ATOM 3201 C CA . THR B 1 34 ? -10.391 9.508 20.281 1 92.31 34 THR B CA 1
ATOM 3202 C C . THR B 1 34 ? -11.023 8.141 20.531 1 92.31 34 THR B C 1
ATOM 3204 O O . THR B 1 34 ? -10.469 7.117 20.125 1 92.31 34 THR B O 1
ATOM 3207 N N . ARG B 1 35 ? -12.141 8.156 21.172 1 94 35 ARG B N 1
ATOM 3208 C CA . ARG B 1 35 ? -12.875 6.922 21.422 1 94 35 ARG B CA 1
ATOM 3209 C C . ARG B 1 35 ? -13.188 6.195 20.125 1 94 35 ARG B C 1
ATOM 3211 O O . ARG B 1 35 ? -13.07 4.969 20.047 1 94 35 ARG B O 1
ATOM 3218 N N . ARG B 1 36 ? -13.609 6.934 19.141 1 94.25 36 ARG B N 1
ATOM 3219 C CA . ARG B 1 36 ? -13.906 6.348 17.828 1 94.25 36 ARG B CA 1
ATOM 3220 C C . ARG B 1 36 ? -12.656 5.73 17.203 1 94.25 36 ARG B C 1
ATOM 3222 O O . ARG B 1 36 ? -12.703 4.621 16.672 1 94.25 36 ARG B O 1
ATOM 3229 N N . GLY B 1 37 ? -11.539 6.461 17.297 1 94.44 37 GLY B N 1
ATOM 3230 C CA . GLY B 1 37 ? -10.273 5.949 16.781 1 94.44 37 GLY B CA 1
ATOM 3231 C C . GLY B 1 37 ? -9.805 4.703 17.5 1 94.44 37 GLY B C 1
ATOM 3232 O O . GLY B 1 37 ? -9.344 3.748 16.859 1 94.44 37 GLY B O 1
ATOM 3233 N N . LEU B 1 38 ? -9.961 4.707 18.781 1 95.5 38 LEU B N 1
ATOM 3234 C CA . LEU B 1 38 ? -9.547 3.564 19.594 1 95.5 38 LEU B CA 1
ATOM 3235 C C . LEU B 1 38 ? -10.414 2.346 19.297 1 95.5 38 LEU B C 1
ATOM 3237 O O . LEU B 1 38 ? -9.906 1.22 19.25 1 95.5 38 LEU B O 1
ATOM 3241 N N . SER B 1 39 ? -11.68 2.611 19.125 1 96.94 39 SER B N 1
ATOM 3242 C CA . SER B 1 39 ? -12.57 1.531 18.719 1 96.94 39 SER B CA 1
ATOM 3243 C C . SER B 1 39 ? -12.164 0.951 17.359 1 96.94 39 SER B C 1
ATOM 3245 O O . SER B 1 39 ? -12.195 -0.266 17.172 1 96.94 39 SER B O 1
ATOM 3247 N N . LYS B 1 40 ? -11.844 1.815 16.438 1 97.19 40 LYS B N 1
ATOM 3248 C CA . LYS B 1 40 ? -11.367 1.392 15.133 1 97.19 40 LYS B CA 1
ATOM 3249 C C . LYS B 1 40 ? -10.094 0.56 15.258 1 97.19 40 LYS B C 1
ATOM 3251 O O . LYS B 1 40 ? -9.938 -0.457 14.578 1 97.19 40 LYS B O 1
ATOM 3256 N N . ALA B 1 41 ? -9.18 0.957 16.094 1 97.19 41 ALA B N 1
ATOM 3257 C CA . ALA B 1 41 ? -7.93 0.236 16.344 1 97.19 41 ALA B CA 1
ATOM 3258 C C . ALA B 1 41 ? -8.203 -1.154 16.906 1 97.19 41 ALA B C 1
ATOM 3260 O O . ALA B 1 41 ? -7.539 -2.125 16.531 1 97.19 41 ALA B O 1
ATOM 3261 N N . ASP B 1 42 ? -9.156 -1.219 17.812 1 98.19 42 ASP B N 1
ATOM 3262 C CA . ASP B 1 42 ? -9.531 -2.5 18.391 1 98.19 42 ASP B CA 1
ATOM 3263 C C . ASP B 1 42 ? -10.047 -3.461 17.328 1 98.19 42 ASP B C 1
ATOM 3265 O O . ASP B 1 42 ? -9.719 -4.648 17.344 1 98.19 42 ASP B O 1
ATOM 3269 N N . ARG B 1 43 ? -10.859 -2.992 16.453 1 98.38 43 ARG B N 1
ATOM 3270 C CA . ARG B 1 43 ? -11.367 -3.824 15.367 1 98.38 43 ARG B CA 1
ATOM 3271 C C . ARG B 1 43 ? -10.234 -4.277 14.445 1 98.38 43 ARG B C 1
ATOM 3273 O O . ARG B 1 43 ? -10.203 -5.43 14.008 1 98.38 43 ARG B O 1
ATOM 3280 N N . LEU B 1 44 ? -9.328 -3.361 14.141 1 98.38 44 LEU B N 1
ATOM 3281 C CA . LEU B 1 44 ? -8.148 -3.725 13.359 1 98.38 44 LEU B CA 1
ATOM 3282 C C . LEU B 1 44 ? -7.395 -4.875 14.008 1 98.38 44 LEU B C 1
ATOM 3284 O O . LEU B 1 44 ? -6.977 -5.816 13.328 1 98.38 44 LEU B O 1
ATOM 3288 N N . ASP B 1 45 ? -7.191 -4.781 15.305 1 98.44 45 ASP B N 1
ATOM 3289 C CA . ASP B 1 45 ? -6.516 -5.84 16.047 1 98.44 45 ASP B CA 1
ATOM 3290 C C . ASP B 1 45 ? -7.285 -7.156 15.945 1 98.44 45 ASP B C 1
ATOM 3292 O O . ASP B 1 45 ? -6.684 -8.227 15.859 1 98.44 45 ASP B O 1
ATOM 3296 N N . GLY B 1 46 ? -8.57 -7.066 15.977 1 98.75 46 GLY B N 1
ATOM 3297 C CA . GLY B 1 46 ? -9.391 -8.25 15.773 1 98.75 46 GLY B CA 1
ATOM 3298 C C . GLY B 1 46 ? -9.188 -8.898 14.414 1 98.75 46 GLY B C 1
ATOM 3299 O O . GLY B 1 46 ? -9.094 -10.125 14.312 1 98.75 46 GLY B O 1
ATOM 3300 N N . TYR B 1 47 ? -9.141 -8.094 13.391 1 98.81 47 TYR B N 1
ATOM 3301 C CA . TYR B 1 47 ? -8.891 -8.609 12.055 1 98.81 47 TYR B CA 1
ATOM 3302 C C . TYR B 1 47 ? -7.508 -9.234 11.961 1 98.81 47 TYR B C 1
ATOM 3304 O O . TYR B 1 47 ? -7.324 -10.25 11.289 1 98.81 47 TYR B O 1
ATOM 3312 N N . ARG B 1 48 ? -6.473 -8.578 12.594 1 98.69 48 ARG B N 1
ATOM 3313 C CA . ARG B 1 48 ? -5.129 -9.141 12.664 1 98.69 48 ARG B CA 1
ATOM 3314 C C . ARG B 1 48 ? -5.141 -10.523 13.312 1 98.69 48 ARG B C 1
ATOM 3316 O O . ARG B 1 48 ? -4.441 -11.43 12.859 1 98.69 48 ARG B O 1
ATOM 3323 N N . GLU B 1 49 ? -5.918 -10.68 14.359 1 98.81 49 GLU B N 1
ATOM 3324 C CA . GLU B 1 49 ? -6.055 -11.961 15.047 1 98.81 49 GLU B CA 1
ATOM 3325 C C . GLU B 1 49 ? -6.629 -13.023 14.117 1 98.81 49 GLU B C 1
ATOM 3327 O O . GLU B 1 49 ? -6.246 -14.195 14.188 1 98.81 49 GLU B O 1
ATOM 3332 N N . GLU B 1 50 ? -7.562 -12.641 13.289 1 98.62 50 GLU B N 1
ATOM 3333 C CA . GLU B 1 50 ? -8.141 -13.578 12.328 1 98.62 50 GLU B CA 1
ATOM 3334 C C . GLU B 1 50 ? -7.102 -14.055 11.328 1 98.62 50 GLU B C 1
ATOM 3336 O O . GLU B 1 50 ? -7.062 -15.234 10.977 1 98.62 50 GLU B O 1
ATOM 3341 N N . VAL B 1 51 ? -6.246 -13.148 10.883 1 98.62 51 VAL B N 1
ATOM 3342 C CA . VAL B 1 51 ? -5.168 -13.516 9.977 1 98.62 51 VAL B CA 1
ATOM 3343 C C . VAL B 1 51 ? -4.207 -14.477 10.672 1 98.62 51 VAL B C 1
ATOM 3345 O O . VAL B 1 51 ? -3.793 -15.484 10.086 1 98.62 51 VAL B O 1
ATOM 3348 N N . ALA B 1 52 ? -3.904 -14.133 11.891 1 98.69 52 ALA B N 1
ATOM 3349 C CA . ALA B 1 52 ? -3.01 -14.977 12.688 1 98.69 52 ALA B CA 1
ATOM 3350 C C . ALA B 1 52 ? -3.586 -16.375 12.859 1 98.69 52 ALA B C 1
ATOM 3352 O O . ALA B 1 52 ? -2.869 -17.375 12.719 1 98.69 52 ALA B O 1
ATOM 3353 N N . ARG B 1 53 ? -4.848 -16.453 13.156 1 98.25 53 ARG B N 1
ATOM 3354 C CA . ARG B 1 53 ? -5.523 -17.734 13.32 1 98.25 53 ARG B CA 1
ATOM 3355 C C . ARG B 1 53 ? -5.473 -18.547 12.031 1 98.25 53 ARG B C 1
ATOM 3357 O O . ARG B 1 53 ? -5.215 -19.75 12.062 1 98.25 53 ARG B O 1
ATOM 3364 N N . TYR B 1 54 ? -5.695 -17.953 10.961 1 98.25 54 TYR B N 1
ATOM 3365 C CA . TYR B 1 54 ? -5.656 -18.609 9.656 1 98.25 54 TYR B CA 1
ATOM 3366 C C . TYR B 1 54 ? -4.289 -19.219 9.398 1 98.25 54 TYR B C 1
ATOM 3368 O O . TYR B 1 54 ? -4.195 -20.359 8.914 1 98.25 54 TYR B O 1
ATOM 3376 N N . ALA B 1 55 ? -3.195 -18.484 9.742 1 98.25 55 ALA B N 1
ATOM 3377 C CA . ALA B 1 55 ? -1.844 -18.875 9.352 1 98.25 55 ALA B CA 1
ATOM 3378 C C . ALA B 1 55 ? -1.115 -19.562 10.508 1 98.25 55 ALA B C 1
ATOM 3380 O O . ALA B 1 55 ? 0.092 -19.797 10.43 1 98.25 55 ALA B O 1
ATOM 3381 N N . ASP B 1 56 ? -1.848 -19.828 11.625 1 97.94 56 ASP B N 1
ATOM 3382 C CA . ASP B 1 56 ? -1.279 -20.5 12.789 1 97.94 56 ASP B CA 1
ATOM 3383 C C . ASP B 1 56 ? -0.03 -19.781 13.281 1 97.94 56 ASP B C 1
ATOM 3385 O O . ASP B 1 56 ? 1.047 -20.375 13.367 1 97.94 56 ASP B O 1
ATOM 3389 N N . CYS B 1 57 ? -0.189 -18.547 13.625 1 98.12 57 CYS B N 1
ATOM 3390 C CA . CYS B 1 57 ? 0.873 -17.734 14.195 1 98.12 57 CYS B CA 1
ATOM 3391 C C . CYS B 1 57 ? 0.312 -16.75 15.219 1 98.12 57 CYS B C 1
ATOM 3393 O O . CYS B 1 57 ? -0.859 -16.828 15.586 1 98.12 57 CYS B O 1
ATOM 3395 N N . ARG B 1 58 ? 1.163 -15.914 15.844 1 97.75 58 ARG B N 1
ATOM 3396 C CA . ARG B 1 58 ? 0.751 -14.891 16.797 1 97.75 58 ARG B CA 1
ATOM 3397 C C . ARG B 1 58 ? 0.399 -13.594 16.094 1 97.75 58 ARG B C 1
ATOM 3399 O O . ARG B 1 58 ? 0.988 -13.266 15.055 1 97.75 58 ARG B O 1
ATOM 3406 N N . PRO B 1 59 ? -0.568 -12.859 16.609 1 98.25 59 PRO B N 1
ATOM 3407 C CA . PRO B 1 59 ? -0.945 -11.594 15.977 1 98.25 59 PRO B CA 1
ATOM 3408 C C . PRO B 1 59 ? 0.247 -10.664 15.758 1 98.25 59 PRO B C 1
ATOM 3410 O O . PRO B 1 59 ? 0.305 -9.953 14.75 1 98.25 59 PRO B O 1
ATOM 3413 N N . GLU B 1 60 ? 1.265 -10.688 16.672 1 97.12 60 GLU B N 1
ATOM 3414 C CA . GLU B 1 60 ? 2.436 -9.82 16.562 1 97.12 60 GLU B CA 1
ATOM 3415 C C . GLU B 1 60 ? 3.301 -10.195 15.367 1 97.12 60 GLU B C 1
ATOM 3417 O O . GLU B 1 60 ? 4.168 -9.422 14.961 1 97.12 60 GLU B O 1
ATOM 3422 N N . GLU B 1 61 ? 3.064 -11.391 14.789 1 98.44 61 GLU B N 1
ATOM 3423 C CA . GLU B 1 61 ? 3.836 -11.875 13.648 1 98.44 61 GLU B CA 1
ATOM 3424 C C . GLU B 1 61 ? 3.18 -11.477 12.336 1 98.44 61 GLU B C 1
ATOM 3426 O O . GLU B 1 61 ? 3.721 -11.742 11.258 1 98.44 61 GLU B O 1
ATOM 3431 N N . VAL B 1 62 ? 2.023 -10.82 12.453 1 98.69 62 VAL B N 1
ATOM 3432 C CA . VAL B 1 62 ? 1.274 -10.422 11.266 1 98.69 62 VAL B CA 1
ATOM 3433 C C . VAL B 1 62 ? 1.515 -8.938 10.984 1 98.69 62 VAL B C 1
ATOM 3435 O O . VAL B 1 62 ? 1.227 -8.086 11.82 1 98.69 62 VAL B O 1
ATOM 3438 N N . ILE B 1 63 ? 2.018 -8.594 9.82 1 98.44 63 ILE B N 1
ATOM 3439 C CA . ILE B 1 63 ? 2.168 -7.211 9.367 1 98.44 63 ILE B CA 1
ATOM 3440 C C . ILE B 1 63 ? 1.308 -6.977 8.133 1 98.44 63 ILE B C 1
ATOM 3442 O O . ILE B 1 63 ? 1.477 -7.652 7.113 1 98.44 63 ILE B O 1
ATOM 3446 N N . PHE B 1 64 ? 0.374 -6.082 8.211 1 98.5 64 PHE B N 1
ATOM 3447 C CA . PHE B 1 64 ? -0.426 -5.727 7.047 1 98.5 64 PHE B CA 1
ATOM 3448 C C . PHE B 1 64 ? 0.401 -4.93 6.047 1 98.5 64 PHE B C 1
ATOM 3450 O O . PHE B 1 64 ? 1.156 -4.031 6.43 1 98.5 64 PHE B O 1
ATOM 3457 N N . VAL B 1 65 ? 0.337 -5.332 4.832 1 97.94 65 VAL B N 1
ATOM 3458 C CA . VAL B 1 65 ? 1.01 -4.66 3.727 1 97.94 65 VAL B CA 1
ATOM 3459 C C . VAL B 1 65 ? 0.012 -4.387 2.604 1 97.94 65 VAL B C 1
ATOM 3461 O O . VAL B 1 65 ? -1.136 -4.832 2.662 1 97.94 65 VAL B O 1
ATOM 3464 N N . SER B 1 66 ? 0.409 -3.666 1.633 1 97.25 66 SER B N 1
ATOM 3465 C CA . SER B 1 66 ? -0.535 -3.193 0.625 1 97.25 66 SER B CA 1
ATOM 3466 C C . SER B 1 66 ? -0.801 -4.262 -0.428 1 97.25 66 SER B C 1
ATOM 3468 O O . SER B 1 66 ? -1.771 -4.172 -1.183 1 97.25 66 SER B O 1
ATOM 3470 N N . SER B 1 67 ? 0.08 -5.254 -0.564 1 96.38 67 SER B N 1
ATOM 3471 C CA . SER B 1 67 ? -0.053 -6.309 -1.562 1 96.38 67 SER B CA 1
ATOM 3472 C C . SER B 1 67 ? 0.915 -7.457 -1.285 1 96.38 67 SER B C 1
ATOM 3474 O O . SER B 1 67 ? 1.841 -7.312 -0.484 1 96.38 67 SER B O 1
ATOM 3476 N N . VAL B 1 68 ? 0.671 -8.5 -1.944 1 96.5 68 VAL B N 1
ATOM 3477 C CA . VAL B 1 68 ? 1.587 -9.633 -1.804 1 96.5 68 VAL B CA 1
ATOM 3478 C C . VAL B 1 68 ? 2.938 -9.281 -2.426 1 96.5 68 VAL B C 1
ATOM 3480 O O . VAL B 1 68 ? 3.984 -9.703 -1.932 1 96.5 68 VAL B O 1
ATOM 3483 N N . THR B 1 69 ? 2.9 -8.5 -3.521 1 96.94 69 THR B N 1
ATOM 3484 C CA . THR B 1 69 ? 4.141 -8.023 -4.125 1 96.94 69 THR B CA 1
ATOM 3485 C C . THR B 1 69 ? 4.973 -7.25 -3.109 1 96.94 69 THR B C 1
ATOM 3487 O O . THR B 1 69 ? 6.184 -7.465 -2.994 1 96.94 69 THR B O 1
ATOM 3490 N N . GLU B 1 70 ? 4.312 -6.391 -2.35 1 97.56 70 GLU B N 1
ATOM 3491 C CA . GLU B 1 70 ? 5.016 -5.656 -1.301 1 97.56 70 GLU B CA 1
ATOM 3492 C C . GLU B 1 70 ? 5.582 -6.609 -0.25 1 97.56 70 GLU B C 1
ATOM 3494 O O . GLU B 1 70 ? 6.719 -6.438 0.202 1 97.56 70 GLU B O 1
ATOM 3499 N N . ALA B 1 71 ? 4.805 -7.574 0.145 1 98.25 71 ALA B N 1
ATOM 3500 C CA . ALA B 1 71 ? 5.266 -8.562 1.114 1 98.25 71 ALA B CA 1
ATOM 3501 C C . ALA B 1 71 ? 6.512 -9.289 0.608 1 98.25 71 ALA B C 1
ATOM 3503 O O . ALA B 1 71 ? 7.488 -9.445 1.343 1 98.25 71 ALA B O 1
ATOM 3504 N N . ASN B 1 72 ? 6.488 -9.727 -0.655 1 98.25 72 ASN B N 1
ATOM 3505 C CA . ASN B 1 72 ? 7.613 -10.43 -1.267 1 98.25 72 ASN B CA 1
ATOM 3506 C C . ASN B 1 72 ? 8.859 -9.555 -1.319 1 98.25 72 ASN B C 1
ATOM 3508 O O . ASN B 1 72 ? 9.93 -9.961 -0.874 1 98.25 72 ASN B O 1
ATOM 3512 N N . VAL B 1 73 ? 8.68 -8.375 -1.831 1 97.69 73 VAL B N 1
ATOM 3513 C CA . VAL B 1 73 ? 9.805 -7.457 -2.018 1 97.69 73 VAL B CA 1
ATOM 3514 C C . VAL B 1 73 ? 10.422 -7.113 -0.665 1 97.69 73 VAL B C 1
ATOM 3516 O O . VAL B 1 73 ? 11.641 -7.188 -0.494 1 97.69 73 VAL B O 1
ATOM 3519 N N . TRP B 1 74 ? 9.547 -6.777 0.298 1 97.56 74 TRP B N 1
ATOM 3520 C CA . TRP B 1 74 ? 10.016 -6.402 1.628 1 97.56 74 TRP B CA 1
ATOM 3521 C C . TRP B 1 74 ? 10.672 -7.586 2.328 1 97.56 74 TRP B C 1
ATOM 3523 O O . TRP B 1 74 ? 11.727 -7.438 2.957 1 97.56 74 TRP B O 1
ATOM 3533 N N . GLY B 1 75 ? 10.094 -8.766 2.205 1 97.88 75 GLY B N 1
ATOM 3534 C CA . GLY B 1 75 ? 10.656 -9.961 2.812 1 97.88 75 GLY B CA 1
ATOM 3535 C C . GLY B 1 75 ? 12.062 -10.266 2.326 1 97.88 75 GLY B C 1
ATOM 3536 O O . GLY B 1 75 ? 12.914 -10.703 3.104 1 97.88 75 GLY B O 1
ATOM 3537 N N . ILE B 1 76 ? 12.289 -10.016 1.06 1 97.94 76 ILE B N 1
ATOM 3538 C CA . ILE B 1 76 ? 13.57 -10.336 0.452 1 97.94 76 ILE B CA 1
ATOM 3539 C C . ILE B 1 76 ? 14.57 -9.211 0.724 1 97.94 76 ILE B C 1
ATOM 3541 O O . ILE B 1 76 ? 15.68 -9.461 1.211 1 97.94 76 ILE B O 1
ATOM 3545 N N . ARG B 1 77 ? 14.188 -7.996 0.539 1 96.19 77 ARG B N 1
ATOM 3546 C CA . ARG B 1 77 ? 15.125 -6.883 0.577 1 96.19 77 ARG B CA 1
ATOM 3547 C C . ARG B 1 77 ? 15.312 -6.367 2.002 1 96.19 77 ARG B C 1
ATOM 3549 O O . ARG B 1 77 ? 16.312 -5.707 2.307 1 96.19 77 ARG B O 1
ATOM 3556 N N . GLY B 1 78 ? 14.367 -6.648 2.871 1 95.94 78 GLY B N 1
ATOM 3557 C CA . GLY B 1 78 ? 14.359 -6.012 4.176 1 95.94 78 GLY B CA 1
ATOM 3558 C C . GLY B 1 78 ? 14.945 -6.887 5.27 1 95.94 78 GLY B C 1
ATOM 3559 O O . GLY B 1 78 ? 15.336 -6.387 6.328 1 95.94 78 GLY B O 1
ATOM 3560 N N . VAL B 1 79 ? 15.008 -8.188 5.086 1 96.81 79 VAL B N 1
ATOM 3561 C CA . VAL B 1 79 ? 15.406 -9.109 6.141 1 96.81 79 VAL B CA 1
ATOM 3562 C C . VAL B 1 79 ? 16.875 -8.883 6.504 1 96.81 79 VAL B C 1
ATOM 3564 O O . VAL B 1 79 ? 17.688 -8.539 5.641 1 96.81 79 VAL B O 1
ATOM 3567 N N . ARG B 1 80 ? 17.141 -9.047 7.805 1 96.69 80 ARG B N 1
ATOM 3568 C CA . ARG B 1 80 ? 18.5 -8.859 8.32 1 96.69 80 ARG B CA 1
ATOM 3569 C C . ARG B 1 80 ? 18.922 -10.039 9.203 1 96.69 80 ARG B C 1
ATOM 3571 O O . ARG B 1 80 ? 18.078 -10.641 9.875 1 96.69 80 ARG B O 1
ATOM 3578 N N . PHE B 1 81 ? 20.141 -10.383 9.164 1 96.69 81 PHE B N 1
ATOM 3579 C CA . PHE B 1 81 ? 20.75 -11.359 10.055 1 96.69 81 PHE B CA 1
ATOM 3580 C C . PHE B 1 81 ? 21.25 -10.695 11.328 1 96.69 81 PHE B C 1
ATOM 3582 O O . PHE B 1 81 ? 21.25 -9.469 11.438 1 96.69 81 PHE B O 1
ATOM 3589 N N . PRO B 1 82 ? 21.531 -11.492 12.367 1 92.44 82 PRO B N 1
ATOM 3590 C CA . PRO B 1 82 ? 22.062 -10.914 13.602 1 92.44 82 PRO B CA 1
ATOM 3591 C C . PRO B 1 82 ? 23.172 -9.898 13.352 1 92.44 82 PRO B C 1
ATOM 3593 O O . PRO B 1 82 ? 24 -10.102 12.461 1 92.44 82 PRO B O 1
ATOM 3596 N N . GLY B 1 83 ? 23.172 -8.789 14.141 1 92 83 GLY B N 1
ATOM 3597 C CA . GLY B 1 83 ? 24.109 -7.699 13.938 1 92 83 GLY B CA 1
ATOM 3598 C C . GLY B 1 83 ? 23.688 -6.723 12.859 1 92 83 GLY B C 1
ATOM 3599 O O . GLY B 1 83 ? 24.484 -5.906 12.398 1 92 83 GLY B O 1
ATOM 3600 N N . ASN B 1 84 ? 22.438 -6.906 12.438 1 89.56 84 ASN B N 1
ATOM 3601 C CA . ASN B 1 84 ? 21.828 -6.059 11.414 1 89.56 84 ASN B CA 1
ATOM 3602 C C . ASN B 1 84 ? 22.531 -6.199 10.07 1 89.56 84 ASN B C 1
ATOM 3604 O O . ASN B 1 84 ? 22.719 -5.215 9.359 1 89.56 84 ASN B O 1
ATOM 3608 N N . ASN B 1 85 ? 22.922 -7.387 9.781 1 93 85 ASN B N 1
ATOM 3609 C CA . ASN B 1 85 ? 23.656 -7.668 8.547 1 93 85 ASN B CA 1
ATOM 3610 C C . ASN B 1 85 ? 22.719 -8.055 7.418 1 93 85 ASN B C 1
ATOM 3612 O O . ASN B 1 85 ? 21.734 -8.781 7.633 1 93 85 ASN B O 1
ATOM 3616 N N . SER B 1 86 ? 23.031 -7.551 6.234 1 94.88 86 SER B N 1
ATOM 3617 C CA . SER B 1 86 ? 22.359 -8.039 5.035 1 94.88 86 SER B CA 1
ATOM 3618 C C . SER B 1 86 ? 22.781 -9.469 4.711 1 94.88 86 SER B C 1
ATOM 3620 O O . SER B 1 86 ? 23.828 -9.93 5.16 1 94.88 86 SER B O 1
ATOM 3622 N N . PRO B 1 87 ? 21.922 -10.203 3.949 1 97.56 87 PRO B N 1
ATOM 3623 C CA . PRO B 1 87 ? 22.359 -11.516 3.477 1 97.56 87 PRO B CA 1
ATOM 3624 C C . PRO B 1 87 ? 23.625 -11.445 2.627 1 97.56 87 PRO B C 1
ATOM 3626 O O . PRO B 1 87 ? 23.797 -10.523 1.832 1 97.56 87 PRO B O 1
ATOM 3629 N N . ASP B 1 88 ? 24.484 -12.477 2.832 1 97.69 88 ASP B N 1
ATOM 3630 C CA . ASP B 1 88 ? 25.656 -12.617 1.96 1 97.69 88 ASP B CA 1
ATOM 3631 C C . ASP B 1 88 ? 25.281 -13.344 0.67 1 97.69 88 ASP B C 1
ATOM 3633 O O . ASP B 1 88 ? 25.938 -13.164 -0.359 1 97.69 88 ASP B O 1
ATOM 3637 N N . HIS B 1 89 ? 24.281 -14.219 0.795 1 98.31 89 HIS B N 1
ATOM 3638 C CA . HIS B 1 89 ? 23.781 -15.016 -0.324 1 98.31 89 HIS B CA 1
ATOM 3639 C C . HIS B 1 89 ? 22.266 -14.992 -0.39 1 98.31 89 HIS B C 1
ATOM 3641 O O . HIS B 1 89 ? 21.594 -14.969 0.645 1 98.31 89 HIS B O 1
ATOM 3647 N N . VAL B 1 90 ? 21.734 -14.914 -1.552 1 98.5 90 VAL B N 1
ATOM 3648 C CA . VAL B 1 90 ? 20.297 -15.047 -1.774 1 98.5 90 VAL B CA 1
ATOM 3649 C C . VAL B 1 90 ? 20.047 -16.125 -2.834 1 98.5 90 VAL B C 1
ATOM 3651 O O . VAL B 1 90 ? 20.531 -16.016 -3.963 1 98.5 90 VAL B O 1
ATOM 3654 N N . LEU B 1 91 ? 19.375 -17.188 -2.463 1 98.69 91 LEU B N 1
ATOM 3655 C CA . LEU B 1 91 ? 19 -18.281 -3.344 1 98.69 91 LEU B CA 1
ATOM 3656 C C . LEU B 1 91 ? 17.5 -18.266 -3.619 1 98.69 91 LEU B C 1
ATOM 3658 O O . LEU B 1 91 ? 16.688 -18.266 -2.686 1 98.69 91 LEU B O 1
ATOM 3662 N N . VAL B 1 92 ? 17.125 -18.234 -4.867 1 98.44 92 VAL B N 1
ATOM 3663 C CA . VAL B 1 92 ? 15.703 -18.25 -5.23 1 98.44 92 VAL B CA 1
ATOM 3664 C C . VAL B 1 92 ? 15.453 -19.328 -6.273 1 98.44 92 VAL B C 1
ATOM 3666 O O . VAL B 1 92 ? 16.328 -19.656 -7.078 1 98.44 92 VAL B O 1
ATOM 3669 N N . SER B 1 93 ? 14.32 -19.938 -6.203 1 98.06 93 SER B N 1
ATOM 3670 C CA . SER B 1 93 ? 13.922 -20.828 -7.285 1 98.06 93 SER B CA 1
ATOM 3671 C C . SER B 1 93 ? 13.734 -20.062 -8.594 1 98.06 93 SER B C 1
ATOM 3673 O O . SER B 1 93 ? 13.203 -18.953 -8.602 1 98.06 93 SER B O 1
ATOM 3675 N N . PRO B 1 94 ? 14.172 -20.656 -9.734 1 97.31 94 PRO B N 1
ATOM 3676 C CA . PRO B 1 94 ? 13.93 -20 -11.016 1 97.31 94 PRO B CA 1
ATOM 3677 C C . PRO B 1 94 ? 12.445 -19.938 -11.367 1 97.31 94 PRO B C 1
ATOM 3679 O O . PRO B 1 94 ? 12.055 -19.25 -12.312 1 97.31 94 PRO B O 1
ATOM 3682 N N . LEU B 1 95 ? 11.594 -20.562 -10.586 1 96.75 95 LEU B N 1
ATOM 3683 C CA . LEU B 1 95 ? 10.164 -20.625 -10.867 1 96.75 95 LEU B CA 1
ATOM 3684 C C . LEU B 1 95 ? 9.406 -19.547 -10.109 1 96.75 95 LEU B C 1
ATOM 3686 O O . LEU B 1 95 ? 8.188 -19.406 -10.273 1 96.75 95 LEU B O 1
ATOM 3690 N N . GLU B 1 96 ? 10.117 -18.75 -9.32 1 97.19 96 GLU B N 1
ATOM 3691 C CA . GLU B 1 96 ? 9.461 -17.797 -8.438 1 97.19 96 GLU B CA 1
ATOM 3692 C C . GLU B 1 96 ? 8.789 -16.688 -9.242 1 97.19 96 GLU B C 1
ATOM 3694 O O . GLU B 1 96 ? 9.148 -16.438 -10.398 1 97.19 96 GLU B O 1
ATOM 3699 N N . HIS B 1 97 ? 7.777 -16.125 -8.609 1 93.38 97 HIS B N 1
ATOM 3700 C CA . HIS B 1 97 ? 7.141 -14.922 -9.148 1 93.38 97 HIS B CA 1
ATOM 3701 C C . HIS B 1 97 ? 8.172 -13.844 -9.453 1 93.38 97 HIS B C 1
ATOM 3703 O O . HIS B 1 97 ? 9.195 -13.742 -8.773 1 93.38 97 HIS B O 1
ATOM 3709 N N . SER B 1 98 ? 7.922 -13.039 -10.406 1 93.12 98 SER B N 1
ATOM 3710 C CA . SER B 1 98 ? 8.844 -12 -10.852 1 93.12 98 SER B CA 1
ATOM 3711 C C . SER B 1 98 ? 9.203 -11.062 -9.703 1 93.12 98 SER B C 1
ATOM 3713 O O . SER B 1 98 ? 10.328 -10.555 -9.641 1 93.12 98 SER B O 1
ATOM 3715 N N . SER B 1 99 ? 8.242 -10.742 -8.812 1 94.38 99 SER B N 1
ATOM 3716 C CA . SER B 1 99 ? 8.523 -9.867 -7.676 1 94.38 99 SER B CA 1
ATOM 3717 C C . SER B 1 99 ? 9.648 -10.43 -6.816 1 94.38 99 SER B C 1
ATOM 3719 O O . SER B 1 99 ? 10.414 -9.664 -6.219 1 94.38 99 SER B O 1
ATOM 3721 N N . ILE B 1 100 ? 9.805 -11.719 -6.73 1 97.12 100 ILE B N 1
ATOM 3722 C CA . ILE B 1 100 ? 10.844 -12.359 -5.922 1 97.12 100 ILE B CA 1
ATOM 3723 C C . ILE B 1 100 ? 12.164 -12.359 -6.688 1 97.12 100 ILE B C 1
ATOM 3725 O O . ILE B 1 100 ? 13.203 -11.969 -6.148 1 97.12 100 ILE B O 1
ATOM 3729 N N . LEU B 1 101 ? 12.109 -12.773 -7.977 1 96.94 101 LEU B N 1
ATOM 3730 C CA . LEU B 1 101 ? 13.312 -12.828 -8.797 1 96.94 101 LEU B CA 1
ATOM 3731 C C . LEU B 1 101 ? 13.953 -11.445 -8.914 1 96.94 101 LEU B C 1
ATOM 3733 O O . LEU B 1 101 ? 15.156 -11.297 -8.672 1 96.94 101 LEU B O 1
ATOM 3737 N N . ARG B 1 102 ? 13.18 -10.5 -9.188 1 95.44 102 ARG B N 1
ATOM 3738 C CA . ARG B 1 102 ? 13.68 -9.141 -9.375 1 95.44 102 ARG B CA 1
ATOM 3739 C C . ARG B 1 102 ? 14.148 -8.539 -8.055 1 95.44 102 ARG B C 1
ATOM 3741 O O . ARG B 1 102 ? 15.102 -7.754 -8.023 1 95.44 102 ARG B O 1
ATOM 3748 N N . SER B 1 103 ? 13.484 -8.859 -6.984 1 96.25 103 SER B N 1
ATOM 3749 C CA . SER B 1 103 ? 13.906 -8.391 -5.664 1 96.25 103 SER B CA 1
ATOM 3750 C C . SER B 1 103 ? 15.258 -8.977 -5.277 1 96.25 103 SER B C 1
ATOM 3752 O O . SER B 1 103 ? 16.078 -8.289 -4.668 1 96.25 103 SER B O 1
ATOM 3754 N N . ALA B 1 104 ? 15.414 -10.234 -5.551 1 97.44 104 ALA B N 1
ATOM 3755 C CA . ALA B 1 104 ? 16.703 -10.859 -5.277 1 97.44 104 ALA B CA 1
ATOM 3756 C C . ALA B 1 104 ? 17.828 -10.18 -6.066 1 97.44 104 ALA B C 1
ATOM 3758 O O . ALA B 1 104 ? 18.906 -9.945 -5.531 1 97.44 104 ALA B O 1
ATOM 3759 N N . GLU B 1 105 ? 17.547 -9.898 -7.332 1 96.94 105 GLU B N 1
ATOM 3760 C CA . GLU B 1 105 ? 18.516 -9.18 -8.164 1 96.94 105 GLU B CA 1
ATOM 3761 C C . GLU B 1 105 ? 18.828 -7.809 -7.574 1 96.94 105 GLU B C 1
ATOM 3763 O O . GLU B 1 105 ? 20 -7.402 -7.527 1 96.94 105 GLU B O 1
ATOM 3768 N N . ALA B 1 106 ? 17.812 -7.133 -7.188 1 94.19 106 ALA B N 1
ATOM 3769 C CA . ALA B 1 106 ? 17.984 -5.805 -6.602 1 94.19 106 ALA B CA 1
ATOM 3770 C C . ALA B 1 106 ? 18.812 -5.875 -5.316 1 94.19 106 ALA B C 1
ATOM 3772 O O . ALA B 1 106 ? 19.688 -5.039 -5.094 1 94.19 106 ALA B O 1
ATOM 3773 N N . LEU B 1 107 ? 18.453 -6.82 -4.496 1 95.88 107 LEU B N 1
ATOM 3774 C CA . LEU B 1 107 ? 19.203 -7.023 -3.264 1 95.88 107 LEU B CA 1
ATOM 3775 C C . LEU B 1 107 ? 20.688 -7.219 -3.561 1 95.88 107 LEU B C 1
ATOM 3777 O O . LEU B 1 107 ? 21.547 -6.641 -2.887 1 95.88 107 LEU B O 1
ATOM 3781 N N . SER B 1 108 ? 20.938 -8.055 -4.527 1 96.69 108 SER B N 1
ATOM 3782 C CA . SER B 1 108 ? 22.328 -8.328 -4.93 1 96.69 108 SER B CA 1
ATOM 3783 C C . SER B 1 108 ? 23.031 -7.047 -5.367 1 96.69 108 SER B C 1
ATOM 3785 O O . SER B 1 108 ? 24.156 -6.781 -4.949 1 96.69 108 SER B O 1
ATOM 3787 N N . ARG B 1 109 ? 22.406 -6.25 -6.121 1 92.81 109 ARG B N 1
ATOM 3788 C CA . ARG B 1 109 ? 22.984 -5.008 -6.621 1 92.81 109 ARG B CA 1
ATOM 3789 C C . ARG B 1 109 ? 23.219 -4.016 -5.488 1 92.81 109 ARG B C 1
ATOM 3791 O O . ARG B 1 109 ? 24.25 -3.324 -5.465 1 92.81 109 ARG B O 1
ATOM 3798 N N . GLU B 1 110 ? 22.328 -4.008 -4.598 1 89.69 110 GLU B N 1
ATOM 3799 C CA . GLU B 1 110 ? 22.344 -3.006 -3.537 1 89.69 110 GLU B CA 1
ATOM 3800 C C . GLU B 1 110 ? 23.359 -3.367 -2.449 1 89.69 110 GLU B C 1
ATOM 3802 O O . GLU B 1 110 ? 23.984 -2.484 -1.86 1 89.69 110 GLU B O 1
ATOM 3807 N N . THR B 1 111 ? 23.469 -4.66 -2.17 1 93.69 111 THR B N 1
ATOM 3808 C CA . THR B 1 111 ? 24.219 -5.031 -0.974 1 93.69 111 THR B CA 1
ATOM 3809 C C . THR B 1 111 ? 25.484 -5.805 -1.343 1 93.69 111 THR B C 1
ATOM 3811 O O . THR B 1 111 ? 26.359 -6.023 -0.498 1 93.69 111 THR B O 1
ATOM 3814 N N . GLY B 1 112 ? 25.547 -6.285 -2.57 1 95.31 112 GLY B N 1
ATOM 3815 C CA . GLY B 1 112 ? 26.656 -7.129 -2.977 1 95.31 112 GLY B CA 1
ATOM 3816 C C . GLY B 1 112 ? 26.422 -8.602 -2.678 1 95.31 112 GLY B C 1
ATOM 3817 O O . GLY B 1 112 ? 27.312 -9.422 -2.873 1 95.31 112 GLY B O 1
ATOM 3818 N N . ALA B 1 113 ? 25.203 -8.945 -2.15 1 97.31 113 ALA B N 1
ATOM 3819 C CA . ALA B 1 113 ? 24.875 -10.352 -1.907 1 97.31 113 ALA B CA 1
ATOM 3820 C C . ALA B 1 113 ? 25.016 -11.172 -3.184 1 97.31 113 ALA B C 1
ATOM 3822 O O . ALA B 1 113 ? 24.656 -10.719 -4.27 1 97.31 113 ALA B O 1
ATOM 3823 N N . LYS B 1 114 ? 25.578 -12.359 -3.074 1 97.75 114 LYS B N 1
ATOM 3824 C CA . LYS B 1 114 ? 25.672 -13.25 -4.23 1 97.75 114 LYS B CA 1
ATOM 3825 C C . LYS B 1 114 ? 24.344 -13.953 -4.496 1 97.75 114 LYS B C 1
ATOM 3827 O O . LYS B 1 114 ? 23.844 -14.695 -3.652 1 97.75 114 LYS B O 1
ATOM 3832 N N . MET B 1 115 ? 23.828 -13.688 -5.598 1 97.44 115 MET B N 1
ATOM 3833 C CA . MET B 1 115 ? 22.562 -14.289 -5.973 1 97.44 115 MET B CA 1
ATOM 3834 C C . MET B 1 115 ? 22.766 -15.617 -6.695 1 97.44 115 MET B C 1
ATOM 3836 O O . MET B 1 115 ? 23.688 -15.742 -7.504 1 97.44 115 MET B O 1
ATOM 3840 N N . GLY B 1 116 ? 22 -16.578 -6.406 1 97.19 116 GLY B N 1
ATOM 3841 C CA . GLY B 1 116 ? 22 -17.875 -7.086 1 97.19 116 GLY B CA 1
ATOM 3842 C C . GLY B 1 116 ? 20.609 -18.438 -7.285 1 97.19 116 GLY B C 1
ATOM 3843 O O . GLY B 1 116 ? 19.656 -17.984 -6.656 1 97.19 116 GLY B O 1
ATOM 3844 N N . LEU B 1 117 ? 20.547 -19.359 -8.195 1 97.94 117 LEU B N 1
ATOM 3845 C CA . LEU B 1 117 ? 19.297 -20.094 -8.445 1 97.94 117 LEU B CA 1
ATOM 3846 C C . LEU B 1 117 ? 19.359 -21.484 -7.852 1 97.94 117 LEU B C 1
ATOM 3848 O O . LEU B 1 117 ? 20.406 -22.156 -7.918 1 97.94 117 LEU B O 1
ATOM 3852 N N . LEU B 1 118 ? 18.281 -21.859 -7.246 1 98.38 118 LEU B N 1
ATOM 3853 C CA . LEU B 1 118 ? 18.188 -23.234 -6.77 1 98.38 118 LEU B CA 1
ATOM 3854 C C . LEU B 1 118 ? 18.156 -24.219 -7.934 1 98.38 118 LEU B C 1
ATOM 3856 O O . LEU B 1 118 ? 17.531 -23.953 -8.961 1 98.38 118 LEU B O 1
ATOM 3860 N N . THR B 1 119 ? 18.859 -25.344 -7.75 1 97.75 119 THR B N 1
ATOM 3861 C CA . THR B 1 119 ? 18.859 -26.391 -8.758 1 97.75 119 THR B CA 1
ATOM 3862 C C . THR B 1 119 ? 17.562 -27.172 -8.734 1 97.75 119 THR B C 1
ATOM 3864 O O . THR B 1 119 ? 17.078 -27.547 -7.66 1 97.75 119 THR B O 1
ATOM 3867 N N . LEU B 1 120 ? 17.062 -27.406 -9.906 1 97.62 120 LEU B N 1
ATOM 3868 C CA . LEU B 1 120 ? 15.828 -28.172 -10.008 1 97.62 120 LEU B CA 1
ATOM 3869 C C . LEU B 1 120 ? 16.109 -29.594 -10.445 1 97.62 120 LEU B C 1
ATOM 3871 O O . LEU B 1 120 ? 17.062 -29.859 -11.18 1 97.62 120 LEU B O 1
ATOM 3875 N N . THR B 1 121 ? 15.258 -30.516 -9.984 1 96.75 121 THR B N 1
ATOM 3876 C CA . THR B 1 121 ? 15.234 -31.859 -10.539 1 96.75 121 THR B CA 1
ATOM 3877 C C . THR B 1 121 ? 14.602 -31.859 -11.93 1 96.75 121 THR B C 1
ATOM 3879 O O . THR B 1 121 ? 14.023 -30.859 -12.352 1 96.75 121 THR B O 1
ATOM 3882 N N . PRO B 1 122 ? 14.703 -32.969 -12.625 1 94.19 122 PRO B N 1
ATOM 3883 C CA . PRO B 1 122 ? 14.07 -33.062 -13.945 1 94.19 122 PRO B CA 1
ATOM 3884 C C . PRO B 1 122 ? 12.555 -32.875 -13.883 1 94.19 122 PRO B C 1
ATOM 3886 O O . PRO B 1 122 ? 11.93 -32.5 -14.883 1 94.19 122 PRO B O 1
ATOM 3889 N N . GLN B 1 123 ? 12.016 -33.031 -12.719 1 94.12 123 GLN B N 1
ATOM 3890 C CA . GLN B 1 123 ? 10.57 -32.906 -12.562 1 94.12 123 GLN B CA 1
ATOM 3891 C C . GLN B 1 123 ? 10.18 -31.469 -12.234 1 94.12 123 GLN B C 1
ATOM 3893 O O . GLN B 1 123 ? 8.992 -31.141 -12.141 1 94.12 123 GLN B O 1
ATOM 3898 N N . GLY B 1 124 ? 11.172 -30.609 -12.039 1 96.38 124 GLY B N 1
ATOM 3899 C CA . GLY B 1 124 ? 10.883 -29.203 -11.781 1 96.38 124 GLY B CA 1
ATOM 3900 C C . GLY B 1 124 ? 10.836 -28.875 -10.305 1 96.38 124 GLY B C 1
ATOM 3901 O O . GLY B 1 124 ? 10.516 -27.734 -9.93 1 96.38 124 GLY B O 1
ATOM 3902 N N . THR B 1 125 ? 11.164 -29.797 -9.469 1 96.94 125 THR B N 1
ATOM 3903 C CA . THR B 1 125 ? 11.211 -29.547 -8.031 1 96.94 125 THR B CA 1
ATOM 3904 C C . THR B 1 125 ? 12.633 -29.219 -7.59 1 96.94 125 THR B C 1
ATOM 3906 O O . THR B 1 125 ? 13.602 -29.594 -8.258 1 96.94 125 THR B O 1
ATOM 3909 N N . VAL B 1 126 ? 12.734 -28.531 -6.512 1 97.94 126 VAL B N 1
ATOM 3910 C CA . VAL B 1 126 ? 14.047 -28.156 -5.992 1 97.94 126 VAL B CA 1
ATOM 3911 C C . VAL B 1 126 ? 14.812 -29.422 -5.594 1 97.94 126 VAL B C 1
ATOM 3913 O O . VAL B 1 126 ? 14.266 -30.312 -4.938 1 97.94 126 VAL B O 1
ATOM 3916 N N . ASP B 1 127 ? 16.047 -29.5 -6.031 1 98.5 127 ASP B N 1
ATOM 3917 C CA . ASP B 1 127 ? 16.953 -30.578 -5.648 1 98.5 127 ASP B CA 1
ATOM 3918 C C . ASP B 1 127 ? 17.547 -30.344 -4.262 1 98.5 127 ASP B C 1
ATOM 3920 O O . ASP B 1 127 ? 18.578 -29.688 -4.133 1 98.5 127 ASP B O 1
ATOM 3924 N N . THR B 1 128 ? 16.953 -30.953 -3.248 1 98.25 128 THR B N 1
ATOM 3925 C CA . THR B 1 128 ? 17.344 -30.703 -1.867 1 98.25 128 THR B CA 1
ATOM 3926 C C . THR B 1 128 ? 18.75 -31.25 -1.59 1 98.25 128 THR B C 1
ATOM 3928 O O . THR B 1 128 ? 19.484 -30.688 -0.774 1 98.25 128 THR B O 1
ATOM 3931 N N . ASP B 1 129 ? 19.109 -32.312 -2.26 1 98 129 ASP B N 1
ATOM 3932 C CA . ASP B 1 129 ? 20.469 -32.844 -2.113 1 98 129 ASP B CA 1
ATOM 3933 C C . ASP B 1 129 ? 21.5 -31.844 -2.639 1 98 129 ASP B C 1
ATOM 3935 O O . ASP B 1 129 ? 22.531 -31.625 -2.002 1 98 129 ASP B O 1
ATOM 3939 N N . ALA B 1 130 ? 21.172 -31.375 -3.77 1 97.94 130 ALA B N 1
ATOM 3940 C CA . ALA B 1 130 ? 22.062 -30.344 -4.328 1 97.94 130 ALA B CA 1
ATOM 3941 C C . ALA B 1 130 ? 22.172 -29.141 -3.398 1 97.94 130 ALA B C 1
ATOM 3943 O O . ALA B 1 130 ? 23.25 -28.562 -3.238 1 97.94 130 ALA B O 1
ATOM 3944 N N . LEU B 1 131 ? 21.047 -28.719 -2.826 1 98.19 131 LEU B N 1
ATOM 3945 C CA . LEU B 1 131 ? 21.031 -27.578 -1.904 1 98.19 131 LEU B CA 1
ATOM 3946 C C . LEU B 1 131 ? 21.922 -27.844 -0.701 1 98.19 131 LEU B C 1
ATOM 3948 O O . LEU B 1 131 ? 22.688 -26.969 -0.282 1 98.19 131 LEU B O 1
ATOM 3952 N N . LYS B 1 132 ? 21.859 -29.047 -0.16 1 97.31 132 LYS B N 1
ATOM 3953 C CA . LYS B 1 132 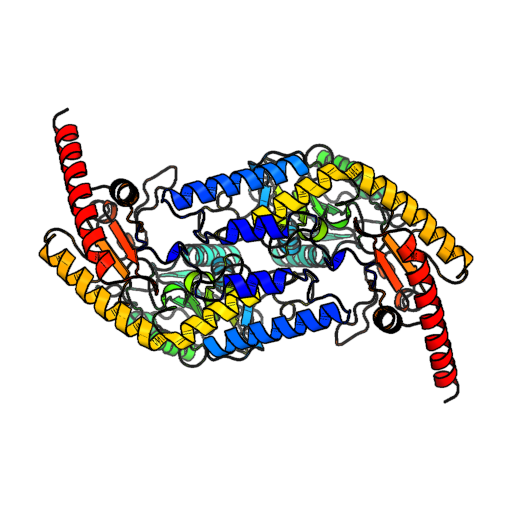? 22.688 -29.422 0.98 1 97.31 132 LYS B CA 1
ATOM 3954 C C . LYS B 1 132 ? 24.172 -29.375 0.618 1 97.31 132 LYS B C 1
ATOM 3956 O O . LYS B 1 132 ? 24.984 -28.844 1.375 1 97.31 132 LYS B O 1
ATOM 3961 N N . ARG B 1 133 ? 24.453 -29.828 -0.513 1 96.5 133 ARG B N 1
ATOM 3962 C CA . ARG B 1 133 ? 25.828 -29.969 -0.942 1 96.5 133 ARG B CA 1
ATOM 3963 C C . ARG B 1 133 ? 26.438 -28.609 -1.307 1 96.5 133 ARG B C 1
ATOM 3965 O O . ARG B 1 133 ? 27.625 -28.375 -1.112 1 96.5 133 ARG B O 1
ATOM 3972 N N . LYS B 1 134 ? 25.594 -27.766 -1.775 1 95.38 134 LYS B N 1
ATOM 3973 C CA . LYS B 1 134 ? 26.094 -26.516 -2.336 1 95.38 134 LYS B CA 1
ATOM 3974 C C . LYS B 1 134 ? 25.719 -25.328 -1.464 1 95.38 134 LYS B C 1
ATOM 3976 O O . LYS B 1 134 ? 25.578 -24.203 -1.957 1 95.38 134 LYS B O 1
ATOM 3981 N N . TRP B 1 135 ? 25.422 -25.594 -0.273 1 97 135 TRP B N 1
ATOM 3982 C CA . TRP B 1 135 ? 25.094 -24.484 0.613 1 97 135 TRP B CA 1
ATOM 3983 C C . TRP B 1 135 ? 26.188 -23.438 0.609 1 97 135 TRP B C 1
ATOM 3985 O O . TRP B 1 135 ? 27.359 -23.734 0.897 1 97 135 TRP B O 1
ATOM 3995 N N . PRO B 1 136 ? 25.875 -22.266 0.303 1 95.44 136 PRO B N 1
ATOM 3996 C CA . PRO B 1 136 ? 26.938 -21.297 0.018 1 95.44 136 PRO B CA 1
ATOM 3997 C C . PRO B 1 136 ? 27.594 -20.75 1.283 1 95.44 136 PRO B C 1
ATOM 3999 O O . PRO B 1 136 ? 28.734 -20.281 1.237 1 95.44 136 PRO B O 1
ATOM 4002 N N . GLY B 1 137 ? 26.859 -20.672 2.443 1 92.44 137 GLY B N 1
ATOM 4003 C CA . GLY B 1 137 ? 27.469 -20.141 3.652 1 92.44 137 GLY B CA 1
ATOM 4004 C C . GLY B 1 137 ? 26.453 -19.594 4.641 1 92.44 137 GLY B C 1
ATOM 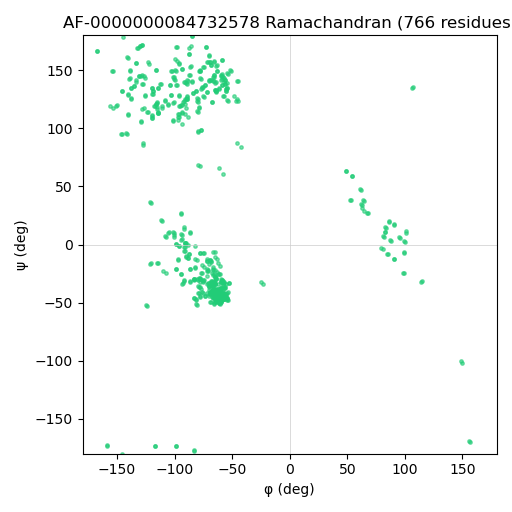4005 O O . GLY B 1 137 ? 25.25 -19.797 4.473 1 92.44 137 GLY B O 1
ATOM 4006 N N . ALA B 1 138 ? 27.25 -18.938 5.574 1 88.5 138 ALA B N 1
ATOM 4007 C CA . ALA B 1 138 ? 26.391 -18.328 6.605 1 88.5 138 ALA B CA 1
ATOM 4008 C C . ALA B 1 138 ? 25.625 -17.141 6.055 1 88.5 138 ALA B C 1
ATOM 4010 O O . ALA B 1 138 ? 25.938 -16.641 4.965 1 88.5 138 ALA B O 1
ATOM 4011 N N . ARG B 1 139 ? 24.531 -16.703 6.578 1 96.06 139 ARG B N 1
ATOM 4012 C CA . ARG B 1 139 ? 23.641 -15.586 6.262 1 96.06 139 ARG B CA 1
ATOM 4013 C C . ARG B 1 139 ? 23.062 -15.727 4.859 1 96.06 139 ARG B C 1
ATOM 4015 O O . ARG B 1 139 ? 23.203 -14.828 4.027 1 96.06 139 ARG B O 1
ATOM 4022 N N . THR B 1 140 ? 22.578 -16.875 4.543 1 98.5 140 THR B N 1
ATOM 4023 C CA . THR B 1 140 ? 21.938 -17.188 3.273 1 98.5 140 THR B CA 1
ATOM 4024 C C . THR B 1 140 ? 20.422 -17.031 3.391 1 98.5 140 THR B C 1
ATOM 4026 O O . THR B 1 140 ? 19.797 -17.625 4.262 1 98.5 140 THR B O 1
ATOM 4029 N N . LEU B 1 141 ? 19.891 -16.125 2.568 1 98.75 141 LEU B N 1
ATOM 4030 C CA . LEU B 1 141 ? 18.438 -15.992 2.402 1 98.75 141 LEU B CA 1
ATOM 4031 C C . LEU B 1 141 ? 17.938 -16.891 1.27 1 98.75 141 LEU B C 1
ATOM 4033 O O . LEU B 1 141 ? 18.484 -16.844 0.16 1 98.75 141 LEU B O 1
ATOM 4037 N N . VAL B 1 142 ? 16.984 -17.734 1.522 1 98.81 142 VAL B N 1
ATOM 4038 C CA . VAL B 1 142 ? 16.359 -18.594 0.516 1 98.81 142 VAL B CA 1
ATOM 4039 C C . VAL B 1 142 ? 14.906 -18.203 0.333 1 98.81 142 VAL B C 1
ATOM 4041 O O . VAL B 1 142 ? 14.211 -17.906 1.307 1 98.81 142 VAL B O 1
ATOM 4044 N N . SER B 1 143 ? 14.445 -18.094 -0.854 1 98.81 143 SER B N 1
ATOM 4045 C CA . SER B 1 143 ? 13.023 -17.938 -1.139 1 98.81 143 SER B CA 1
ATOM 4046 C C . SER B 1 143 ? 12.492 -19.078 -1.99 1 98.81 143 SER B C 1
ATOM 4048 O O . SER B 1 143 ? 13.055 -19.391 -3.047 1 98.81 143 SER B O 1
ATOM 4050 N N . LEU B 1 144 ? 11.383 -19.688 -1.547 1 98.75 144 LEU B N 1
ATOM 4051 C CA . LEU B 1 144 ? 10.797 -20.828 -2.24 1 98.75 144 LEU B CA 1
ATOM 4052 C C . LEU B 1 144 ? 9.281 -20.859 -2.025 1 98.75 144 LEU B C 1
ATOM 4054 O O . LEU B 1 144 ? 8.82 -20.938 -0.887 1 98.75 144 LEU B O 1
ATOM 4058 N N . GLN B 1 145 ? 8.594 -20.781 -3.09 1 98.06 145 GLN B N 1
ATOM 4059 C CA . GLN B 1 145 ? 7.152 -20.984 -3.012 1 98.06 145 GLN B CA 1
ATOM 4060 C C . GLN B 1 145 ? 6.809 -22.453 -2.846 1 98.06 145 GLN B C 1
ATOM 4062 O O . GLN B 1 145 ? 7.555 -23.328 -3.305 1 98.06 145 GLN B O 1
ATOM 4067 N N . ARG B 1 146 ? 5.688 -22.797 -2.244 1 97.25 146 ARG B N 1
ATOM 4068 C CA . ARG B 1 146 ? 5.211 -24.172 -2.137 1 97.25 146 ARG B CA 1
ATOM 4069 C C . ARG B 1 146 ? 4.555 -24.625 -3.436 1 97.25 146 ARG B C 1
ATOM 4071 O O . ARG B 1 146 ? 4.727 -25.766 -3.859 1 97.25 146 ARG B O 1
ATOM 4078 N N . VAL B 1 147 ? 3.773 -23.719 -4.008 1 97.69 147 VAL B N 1
ATOM 4079 C CA . VAL B 1 147 ? 3.016 -24.016 -5.219 1 97.69 147 VAL B CA 1
ATOM 4080 C C . VAL B 1 147 ? 3.332 -22.969 -6.289 1 97.69 147 VAL B C 1
ATOM 4082 O O . VAL B 1 147 ? 3.342 -21.766 -6.012 1 97.69 147 VAL B O 1
ATOM 4085 N N . ASN B 1 148 ? 3.678 -23.422 -7.449 1 97 148 ASN B N 1
ATOM 4086 C CA . ASN B 1 148 ? 3.805 -22.5 -8.578 1 97 148 ASN B CA 1
ATOM 4087 C C . ASN B 1 148 ? 2.445 -22.172 -9.188 1 97 148 ASN B C 1
ATOM 4089 O O . ASN B 1 148 ? 1.697 -23.062 -9.57 1 97 148 ASN B O 1
ATOM 4093 N N . PRO B 1 149 ? 2.123 -20.938 -9.242 1 95.25 149 PRO B N 1
ATOM 4094 C CA . PRO B 1 149 ? 0.777 -20.562 -9.688 1 95.25 149 PRO B CA 1
ATOM 4095 C C . PRO B 1 149 ? 0.551 -20.828 -11.172 1 95.25 149 PRO B C 1
ATOM 4097 O O . PRO B 1 149 ? -0.592 -20.828 -11.633 1 95.25 149 PRO B O 1
ATOM 4100 N N . GLU B 1 150 ? 1.537 -21.078 -11.953 1 95 150 GLU B N 1
ATOM 4101 C CA . GLU B 1 150 ? 1.418 -21.281 -13.391 1 95 150 GLU B CA 1
ATOM 4102 C C . GLU B 1 150 ? 1.249 -22.766 -13.719 1 95 150 GLU B C 1
ATOM 4104 O O . GLU B 1 150 ? 0.548 -23.125 -14.672 1 95 150 GLU B O 1
ATOM 4109 N N . THR B 1 151 ? 1.887 -23.625 -12.898 1 96.12 151 THR B N 1
ATOM 4110 C CA . THR B 1 151 ? 1.952 -25.031 -13.281 1 96.12 151 THR B CA 1
ATOM 4111 C C . THR B 1 151 ? 1.31 -25.906 -12.211 1 96.12 151 THR B C 1
ATOM 4113 O O . THR B 1 151 ? 1.031 -27.094 -12.453 1 96.12 151 THR B O 1
ATOM 4116 N N . GLY B 1 152 ? 1.134 -25.391 -11.078 1 96.5 152 GLY B N 1
ATOM 4117 C CA . GLY B 1 152 ? 0.662 -26.188 -9.953 1 96.5 152 GLY B CA 1
ATOM 4118 C C . GLY B 1 152 ? 1.761 -26.984 -9.297 1 96.5 152 GLY B C 1
ATOM 4119 O O . GLY B 1 152 ? 1.535 -27.625 -8.266 1 96.5 152 GLY B O 1
ATOM 4120 N N . LEU B 1 153 ? 2.947 -26.953 -9.812 1 97.31 153 LEU B N 1
ATOM 4121 C CA . LEU B 1 153 ? 4.062 -27.75 -9.312 1 97.31 153 LEU B CA 1
ATOM 4122 C C . LEU B 1 153 ? 4.277 -27.516 -7.82 1 97.31 153 LEU B C 1
ATOM 4124 O O . LEU B 1 153 ? 4.25 -26.359 -7.363 1 97.31 153 LEU B O 1
ATOM 4128 N N . LEU B 1 154 ? 4.461 -28.578 -7.055 1 97.69 154 LEU B N 1
ATOM 4129 C CA . LEU B 1 154 ? 4.699 -28.5 -5.613 1 97.69 154 LEU B CA 1
ATOM 4130 C C . LEU B 1 154 ? 6.191 -28.562 -5.309 1 97.69 154 LEU B C 1
ATOM 4132 O O . LEU B 1 154 ? 6.902 -29.438 -5.824 1 97.69 154 LEU B O 1
ATOM 4136 N N . GLN B 1 155 ? 6.648 -27.641 -4.559 1 98.12 155 GLN B N 1
ATOM 4137 C CA . GLN B 1 155 ? 8.039 -27.625 -4.113 1 98.12 155 GLN B CA 1
ATOM 4138 C C . GLN B 1 155 ? 8.172 -28.188 -2.697 1 98.12 155 GLN B C 1
ATOM 4140 O O . GLN B 1 155 ? 7.227 -28.109 -1.908 1 98.12 155 GLN B O 1
ATOM 4145 N N . PRO B 1 156 ? 9.266 -28.781 -2.389 1 97.69 156 PRO B N 1
ATOM 4146 C CA . PRO B 1 156 ? 9.477 -29.359 -1.062 1 97.69 156 PRO B CA 1
ATOM 4147 C C . PRO B 1 156 ? 9.828 -28.328 -0.004 1 97.69 156 PRO B C 1
ATOM 4149 O O . PRO B 1 156 ? 10.914 -28.391 0.584 1 97.69 156 PRO B O 1
ATOM 4152 N N . LEU B 1 157 ? 8.891 -27.484 0.307 1 97.94 157 LEU B N 1
ATOM 4153 C CA . LEU B 1 157 ? 9.102 -26.328 1.174 1 97.94 157 LEU B CA 1
ATOM 4154 C C . LEU B 1 157 ? 9.555 -26.766 2.562 1 97.94 157 LEU B C 1
ATOM 4156 O O . LEU B 1 157 ? 10.508 -26.203 3.109 1 97.94 157 LEU B O 1
ATOM 4160 N N . LYS B 1 158 ? 8.906 -27.766 3.156 1 97.44 158 LYS B N 1
ATOM 4161 C CA . LYS B 1 158 ? 9.227 -28.203 4.512 1 97.44 158 LYS B CA 1
ATOM 4162 C C . LYS B 1 158 ? 10.648 -28.766 4.59 1 97.44 158 LYS B C 1
ATOM 4164 O O . LYS B 1 158 ? 11.375 -28.484 5.543 1 97.44 158 LYS B O 1
ATOM 4169 N N . GLU B 1 159 ? 10.977 -29.547 3.609 1 97.88 159 GLU B N 1
ATOM 4170 C CA . GLU B 1 159 ? 12.328 -30.078 3.557 1 97.88 159 GLU B CA 1
ATOM 4171 C C . GLU B 1 159 ? 13.359 -28.969 3.432 1 97.88 159 GLU B C 1
ATOM 4173 O O . GLU B 1 159 ? 14.375 -28.969 4.133 1 97.88 159 GLU B O 1
ATOM 4178 N N . VAL B 1 160 ? 13.125 -28.031 2.555 1 98.44 160 VAL B N 1
ATOM 4179 C CA . VAL B 1 160 ? 14.031 -26.906 2.357 1 98.44 160 VAL B CA 1
ATOM 4180 C C . VAL B 1 160 ? 14.117 -26.078 3.643 1 98.44 160 VAL B C 1
ATOM 4182 O O . VAL B 1 160 ? 15.195 -25.625 4.02 1 98.44 160 VAL B O 1
ATOM 4185 N N . ALA B 1 161 ? 13 -25.891 4.305 1 98.25 161 ALA B N 1
ATOM 4186 C CA . ALA B 1 161 ? 12.969 -25.156 5.57 1 98.25 161 ALA B CA 1
ATOM 4187 C C . ALA B 1 161 ? 13.906 -25.812 6.59 1 98.25 161 ALA B C 1
ATOM 4189 O O . ALA B 1 161 ? 14.633 -25.109 7.301 1 98.25 161 ALA B O 1
ATOM 4190 N N . GLY B 1 162 ? 13.82 -27.125 6.699 1 97.69 162 GLY B N 1
ATOM 4191 C CA . GLY B 1 162 ? 14.711 -27.844 7.594 1 97.69 162 GLY B CA 1
ATOM 4192 C C . GLY B 1 162 ? 16.172 -27.609 7.285 1 97.69 162 GLY B C 1
ATOM 4193 O O . GLY B 1 162 ? 16.969 -27.344 8.195 1 97.69 162 GLY B O 1
ATOM 4194 N N . ILE B 1 163 ? 16.562 -27.688 6.008 1 98 163 ILE B N 1
ATOM 4195 C CA . ILE B 1 163 ? 17.938 -27.484 5.57 1 98 163 ILE B CA 1
ATOM 4196 C C . ILE B 1 163 ? 18.391 -26.078 5.914 1 98 163 ILE B C 1
ATOM 4198 O O . ILE B 1 163 ? 19.484 -25.875 6.465 1 98 163 ILE B O 1
ATOM 4202 N N . VAL B 1 164 ? 17.562 -25.047 5.59 1 98.25 164 VAL B N 1
ATOM 4203 C CA . VAL B 1 164 ? 17.891 -23.656 5.801 1 98.25 164 VAL B CA 1
ATOM 4204 C C . VAL B 1 164 ? 18.094 -23.391 7.293 1 98.25 164 VAL B C 1
ATOM 4206 O O . VAL B 1 164 ? 19.062 -22.734 7.688 1 98.25 164 VAL B O 1
ATOM 4209 N N . ARG B 1 165 ? 17.219 -23.922 8.086 1 96.38 165 ARG B N 1
ATOM 4210 C CA . ARG B 1 165 ? 17.297 -23.75 9.531 1 96.38 165 ARG B CA 1
ATOM 4211 C C . ARG B 1 165 ? 18.578 -24.375 10.094 1 96.38 165 ARG B C 1
ATOM 4213 O O . ARG B 1 165 ? 19.266 -23.734 10.891 1 96.38 165 ARG B O 1
ATOM 4220 N N . GLU B 1 166 ? 18.844 -25.562 9.695 1 96.38 166 GLU B N 1
ATOM 4221 C CA . GLU B 1 166 ? 20.031 -26.266 10.164 1 96.38 166 GLU B CA 1
ATOM 4222 C C . GLU B 1 166 ? 21.297 -25.516 9.82 1 96.38 166 GLU B C 1
ATOM 4224 O O . GLU B 1 166 ? 22.281 -25.562 10.57 1 96.38 166 GLU B O 1
ATOM 4229 N N . ARG B 1 167 ? 21.266 -24.812 8.789 1 97.19 167 ARG B N 1
ATOM 4230 C CA . ARG B 1 167 ? 22.469 -24.156 8.289 1 97.19 167 ARG B CA 1
ATOM 4231 C C . ARG B 1 167 ? 22.516 -22.703 8.719 1 97.19 167 ARG B C 1
ATOM 4233 O O . ARG B 1 167 ? 23.422 -21.953 8.32 1 97.19 167 ARG B O 1
ATOM 4240 N N . GLY B 1 168 ? 21.484 -22.234 9.492 1 95.94 168 GLY B N 1
ATOM 4241 C CA . GLY B 1 168 ? 21.484 -20.891 10.039 1 95.94 168 GLY B CA 1
ATOM 4242 C C . GLY B 1 168 ? 20.984 -19.859 9.055 1 95.94 168 GLY B C 1
ATOM 4243 O O . GLY B 1 168 ? 21.234 -18.656 9.219 1 95.94 168 GLY B O 1
ATOM 4244 N N . GLY B 1 169 ? 20.328 -20.266 7.938 1 98 169 GLY B N 1
ATOM 4245 C CA . GLY B 1 169 ? 19.781 -19.344 6.961 1 98 169 GLY B CA 1
ATOM 4246 C C . GLY B 1 169 ? 18.391 -18.844 7.324 1 98 169 GLY B C 1
ATOM 4247 O O . GLY B 1 169 ? 17.906 -19.125 8.422 1 98 169 GLY B O 1
ATOM 4248 N N . ILE B 1 170 ? 17.828 -18.016 6.523 1 98.62 170 ILE B N 1
ATOM 4249 C CA . ILE B 1 170 ? 16.469 -17.5 6.637 1 98.62 170 ILE B CA 1
ATOM 4250 C C . ILE B 1 170 ? 15.664 -17.891 5.402 1 98.62 170 ILE B C 1
ATOM 4252 O O . ILE B 1 170 ? 16.172 -17.828 4.277 1 98.62 170 ILE B O 1
ATOM 4256 N N . LEU B 1 171 ? 14.461 -18.359 5.559 1 98.75 171 LEU B N 1
ATOM 4257 C CA . LEU B 1 171 ? 13.617 -18.828 4.461 1 98.75 171 LEU B CA 1
ATOM 4258 C C . LEU B 1 171 ? 12.383 -17.938 4.32 1 98.75 171 LEU B C 1
ATOM 4260 O O . LEU B 1 171 ? 11.648 -17.734 5.285 1 98.75 171 LEU B O 1
ATOM 4264 N N . HIS B 1 172 ? 12.211 -17.375 3.15 1 98.81 172 HIS B N 1
ATOM 4265 C CA . HIS B 1 172 ? 10.984 -16.688 2.75 1 98.81 172 HIS B CA 1
ATOM 4266 C C . HIS B 1 172 ? 10.133 -17.578 1.846 1 98.81 172 HIS B C 1
ATOM 4268 O O . HIS B 1 172 ? 10.664 -18.312 1.017 1 98.81 172 HIS B O 1
ATOM 4274 N N . SER B 1 173 ? 8.812 -17.5 1.967 1 98.81 173 SER B N 1
ATOM 4275 C CA . SER B 1 173 ? 7.945 -18.234 1.06 1 98.81 173 SER B CA 1
ATOM 4276 C C . SER B 1 173 ? 6.719 -17.406 0.674 1 98.81 173 SER B C 1
ATOM 4278 O O . SER B 1 173 ? 6.035 -16.875 1.542 1 98.81 173 SER B O 1
ATOM 4280 N N . ASP B 1 174 ? 6.445 -17.297 -0.566 1 98.25 174 ASP B N 1
ATOM 4281 C CA . ASP B 1 174 ? 5.18 -16.797 -1.078 1 98.25 174 ASP B CA 1
ATOM 4282 C C . ASP B 1 174 ? 4.102 -17.875 -1.054 1 98.25 174 ASP B C 1
ATOM 4284 O O . ASP B 1 174 ? 4.16 -18.828 -1.827 1 98.25 174 ASP B O 1
ATOM 4288 N N . SER B 1 175 ? 3.115 -17.672 -0.277 1 97.81 175 SER B N 1
ATOM 4289 C CA . SER B 1 175 ? 2.139 -18.734 -0.074 1 97.81 175 SER B CA 1
ATOM 4290 C C . SER B 1 175 ? 0.876 -18.484 -0.896 1 97.81 175 SER B C 1
ATOM 4292 O O . SER B 1 175 ? -0.112 -19.219 -0.755 1 97.81 175 SER B O 1
ATOM 4294 N N . SER B 1 176 ? 0.835 -17.594 -1.767 1 96.75 176 SER B N 1
ATOM 4295 C CA . SER B 1 176 ? -0.367 -17.156 -2.467 1 96.75 176 SER B CA 1
ATOM 4296 C C . SER B 1 176 ? -1.038 -18.312 -3.199 1 96.75 176 SER B C 1
ATOM 4298 O O . SER B 1 176 ? -2.252 -18.5 -3.098 1 96.75 176 SER B O 1
ATOM 4300 N N . ALA B 1 177 ? -0.241 -19.125 -3.879 1 96.69 177 ALA B N 1
ATOM 4301 C CA . ALA B 1 177 ? -0.822 -20.188 -4.699 1 96.69 177 ALA B CA 1
ATOM 4302 C C . ALA B 1 177 ? -1.202 -21.406 -3.844 1 96.69 177 ALA B C 1
ATOM 4304 O O . ALA B 1 177 ? -1.907 -22.297 -4.309 1 96.69 177 ALA B O 1
ATOM 4305 N N . THR B 1 178 ? -0.742 -21.469 -2.605 1 97.19 178 THR B N 1
ATOM 4306 C CA . THR B 1 178 ? -1.123 -22.516 -1.672 1 97.19 178 THR B CA 1
ATOM 4307 C C . THR B 1 178 ? -2.512 -22.25 -1.096 1 97.19 178 THR B C 1
ATOM 4309 O O . THR B 1 178 ? -3.236 -23.188 -0.754 1 97.19 178 THR B O 1
ATOM 4312 N N . GLN B 1 179 ? -2.893 -21 -0.978 1 96.62 179 GLN B N 1
ATOM 4313 C CA . GLN B 1 179 ? -4.176 -20.609 -0.406 1 96.62 179 GLN B CA 1
ATOM 4314 C C . GLN B 1 179 ? -5.336 -21.219 -1.188 1 96.62 179 GLN B C 1
ATOM 4316 O O . GLN B 1 179 ? -5.27 -21.344 -2.414 1 96.62 179 GLN B O 1
ATOM 4321 N N . GLY B 1 180 ? -6.426 -21.547 -0.453 1 94.19 180 GLY B N 1
ATOM 4322 C CA . GLY B 1 180 ? -7.609 -22.141 -1.05 1 94.19 180 GLY B CA 1
ATOM 4323 C C . GLY B 1 180 ? -7.508 -23.656 -1.19 1 94.19 180 GLY B C 1
ATOM 4324 O O . GLY B 1 180 ? -8.492 -24.312 -1.524 1 94.19 180 GLY B O 1
ATOM 4325 N N . TRP B 1 181 ? -6.293 -24.219 -0.91 1 95.56 181 TRP B N 1
ATOM 4326 C CA . TRP B 1 181 ? -6.105 -25.641 -1.111 1 95.56 181 TRP B CA 1
ATOM 4327 C C . TRP B 1 181 ? -5.617 -26.312 0.17 1 95.56 181 TRP B C 1
ATOM 4329 O O . TRP B 1 181 ? -6.211 -27.297 0.626 1 95.56 181 TRP B O 1
ATOM 4339 N N . GLU B 1 182 ? -4.551 -25.781 0.767 1 95.5 182 GLU B N 1
ATOM 4340 C CA . GLU B 1 182 ? -3.998 -26.328 2 1 95.5 182 GLU B CA 1
ATOM 4341 C C . GLU B 1 182 ? -3.963 -25.281 3.107 1 95.5 182 GLU B C 1
ATOM 4343 O O . GLU B 1 182 ? -3.889 -24.078 2.828 1 95.5 182 GLU B O 1
ATOM 4348 N N . SER B 1 183 ? -3.969 -25.828 4.324 1 95.94 183 SER B N 1
ATOM 4349 C CA . SER B 1 183 ? -3.812 -24.938 5.461 1 95.94 183 SER B CA 1
ATOM 4350 C C . SER B 1 183 ? -2.404 -24.344 5.512 1 95.94 183 SER B C 1
ATOM 4352 O O . SER B 1 183 ? -1.43 -25.031 5.203 1 95.94 183 SER B O 1
ATOM 4354 N N . LEU B 1 184 ? -2.295 -23.094 5.883 1 96.94 184 LEU B N 1
ATOM 4355 C CA . LEU B 1 184 ? -1.007 -22.438 6.094 1 96.94 184 LEU B CA 1
ATOM 4356 C C . LEU B 1 184 ? -0.65 -22.406 7.578 1 96.94 184 LEU B C 1
ATOM 4358 O O . LEU B 1 184 ? -1.519 -22.188 8.422 1 96.94 184 LEU B O 1
ATOM 4362 N N . SER B 1 185 ? 0.564 -22.688 7.895 1 97.94 185 SER B N 1
ATOM 4363 C CA . SER B 1 185 ? 1.089 -22.594 9.25 1 97.94 185 SER B CA 1
ATOM 4364 C C . SER B 1 185 ? 2.51 -22.031 9.258 1 97.94 185 SER B C 1
ATOM 4366 O O . SER B 1 185 ? 3.436 -22.688 8.766 1 97.94 185 SER B O 1
ATOM 4368 N N . LEU B 1 186 ? 2.615 -20.844 9.797 1 97.44 186 LEU B N 1
ATOM 4369 C CA . LEU B 1 186 ? 3.967 -20.312 9.938 1 97.44 186 LEU B CA 1
ATOM 4370 C C . LEU B 1 186 ? 4.824 -21.234 10.805 1 97.44 186 LEU B C 1
ATOM 4372 O O . LEU B 1 186 ? 6.02 -21.391 10.555 1 97.44 186 LEU B O 1
ATOM 4376 N N . GLN B 1 187 ? 4.199 -21.906 11.758 1 94.5 187 GLN B N 1
ATOM 4377 C CA . GLN B 1 187 ? 4.891 -22.75 12.719 1 94.5 187 GLN B CA 1
ATOM 4378 C C . GLN B 1 187 ? 5.281 -24.094 12.094 1 94.5 187 GLN B C 1
ATOM 4380 O O . GLN B 1 187 ? 6.445 -24.5 12.148 1 94.5 187 GLN B O 1
ATOM 4385 N N . SER B 1 188 ? 4.348 -24.688 11.352 1 94.06 188 SER B N 1
ATOM 4386 C CA . SER B 1 188 ? 4.562 -26.062 10.898 1 94.06 188 SER B CA 1
ATOM 4387 C C . SER B 1 188 ? 5.16 -26.094 9.5 1 94.06 188 SER B C 1
ATOM 4389 O O . SER B 1 188 ? 5.867 -27.031 9.141 1 94.06 188 SER B O 1
ATOM 4391 N N . ASP B 1 189 ? 4.914 -25 8.719 1 92.5 189 ASP B N 1
ATOM 4392 C CA . ASP B 1 189 ? 5.355 -25.016 7.324 1 92.5 189 ASP B CA 1
ATOM 4393 C C . ASP B 1 189 ? 6.84 -24.688 7.211 1 92.5 189 ASP B C 1
ATOM 4395 O O . ASP B 1 189 ? 7.484 -25.031 6.215 1 92.5 189 ASP B O 1
ATOM 4399 N N . GLY B 1 190 ? 7.352 -23.859 8.188 1 91.69 190 GLY B N 1
ATOM 4400 C CA . GLY B 1 190 ? 8.797 -23.828 8.312 1 91.69 190 GLY B CA 1
ATOM 4401 C C . GLY B 1 190 ? 9.398 -22.484 7.949 1 91.69 190 GLY B C 1
ATOM 4402 O O . GLY B 1 190 ? 10.422 -22.078 8.516 1 91.69 190 GLY B O 1
ATOM 4403 N N . PRO B 1 191 ? 8.828 -21.672 6.992 1 97.56 191 PRO B N 1
ATOM 4404 C CA . PRO B 1 191 ? 9.5 -20.422 6.609 1 97.56 191 PRO B CA 1
ATOM 4405 C C . PRO B 1 191 ? 9.609 -19.438 7.766 1 97.56 191 PRO B C 1
ATOM 4407 O O . PRO B 1 191 ? 8.859 -19.531 8.742 1 97.56 191 PRO B O 1
ATOM 4410 N N . ASP B 1 192 ? 10.625 -18.578 7.668 1 98.5 192 ASP B N 1
ATOM 4411 C CA . ASP B 1 192 ? 10.82 -17.5 8.633 1 98.5 192 ASP B CA 1
ATOM 4412 C C . ASP B 1 192 ? 9.961 -16.297 8.281 1 98.5 192 ASP B C 1
ATOM 4414 O O . ASP B 1 192 ? 9.617 -15.5 9.148 1 98.5 192 ASP B O 1
ATOM 4418 N N . LEU B 1 193 ? 9.727 -16.125 7.023 1 98.62 193 LEU B N 1
ATOM 4419 C CA . LEU B 1 193 ? 8.82 -15.141 6.457 1 98.62 193 LEU B CA 1
ATOM 4420 C C . LEU B 1 193 ? 7.836 -15.797 5.496 1 98.62 193 LEU B C 1
ATOM 4422 O O . LEU B 1 193 ? 8.211 -16.672 4.715 1 98.62 193 LEU B O 1
ATOM 4426 N N . MET B 1 194 ? 6.609 -15.375 5.574 1 98.75 194 MET B N 1
ATOM 4427 C CA . MET B 1 194 ? 5.586 -15.914 4.688 1 98.75 194 MET B CA 1
ATOM 4428 C C . MET B 1 194 ? 4.672 -14.812 4.172 1 98.75 194 MET B C 1
ATOM 4430 O O . MET B 1 194 ? 4.152 -14.008 4.957 1 98.75 194 MET B O 1
ATOM 4434 N N . SER B 1 195 ? 4.516 -14.688 2.91 1 98.62 195 SER B N 1
ATOM 4435 C CA . SER B 1 195 ? 3.588 -13.742 2.297 1 98.62 195 SER B CA 1
ATOM 4436 C C . SER B 1 195 ? 2.211 -14.367 2.105 1 98.62 195 SER B C 1
ATOM 4438 O O . SER B 1 195 ? 2.09 -15.453 1.536 1 98.62 195 SER B O 1
ATOM 4440 N N . VAL B 1 196 ? 1.19 -13.719 2.572 1 98.56 196 VAL B N 1
ATOM 4441 C CA . VAL B 1 196 ? -0.191 -14.18 2.477 1 98.56 196 VAL B CA 1
ATOM 4442 C C . VAL B 1 196 ? -1.02 -13.172 1.683 1 98.56 196 VAL B C 1
ATOM 4444 O O . VAL B 1 196 ? -0.983 -11.977 1.964 1 98.56 196 VAL B O 1
ATOM 4447 N N . SER B 1 197 ? -1.769 -13.664 0.744 1 97.56 197 SER B N 1
ATOM 4448 C CA . SER B 1 197 ? -2.463 -12.805 -0.212 1 97.56 197 SER B CA 1
ATOM 4449 C C . SER B 1 197 ? -3.945 -12.688 0.129 1 97.56 197 SER B C 1
ATOM 4451 O O . SER B 1 197 ? -4.625 -13.695 0.341 1 97.56 197 SER B O 1
ATOM 4453 N N . SER B 1 198 ? -4.453 -11.453 0.209 1 98.12 198 SER B N 1
ATOM 4454 C CA . SER B 1 198 ? -5.891 -11.234 0.326 1 98.12 198 SER B CA 1
ATOM 4455 C C . SER B 1 198 ? -6.621 -11.672 -0.94 1 98.12 198 SER B C 1
ATOM 4457 O O . SER B 1 198 ? -7.602 -12.414 -0.872 1 98.12 198 SER B O 1
ATOM 4459 N N . ALA B 1 199 ? -6.145 -11.328 -2.049 1 96 199 ALA B N 1
ATOM 4460 C CA . ALA B 1 199 ? -6.785 -11.586 -3.336 1 96 199 ALA B CA 1
ATOM 4461 C C . ALA B 1 199 ? -6.875 -13.086 -3.619 1 96 199 ALA B C 1
ATOM 4463 O O . ALA B 1 199 ? -7.906 -13.57 -4.086 1 96 199 ALA B O 1
ATOM 4464 N N . ALA B 1 200 ? -5.777 -13.773 -3.369 1 95.19 200 ALA B N 1
ATOM 4465 C CA . ALA B 1 200 ? -5.754 -15.211 -3.613 1 95.19 200 ALA B CA 1
ATOM 4466 C C . ALA B 1 200 ? -6.793 -15.93 -2.756 1 95.19 200 ALA B C 1
ATOM 4468 O O . ALA B 1 200 ? -7.297 -16.984 -3.137 1 95.19 200 ALA B O 1
ATOM 4469 N N . ALA B 1 201 ? -7.152 -15.328 -1.623 1 96.56 201 ALA B N 1
ATOM 4470 C CA . ALA B 1 201 ? -8.125 -15.922 -0.713 1 96.56 201 ALA B CA 1
ATOM 4471 C C . ALA B 1 201 ? -9.539 -15.461 -1.05 1 96.56 201 ALA B C 1
ATOM 4473 O O . ALA B 1 201 ? -10.5 -15.828 -0.365 1 96.56 201 ALA B O 1
ATOM 4474 N N . GLY B 1 202 ? -9.688 -14.633 -2.096 1 97 202 GLY B N 1
ATOM 4475 C CA . GLY B 1 202 ? -11 -14.102 -2.441 1 97 202 GLY B CA 1
ATOM 4476 C C . GLY B 1 202 ? -11.344 -12.836 -1.686 1 97 202 GLY B C 1
ATOM 4477 O O . GLY B 1 202 ? -12.523 -12.531 -1.479 1 97 202 GLY B O 1
ATOM 4478 N N . GLY B 1 203 ? -10.367 -12.164 -1.157 1 98 203 GLY B N 1
ATOM 4479 C CA . GLY B 1 203 ? -10.531 -10.875 -0.495 1 98 203 GLY B CA 1
ATOM 4480 C C . GLY B 1 203 ? -10.18 -9.703 -1.384 1 98 203 GLY B C 1
ATOM 4481 O O . GLY B 1 203 ? -9.945 -9.867 -2.582 1 98 203 GLY B O 1
ATOM 4482 N N . PRO B 1 204 ? -10.18 -8.547 -0.809 1 97.94 204 PRO B N 1
ATOM 4483 C CA . PRO B 1 204 ? -9.984 -7.34 -1.611 1 97.94 204 PRO B CA 1
ATOM 4484 C C . PRO B 1 204 ? -8.516 -7.113 -1.976 1 97.94 204 PRO B C 1
ATOM 4486 O O . PRO B 1 204 ? -7.621 -7.527 -1.235 1 97.94 204 PRO B O 1
ATOM 4489 N N . ALA B 1 205 ? -8.328 -6.477 -3.16 1 96.62 205 ALA B N 1
ATOM 4490 C CA . ALA B 1 205 ? -7.016 -5.918 -3.482 1 96.62 205 ALA B CA 1
ATOM 4491 C C . ALA B 1 205 ? -6.668 -4.766 -2.545 1 96.62 205 ALA B C 1
ATOM 4493 O O . ALA B 1 205 ? -7.547 -4.195 -1.895 1 96.62 205 ALA B O 1
ATOM 4494 N N . GLY B 1 206 ? -5.359 -4.48 -2.424 1 97.06 206 GLY B N 1
ATOM 4495 C CA . GLY B 1 206 ? -4.938 -3.332 -1.636 1 97.06 206 GLY B CA 1
ATOM 4496 C C . GLY B 1 206 ? -4.477 -3.705 -0.24 1 97.06 206 GLY B C 1
ATOM 4497 O O . GLY B 1 206 ? -4.094 -2.834 0.545 1 97.06 206 GLY B O 1
ATOM 4498 N N . ILE B 1 207 ? -4.484 -5 -0.002 1 98.19 207 ILE B N 1
ATOM 4499 C CA . ILE B 1 207 ? -4.02 -5.43 1.312 1 98.19 207 ILE B CA 1
ATOM 4500 C C . ILE B 1 207 ? -3.488 -6.859 1.23 1 98.19 207 ILE B C 1
ATOM 4502 O O . ILE B 1 207 ? -3.932 -7.645 0.393 1 98.19 207 ILE B O 1
ATOM 4506 N N . ALA B 1 208 ? -2.561 -7.215 2.008 1 98.44 208 ALA B N 1
ATOM 4507 C CA . ALA B 1 208 ? -1.965 -8.531 2.23 1 98.44 208 ALA B CA 1
ATOM 4508 C C . ALA B 1 208 ? -1.267 -8.594 3.586 1 98.44 208 ALA B C 1
ATOM 4510 O O . ALA B 1 208 ? -1.484 -7.738 4.445 1 98.44 208 ALA B O 1
ATOM 4511 N N . ALA B 1 209 ? -0.588 -9.641 3.836 1 98.75 209 ALA B N 1
ATOM 4512 C CA . ALA B 1 209 ? 0.165 -9.742 5.086 1 98.75 209 ALA B CA 1
ATOM 4513 C C . ALA B 1 209 ? 1.543 -10.352 4.844 1 98.75 209 ALA B C 1
ATOM 4515 O O . ALA B 1 209 ? 1.689 -11.273 4.035 1 98.75 209 ALA B O 1
ATOM 4516 N N . LEU B 1 210 ? 2.518 -9.797 5.398 1 98.69 210 LEU B N 1
ATOM 4517 C CA . LEU B 1 210 ? 3.807 -10.445 5.609 1 98.69 210 LEU B CA 1
ATOM 4518 C C . LEU B 1 210 ? 3.9 -11.023 7.016 1 98.69 210 LEU B C 1
ATOM 4520 O O . LEU B 1 210 ? 3.85 -10.281 8 1 98.69 210 LEU B O 1
ATOM 4524 N N . LEU B 1 211 ? 3.883 -12.32 7.133 1 98.81 211 LEU B N 1
ATOM 4525 C CA . LEU B 1 211 ? 4.121 -12.969 8.414 1 98.81 211 LEU B CA 1
ATOM 4526 C C . LEU B 1 211 ? 5.613 -13.039 8.719 1 98.81 211 LEU B C 1
ATOM 4528 O O . LEU B 1 211 ? 6.402 -13.469 7.883 1 98.81 211 LEU B O 1
ATOM 4532 N N . LEU B 1 212 ? 5.98 -12.562 9.805 1 98.31 212 LEU B N 1
ATOM 4533 C CA . LEU B 1 212 ? 7.363 -12.508 10.266 1 98.31 212 LEU B CA 1
ATOM 4534 C C . LEU B 1 212 ? 7.539 -13.281 11.562 1 98.31 212 LEU B C 1
ATOM 4536 O O . LEU B 1 212 ? 7.047 -12.867 12.617 1 98.31 212 LEU B O 1
ATOM 4540 N N . ARG B 1 213 ? 8.203 -14.398 11.469 1 97.69 213 ARG B N 1
ATOM 4541 C CA . ARG B 1 213 ? 8.438 -15.203 12.656 1 97.69 213 ARG B CA 1
ATOM 4542 C C . ARG B 1 213 ? 9.148 -14.398 13.742 1 97.69 213 ARG B C 1
ATOM 4544 O O . ARG B 1 213 ? 10.062 -13.625 13.445 1 97.69 213 ARG B O 1
ATOM 4551 N N . ARG B 1 214 ? 8.773 -14.609 15.016 1 95.12 214 ARG B N 1
ATOM 4552 C CA . ARG B 1 214 ? 9.406 -13.914 16.125 1 95.12 214 ARG B CA 1
ATOM 4553 C C . ARG B 1 214 ? 10.922 -14.125 16.109 1 95.12 214 ARG B C 1
ATOM 4555 O O . ARG B 1 214 ? 11.398 -15.234 15.875 1 95.12 214 ARG B O 1
ATOM 4562 N N . GLY B 1 215 ? 11.617 -13.031 16.297 1 94.56 215 GLY B N 1
ATOM 4563 C CA . GLY B 1 215 ? 13.07 -13.117 16.359 1 94.56 215 GLY B CA 1
ATOM 4564 C C . GLY B 1 215 ? 13.742 -12.734 15.055 1 94.56 215 GLY B C 1
ATOM 4565 O O . GLY B 1 215 ? 14.93 -12.398 15.039 1 94.56 215 GLY B O 1
ATOM 4566 N N . ILE B 1 216 ? 13.031 -12.852 13.922 1 96.69 216 ILE B N 1
ATOM 4567 C CA . ILE B 1 216 ? 13.586 -12.461 12.633 1 96.69 216 ILE B CA 1
ATOM 4568 C C . ILE B 1 216 ? 13.617 -10.938 12.523 1 96.69 216 ILE B C 1
ATOM 4570 O O . ILE B 1 216 ? 12.617 -10.266 12.789 1 96.69 216 ILE B O 1
ATOM 4574 N N . ARG B 1 217 ? 14.719 -10.398 12.219 1 96.56 217 ARG B N 1
ATOM 4575 C CA . ARG B 1 217 ? 14.883 -8.961 12.062 1 96.56 217 ARG B CA 1
ATOM 4576 C C . ARG B 1 217 ? 14.578 -8.523 10.633 1 96.56 217 ARG B C 1
ATOM 4578 O O . ARG B 1 217 ? 14.945 -9.211 9.68 1 96.56 217 ARG B O 1
ATOM 4585 N N . ILE B 1 218 ? 13.945 -7.422 10.523 1 96.56 218 ILE B N 1
ATOM 4586 C CA . ILE B 1 218 ? 13.641 -6.859 9.211 1 96.56 218 ILE B CA 1
ATOM 4587 C C . ILE B 1 218 ? 13.695 -5.332 9.281 1 96.56 218 ILE B C 1
ATOM 4589 O O . ILE B 1 218 ? 13.195 -4.73 10.234 1 96.56 218 ILE B O 1
ATOM 4593 N N . ASN B 1 219 ? 14.359 -4.676 8.359 1 94.5 219 ASN B N 1
ATOM 4594 C CA . ASN B 1 219 ? 14.383 -3.219 8.305 1 94.5 219 ASN B CA 1
ATOM 4595 C C . ASN B 1 219 ? 13 -2.654 7.984 1 94.5 219 ASN B C 1
ATOM 4597 O O . ASN B 1 219 ? 12.266 -3.221 7.172 1 94.5 219 ASN B O 1
ATOM 4601 N N . PRO B 1 220 ? 12.695 -1.504 8.562 1 93.94 220 PRO B N 1
ATOM 4602 C CA . PRO B 1 220 ? 11.406 -0.891 8.219 1 93.94 220 PRO B CA 1
ATOM 4603 C C . PRO B 1 220 ? 11.266 -0.613 6.727 1 93.94 220 PRO B C 1
ATOM 4605 O O . PRO B 1 220 ? 12.234 -0.218 6.074 1 93.94 220 PRO B O 1
ATOM 4608 N N . TRP B 1 221 ? 10.102 -0.917 6.219 1 92.19 221 TRP B N 1
ATOM 4609 C CA . TRP B 1 221 ? 9.781 -0.689 4.812 1 92.19 221 TRP B CA 1
ATOM 4610 C C . TRP B 1 221 ? 9.398 0.766 4.57 1 92.19 221 TRP B C 1
ATOM 4612 O O . TRP B 1 221 ? 9.914 1.409 3.654 1 92.19 221 TRP B O 1
ATOM 4622 N N . LEU B 1 222 ? 8.469 1.236 5.352 1 90.81 222 LEU B N 1
ATOM 4623 C CA . LEU B 1 222 ? 8.031 2.627 5.375 1 90.81 222 LEU B CA 1
ATOM 4624 C C . LEU B 1 222 ? 8.336 3.271 6.723 1 90.81 222 LEU B C 1
ATOM 4626 O O . LEU B 1 222 ? 7.836 2.816 7.758 1 90.81 222 LEU B O 1
ATOM 4630 N N . MET B 1 223 ? 9.094 4.297 6.684 1 86.62 223 MET B N 1
ATOM 4631 C CA . MET B 1 223 ? 9.453 5.012 7.906 1 86.62 223 MET B CA 1
ATOM 4632 C C . MET B 1 223 ? 8.5 6.172 8.164 1 86.62 223 MET B C 1
ATOM 4634 O O . MET B 1 223 ? 7.945 6.742 7.219 1 86.62 223 MET B O 1
ATOM 4638 N N . GLY B 1 224 ? 8.344 6.484 9.414 1 83.94 224 GLY B N 1
ATOM 4639 C CA . GLY B 1 224 ? 7.453 7.555 9.82 1 83.94 224 GLY B CA 1
ATOM 4640 C C . GLY B 1 224 ? 6.809 7.324 11.172 1 83.94 224 GLY B C 1
ATOM 4641 O O . GLY B 1 224 ? 7.492 7.328 12.195 1 83.94 224 GLY B O 1
ATOM 4642 N N . GLY B 1 225 ? 5.555 6.875 11.078 1 79.19 225 GLY B N 1
ATOM 4643 C CA . GLY B 1 225 ? 4.773 6.66 12.289 1 79.19 225 GLY B CA 1
ATOM 4644 C C . GLY B 1 225 ? 5.039 5.32 12.945 1 79.19 225 GLY B C 1
ATOM 4645 O O . GLY B 1 225 ? 5.902 4.562 12.492 1 79.19 225 GLY B O 1
ATOM 4646 N N . ALA B 1 226 ? 4.352 5.074 13.977 1 80.06 226 ALA B N 1
ATOM 4647 C CA . ALA B 1 226 ? 4.582 3.91 14.828 1 80.06 226 ALA B CA 1
ATOM 4648 C C . ALA B 1 226 ? 3.746 2.719 14.367 1 80.06 226 ALA B C 1
ATOM 4650 O O . ALA B 1 226 ? 3.785 1.652 14.992 1 80.06 226 ALA B O 1
ATOM 4651 N N . GLN B 1 227 ? 3.012 2.936 13.305 1 82.69 227 GLN B N 1
ATOM 4652 C CA . GLN B 1 227 ? 2.156 1.861 12.805 1 82.69 227 GLN B CA 1
ATOM 4653 C C . GLN B 1 227 ? 2.959 0.587 12.562 1 82.69 227 GLN B C 1
ATOM 4655 O O . GLN B 1 227 ? 4.125 0.648 12.172 1 82.69 227 GLN B O 1
ATOM 4660 N N . GLU B 1 228 ? 2.277 -0.642 12.781 1 90.69 228 GLU B N 1
ATOM 4661 C CA . GLU B 1 228 ? 2.893 -1.953 12.602 1 90.69 228 GLU B CA 1
ATOM 4662 C C . GLU B 1 228 ? 4.195 -2.066 13.383 1 90.69 228 GLU B C 1
ATOM 4664 O O . GLU B 1 228 ? 5.207 -2.541 12.859 1 90.69 228 GLU B O 1
ATOM 4669 N N . ASP B 1 229 ? 4.195 -1.51 14.523 1 87.25 229 ASP B N 1
ATOM 4670 C CA . ASP B 1 229 ? 5.324 -1.531 15.453 1 87.25 229 ASP B CA 1
ATOM 4671 C C . ASP B 1 229 ? 6.547 -0.841 14.844 1 87.25 229 ASP B C 1
ATOM 4673 O O . ASP B 1 229 ? 7.676 -1.307 15.016 1 87.25 229 ASP B O 1
ATOM 4677 N N . GLY B 1 230 ? 6.281 0.195 14.062 1 89.88 230 GLY B N 1
ATOM 4678 C CA . GLY B 1 230 ? 7.336 1.011 13.477 1 89.88 230 GLY B CA 1
ATOM 4679 C C . GLY B 1 230 ? 7.949 0.398 12.234 1 89.88 230 GLY B C 1
ATOM 4680 O O . GLY B 1 230 ? 8.906 0.937 11.68 1 89.88 230 GLY B O 1
ATOM 4681 N N . ARG B 1 231 ? 7.387 -0.736 11.695 1 92.44 231 ARG B N 1
ATOM 4682 C CA . ARG B 1 231 ? 7.984 -1.454 10.57 1 92.44 231 ARG B CA 1
ATOM 4683 C C . ARG B 1 231 ? 7.43 -0.949 9.242 1 92.44 231 ARG B C 1
ATOM 4685 O O . ARG B 1 231 ? 8.102 -1.041 8.211 1 92.44 231 ARG B O 1
ATOM 4692 N N . ARG B 1 232 ? 6.258 -0.557 9.32 1 94.75 232 ARG B N 1
ATOM 4693 C CA . ARG B 1 232 ? 5.586 -0.094 8.117 1 94.75 232 ARG B CA 1
ATOM 4694 C C . ARG B 1 232 ? 4.613 1.038 8.43 1 94.75 232 ARG B C 1
ATOM 4696 O O . ARG B 1 232 ? 3.428 0.796 8.672 1 94.75 232 ARG B O 1
ATOM 4703 N N . ALA B 1 233 ? 5.047 2.234 8.273 1 91.62 233 ALA B N 1
ATOM 4704 C CA . ALA B 1 233 ? 4.273 3.428 8.602 1 91.62 233 ALA B CA 1
ATOM 4705 C C . ALA B 1 233 ? 3.113 3.617 7.625 1 91.62 233 ALA B C 1
ATOM 4707 O O . ALA B 1 233 ? 3.1 3.023 6.543 1 91.62 233 ALA B O 1
ATOM 4708 N N . GLY B 1 234 ? 2.117 4.492 8.086 1 90.06 234 GLY B N 1
ATOM 4709 C CA . GLY B 1 234 ? 0.902 4.734 7.328 1 90.06 234 GLY B CA 1
ATOM 4710 C C . GLY B 1 234 ? -0.325 4.082 7.938 1 90.06 234 GLY B C 1
ATOM 4711 O O . GLY B 1 234 ? -0.282 2.916 8.328 1 90.06 234 GLY B O 1
ATOM 4712 N N . SER B 1 235 ? -1.338 4.816 7.98 1 88.12 235 SER B N 1
ATOM 4713 C CA . SER B 1 235 ? -2.559 4.301 8.594 1 88.12 235 SER B CA 1
ATOM 4714 C C . SER B 1 235 ? -3.107 3.111 7.809 1 88.12 235 SER B C 1
ATOM 4716 O O . SER B 1 235 ? -3.191 3.156 6.578 1 88.12 235 SER B O 1
ATOM 4718 N N . GLN B 1 236 ? -3.426 2.09 8.508 1 93.12 236 GLN B N 1
ATOM 4719 C CA . GLN B 1 236 ? -3.963 0.887 7.883 1 93.12 236 GLN B CA 1
ATOM 4720 C C . GLN B 1 236 ? -5.406 1.097 7.434 1 93.12 236 GLN B C 1
ATOM 4722 O O . GLN B 1 236 ? -6.199 1.712 8.148 1 93.12 236 GLN B O 1
ATOM 4727 N N . PRO B 1 237 ? -5.719 0.623 6.266 1 96.75 237 PRO B N 1
ATOM 4728 C CA . PRO B 1 237 ? -7.117 0.655 5.832 1 96.75 237 PRO B CA 1
ATOM 4729 C C . PRO B 1 237 ? -7.965 -0.431 6.488 1 96.75 237 PRO B C 1
ATOM 4731 O O . PRO B 1 237 ? -8.094 -1.532 5.945 1 96.75 237 PRO B O 1
ATOM 4734 N N . VAL B 1 238 ? -8.672 -0.085 7.512 1 98.5 238 VAL B N 1
ATOM 4735 C CA . VAL B 1 238 ? -9.336 -1.056 8.375 1 98.5 238 VAL B CA 1
ATOM 4736 C C . VAL B 1 238 ? -10.414 -1.795 7.594 1 98.5 238 VAL B C 1
ATOM 4738 O O . VAL B 1 238 ? -10.656 -2.984 7.82 1 98.5 238 VAL B O 1
ATOM 4741 N N . PHE B 1 239 ? -11.102 -1.128 6.637 1 98.62 239 PHE B N 1
ATOM 4742 C CA . PHE B 1 239 ? -12.125 -1.788 5.844 1 98.62 239 PHE B CA 1
ATOM 4743 C C . PHE B 1 239 ? -11.523 -2.875 4.965 1 98.62 239 PHE B C 1
ATOM 4745 O O . PHE B 1 239 ? -12.148 -3.908 4.723 1 98.62 239 PHE B O 1
ATOM 4752 N N . LEU B 1 240 ? -10.312 -2.707 4.488 1 98.75 240 LEU B N 1
ATOM 4753 C CA . LEU B 1 240 ? -9.625 -3.752 3.738 1 98.75 240 LEU B CA 1
ATOM 4754 C C . LEU B 1 240 ? -9.258 -4.918 4.645 1 98.75 240 LEU B C 1
ATOM 4756 O O . LEU B 1 240 ? -9.367 -6.082 4.246 1 98.75 240 LEU B O 1
ATOM 4760 N N . ALA B 1 241 ? -8.789 -4.559 5.883 1 98.88 241 ALA B N 1
ATOM 4761 C CA . ALA B 1 241 ? -8.469 -5.605 6.855 1 98.88 241 ALA B CA 1
ATOM 4762 C C . ALA B 1 241 ? -9.695 -6.453 7.168 1 98.88 241 ALA B C 1
ATOM 4764 O O . ALA B 1 241 ? -9.594 -7.672 7.324 1 98.88 241 ALA B O 1
ATOM 4765 N N . ALA B 1 242 ? -10.844 -5.777 7.234 1 98.88 242 ALA B N 1
ATOM 4766 C CA . ALA B 1 242 ? -12.102 -6.48 7.48 1 98.88 242 ALA B CA 1
ATOM 4767 C C . ALA B 1 242 ? -12.398 -7.48 6.363 1 98.88 242 ALA B C 1
ATOM 4769 O O . ALA B 1 242 ? -12.75 -8.633 6.633 1 98.88 242 ALA B O 1
ATOM 4770 N N . GLY B 1 243 ? -12.273 -6.977 5.141 1 98.81 243 GLY B N 1
ATOM 4771 C CA . GLY B 1 243 ? -12.492 -7.863 4.008 1 98.81 243 GLY B CA 1
ATOM 4772 C C . GLY B 1 243 ? -11.508 -9.008 3.947 1 98.81 243 GLY B C 1
ATOM 4773 O O . GLY B 1 243 ? -11.883 -10.148 3.664 1 98.81 243 GLY B O 1
ATOM 4774 N N . PHE B 1 244 ? -10.273 -8.727 4.203 1 98.88 244 PHE B N 1
ATOM 4775 C CA . PHE B 1 244 ? -9.203 -9.719 4.211 1 98.88 244 PHE B CA 1
ATOM 4776 C C . PHE B 1 244 ? -9.469 -10.797 5.258 1 98.88 244 PHE B C 1
ATOM 4778 O O . PHE B 1 244 ? -9.43 -11.992 4.953 1 98.88 244 PHE B O 1
ATOM 4785 N N . ALA B 1 245 ? -9.773 -10.359 6.453 1 98.88 245 ALA B N 1
ATOM 4786 C CA . ALA B 1 245 ? -10.07 -11.273 7.555 1 98.88 245 ALA B CA 1
ATOM 4787 C C . ALA B 1 245 ? -11.266 -12.156 7.219 1 98.88 245 ALA B C 1
ATOM 4789 O O . ALA B 1 245 ? -11.242 -13.367 7.461 1 98.88 245 ALA B O 1
ATOM 4790 N N . GLN B 1 246 ? -12.305 -11.555 6.648 1 98.88 246 GLN B N 1
ATOM 4791 C CA . GLN B 1 246 ? -13.5 -12.312 6.273 1 98.88 246 GLN B CA 1
ATOM 4792 C C . GLN B 1 246 ? -13.172 -13.367 5.215 1 98.88 246 GLN B C 1
ATOM 4794 O O . GLN B 1 246 ? -13.664 -14.492 5.277 1 98.88 246 GLN B O 1
ATOM 4799 N N . ALA B 1 247 ? -12.367 -13.016 4.254 1 98.62 247 ALA B N 1
ATOM 4800 C CA . ALA B 1 247 ? -11.961 -13.953 3.213 1 98.62 247 ALA B CA 1
ATOM 4801 C C . ALA B 1 247 ? -11.219 -15.148 3.811 1 98.62 247 ALA B C 1
ATOM 4803 O O . ALA B 1 247 ? -11.508 -16.297 3.461 1 98.62 247 ALA B O 1
ATOM 4804 N N . LEU B 1 248 ? -10.281 -14.883 4.699 1 98.75 248 LEU B N 1
ATOM 4805 C CA . LEU B 1 248 ? -9.484 -15.938 5.316 1 98.75 248 LEU B CA 1
ATOM 4806 C C . LEU B 1 248 ? -10.352 -16.828 6.203 1 98.75 248 LEU B C 1
ATOM 4808 O O . LEU B 1 248 ? -10.164 -18.047 6.246 1 98.75 248 LEU B O 1
ATOM 4812 N N . ARG B 1 249 ? -11.289 -16.188 6.922 1 98.44 249 ARG B N 1
ATOM 4813 C CA . ARG B 1 249 ? -12.211 -16.969 7.738 1 98.44 249 ARG B CA 1
ATOM 4814 C C . ARG B 1 249 ? -13.016 -17.953 6.879 1 98.44 249 ARG B C 1
ATOM 4816 O O . ARG B 1 249 ? -13.148 -19.125 7.23 1 98.44 249 ARG B O 1
ATOM 4823 N N . GLN B 1 250 ? -13.578 -17.469 5.781 1 98.25 250 GLN B N 1
ATOM 4824 C CA . GLN B 1 250 ? -14.359 -18.297 4.879 1 98.25 250 GLN B CA 1
ATOM 4825 C C . GLN B 1 250 ? -13.5 -19.406 4.277 1 98.25 250 GLN B C 1
ATOM 4827 O O . GLN B 1 250 ? -13.953 -20.547 4.148 1 98.25 250 GLN B O 1
ATOM 4832 N N . GLU B 1 251 ? -12.273 -19.031 3.861 1 97.94 251 GLU B N 1
ATOM 4833 C CA . GLU B 1 251 ? -11.375 -20.047 3.303 1 97.94 251 GLU B CA 1
ATOM 4834 C C . GLU B 1 251 ? -11.094 -21.156 4.312 1 97.94 251 GLU B C 1
ATOM 4836 O O . GLU B 1 251 ? -11.164 -22.344 3.977 1 97.94 251 GLU B O 1
ATOM 4841 N N . LYS B 1 252 ? -10.758 -20.75 5.516 1 97.88 252 LYS B N 1
ATOM 4842 C CA . LYS B 1 252 ? -10.445 -21.734 6.562 1 97.88 252 LYS B CA 1
ATOM 4843 C C . LYS B 1 252 ? -11.633 -22.641 6.832 1 97.88 252 LYS B C 1
ATOM 4845 O O . LYS B 1 252 ? -11.469 -23.859 6.949 1 97.88 252 LYS B O 1
ATOM 4850 N N . GLU B 1 253 ? -12.812 -22.094 6.895 1 97.38 253 GLU B N 1
ATOM 4851 C CA . GLU B 1 253 ? -14.023 -22.844 7.215 1 97.38 253 GLU B CA 1
ATOM 4852 C C . GLU B 1 253 ? -14.375 -23.828 6.105 1 97.38 253 GLU B C 1
ATOM 4854 O O . GLU B 1 253 ? -14.891 -24.922 6.379 1 97.38 253 GLU B O 1
ATOM 4859 N N . SER B 1 254 ? -14.062 -23.5 4.883 1 97.12 254 SER B N 1
ATOM 4860 C CA . SER B 1 254 ? -14.477 -24.328 3.76 1 97.12 254 SER B CA 1
ATOM 4861 C C . SER B 1 254 ? -13.305 -25.125 3.189 1 97.12 254 SER B C 1
ATOM 4863 O O . SER B 1 254 ? -13.43 -25.75 2.139 1 97.12 254 SER B O 1
ATOM 4865 N N . LEU B 1 255 ? -12.195 -25.141 3.828 1 97.38 255 LEU B N 1
ATOM 4866 C CA . LEU B 1 255 ? -10.945 -25.641 3.256 1 97.38 255 LEU B CA 1
ATOM 4867 C C . LEU B 1 255 ? -11.086 -27.109 2.842 1 97.38 255 LEU B C 1
ATOM 4869 O O . LEU B 1 255 ? -10.711 -27.469 1.727 1 97.38 255 LEU B O 1
ATOM 4873 N N . SER B 1 256 ? -11.617 -27.938 3.67 1 97.12 256 SER B N 1
ATOM 4874 C CA . SER B 1 256 ? -11.734 -29.359 3.389 1 97.12 256 SER B CA 1
ATOM 4875 C C . SER B 1 256 ? -12.656 -29.625 2.199 1 97.12 256 SER B C 1
ATOM 4877 O O . SER B 1 256 ? -12.328 -30.406 1.31 1 97.12 256 SER B O 1
ATOM 4879 N N . THR B 1 257 ? -13.766 -28.953 2.184 1 96.81 257 THR B N 1
ATOM 4880 C CA . THR B 1 257 ? -14.727 -29.094 1.094 1 96.81 257 THR B CA 1
ATOM 4881 C C . THR B 1 257 ? -14.148 -28.562 -0.214 1 96.81 257 THR B C 1
ATOM 4883 O O . THR B 1 257 ? -14.312 -29.188 -1.269 1 96.81 257 THR B O 1
ATOM 4886 N N . ASP B 1 258 ? -13.484 -27.453 -0.151 1 95.94 258 ASP B N 1
ATOM 4887 C CA . ASP B 1 258 ? -12.859 -26.859 -1.334 1 95.94 258 ASP B CA 1
ATOM 4888 C C . ASP B 1 258 ? -11.781 -27.781 -1.897 1 95.94 258 ASP B C 1
ATOM 4890 O O . ASP B 1 258 ? -11.68 -27.953 -3.113 1 95.94 258 ASP B O 1
ATOM 4894 N N . ARG B 1 259 ? -10.992 -28.328 -1.003 1 96.75 259 ARG B N 1
ATOM 4895 C CA . ARG B 1 259 ? -9.914 -29.219 -1.415 1 96.75 259 ARG B CA 1
ATOM 4896 C C . ARG B 1 259 ? -10.469 -30.438 -2.146 1 96.75 259 ARG B C 1
ATOM 4898 O O . ARG B 1 259 ? -9.984 -30.797 -3.223 1 96.75 259 ARG B O 1
ATOM 4905 N N . GLN B 1 260 ? -11.453 -31.031 -1.619 1 96.94 260 GLN B N 1
ATOM 4906 C CA . GLN B 1 260 ? -12.07 -32.219 -2.232 1 96.94 260 GLN B CA 1
ATOM 4907 C C . GLN B 1 260 ? -12.656 -31.875 -3.6 1 96.94 260 GLN B C 1
ATOM 4909 O O . GLN B 1 260 ? -12.492 -32.625 -4.555 1 96.94 260 GLN B O 1
ATOM 4914 N N . ARG B 1 261 ? -13.312 -30.781 -3.652 1 96.69 261 ARG B N 1
ATOM 4915 C CA . ARG B 1 261 ? -13.898 -30.328 -4.91 1 96.69 261 ARG B CA 1
ATOM 4916 C C . ARG B 1 261 ? -12.828 -30.094 -5.965 1 96.69 261 ARG B C 1
ATOM 4918 O O . ARG B 1 261 ? -12.961 -30.516 -7.113 1 96.69 261 ARG B O 1
ATOM 4925 N N . LEU B 1 262 ? -11.773 -29.406 -5.594 1 97 262 LEU B N 1
ATOM 4926 C CA . LEU B 1 262 ? -10.695 -29.078 -6.52 1 97 262 LEU B CA 1
ATOM 4927 C C . LEU B 1 262 ? -10.023 -30.359 -7.031 1 97 262 LEU B C 1
ATOM 4929 O O . LEU B 1 262 ? -9.672 -30.453 -8.211 1 97 262 LEU B O 1
ATOM 4933 N N . GLU B 1 263 ? -9.844 -31.312 -6.148 1 97.25 263 GLU B N 1
ATOM 4934 C CA . GLU B 1 263 ? -9.258 -32.594 -6.539 1 97.25 263 GLU B CA 1
ATOM 4935 C C . GLU B 1 263 ? -10.141 -33.312 -7.555 1 97.25 263 GLU B C 1
ATOM 4937 O O . GLU B 1 263 ? -9.641 -33.844 -8.555 1 97.25 263 GLU B O 1
ATOM 4942 N N . HIS B 1 264 ? -11.375 -33.312 -7.273 1 97.94 264 HIS B N 1
ATOM 4943 C CA . HIS B 1 264 ? -12.336 -33.906 -8.18 1 97.94 264 HIS B CA 1
ATOM 4944 C C . HIS B 1 264 ? -12.336 -33.219 -9.539 1 97.94 264 HIS B C 1
ATOM 4946 O O . HIS B 1 264 ? -12.258 -33.906 -10.578 1 97.94 264 HIS B O 1
ATOM 4952 N N . LEU B 1 265 ? -12.445 -31.906 -9.531 1 98.12 265 LEU B N 1
ATOM 4953 C CA . LEU B 1 265 ? -12.469 -31.141 -10.773 1 98.12 265 LEU B CA 1
ATOM 4954 C C . LEU B 1 265 ? -11.156 -31.328 -11.547 1 98.12 265 LEU B C 1
ATOM 4956 O O . LEU B 1 265 ? -11.164 -31.391 -12.773 1 98.12 265 LEU B O 1
ATOM 4960 N N . ASP B 1 266 ? -10.062 -31.312 -10.797 1 97.56 266 ASP B N 1
ATOM 4961 C CA . ASP B 1 266 ? -8.75 -31.531 -11.414 1 97.56 266 ASP B CA 1
ATOM 4962 C C . ASP B 1 266 ? -8.727 -32.812 -12.219 1 97.56 266 ASP B C 1
ATOM 4964 O O . ASP B 1 266 ? -8.305 -32.844 -13.375 1 97.56 266 ASP B O 1
ATOM 4968 N N . HIS B 1 267 ? -9.211 -33.875 -11.617 1 97.06 267 HIS B N 1
ATOM 4969 C CA . HIS B 1 267 ? -9.266 -35.188 -12.281 1 97.06 267 HIS B CA 1
ATOM 4970 C C . HIS B 1 267 ? -10.148 -35.125 -13.523 1 97.06 267 HIS B C 1
ATOM 4972 O O . HIS B 1 267 ? -9.781 -35.688 -14.562 1 97.06 267 HIS B O 1
ATOM 4978 N N . LEU B 1 268 ? -11.289 -34.5 -13.391 1 97.81 268 LEU B N 1
ATOM 4979 C CA . LEU B 1 268 ? -12.227 -34.406 -14.5 1 97.81 268 LEU B CA 1
ATOM 4980 C C . LEU B 1 268 ? -11.625 -33.625 -15.672 1 97.81 268 LEU B C 1
ATOM 4982 O O . LEU B 1 268 ? -11.695 -34.062 -16.812 1 97.81 268 LEU B O 1
ATOM 4986 N N . PHE B 1 269 ? -11.062 -32.469 -15.391 1 97.69 269 PHE B N 1
ATOM 4987 C CA . PHE B 1 269 ? -10.477 -31.625 -16.422 1 97.69 269 PHE B CA 1
ATOM 4988 C C . PHE B 1 269 ? -9.312 -32.344 -17.109 1 97.69 269 PHE B C 1
ATOM 4990 O O . PHE B 1 269 ? -9.211 -32.344 -18.328 1 97.69 269 PHE B O 1
ATOM 4997 N N . LEU B 1 270 ? -8.43 -32.969 -16.328 1 96.31 270 LEU B N 1
ATOM 4998 C CA . LEU B 1 270 ? -7.273 -33.688 -16.844 1 96.31 270 LEU B CA 1
ATOM 4999 C C . LEU B 1 270 ? -7.707 -34.812 -17.781 1 96.31 270 LEU B C 1
ATOM 5001 O O . LEU B 1 270 ? -7.207 -34.906 -18.891 1 96.31 270 LEU B O 1
ATOM 5005 N N . SER B 1 271 ? -8.617 -35.562 -17.312 1 96.25 271 SER B N 1
ATOM 5006 C CA . SER B 1 271 ? -9.086 -36.719 -18.078 1 96.25 271 SER B CA 1
ATOM 5007 C C . SER B 1 271 ? -9.75 -36.281 -19.391 1 96.25 271 SER B C 1
ATOM 5009 O O . SER B 1 271 ? -9.492 -36.844 -20.438 1 96.25 271 SER B O 1
ATOM 5011 N N . ALA B 1 272 ? -10.547 -35.281 -19.281 1 96.62 272 ALA B N 1
ATOM 5012 C CA . ALA B 1 272 ? -11.266 -34.781 -20.469 1 96.62 272 ALA B CA 1
ATOM 5013 C C . ALA B 1 272 ? -10.297 -34.219 -21.5 1 96.62 272 ALA B C 1
ATOM 5015 O O . ALA B 1 272 ? -10.438 -34.469 -22.688 1 96.62 272 ALA B O 1
ATOM 5016 N N . ILE B 1 273 ? -9.328 -33.406 -21.094 1 95.12 273 ILE B N 1
ATOM 5017 C CA . ILE B 1 273 ? -8.367 -32.781 -21.984 1 95.12 273 ILE B CA 1
ATOM 5018 C C . ILE B 1 273 ? -7.516 -33.844 -22.672 1 95.12 273 ILE B C 1
ATOM 5020 O O . ILE B 1 273 ? -7.309 -33.812 -23.891 1 95.12 273 ILE B O 1
ATOM 5024 N N . GLN B 1 274 ? -7.094 -34.781 -21.906 1 94.25 274 GLN B N 1
ATOM 5025 C CA . GLN B 1 274 ? -6.246 -35.844 -22.438 1 94.25 274 GLN B CA 1
ATOM 5026 C C . GLN B 1 274 ? -7.012 -36.719 -23.438 1 94.25 274 GLN B C 1
ATOM 5028 O O . GLN B 1 274 ? -6.449 -37.188 -24.422 1 94.25 274 GLN B O 1
ATOM 5033 N N . LYS B 1 275 ? -8.219 -36.906 -23.141 1 95.44 275 LYS B N 1
ATOM 5034 C CA . LYS B 1 275 ? -9.047 -37.75 -24 1 95.44 275 LYS B CA 1
ATOM 5035 C C . LYS B 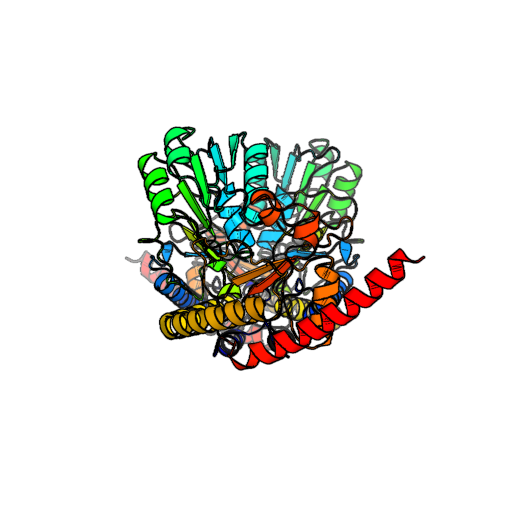1 275 ? -9.391 -37.031 -25.297 1 95.44 275 LYS B C 1
ATOM 5037 O O . LYS B 1 275 ? -9.32 -37.625 -26.375 1 95.44 275 LYS B O 1
ATOM 5042 N N . GLU B 1 276 ? -9.742 -35.844 -25.234 1 94.25 276 GLU B N 1
ATOM 5043 C CA . GLU B 1 276 ? -10.258 -35.094 -26.375 1 94.25 276 GLU B CA 1
ATOM 5044 C C . GLU B 1 276 ? -9.133 -34.469 -27.188 1 94.25 276 GLU B C 1
ATOM 5046 O O . GLU B 1 276 ? -9.289 -34.219 -28.375 1 94.25 276 GLU B O 1
ATOM 5051 N N . HIS B 1 277 ? -8.094 -34.125 -26.5 1 93.62 277 HIS B N 1
ATOM 5052 C CA . HIS B 1 277 ? -6.969 -33.469 -27.141 1 93.62 277 HIS B CA 1
ATOM 5053 C C . HIS B 1 277 ? -5.656 -34.188 -26.844 1 93.62 277 HIS B C 1
ATOM 5055 O O . HIS B 1 277 ? -4.836 -33.688 -26.062 1 93.62 277 HIS B O 1
ATOM 5061 N N . SER B 1 278 ? -5.352 -35.125 -27.625 1 92.19 278 SER B N 1
ATOM 5062 C CA . SER B 1 278 ? -4.211 -36 -27.359 1 92.19 278 SER B CA 1
ATOM 5063 C C . SER B 1 278 ? -2.893 -35.312 -27.672 1 92.19 278 SER B C 1
ATOM 5065 O O . SER B 1 278 ? -1.835 -35.719 -27.188 1 92.19 278 SER B O 1
ATOM 5067 N N . ASP B 1 279 ? -2.971 -34.281 -28.406 1 94.44 279 ASP B N 1
ATOM 5068 C CA . ASP B 1 279 ? -1.767 -33.562 -28.812 1 94.44 279 ASP B CA 1
ATOM 5069 C C . ASP B 1 279 ? -1.417 -32.469 -27.797 1 94.44 279 ASP B C 1
ATOM 5071 O O . ASP B 1 279 ? -0.336 -31.891 -27.859 1 94.44 279 ASP B O 1
ATOM 5075 N N . VAL B 1 280 ? -2.311 -32.219 -26.906 1 95.12 280 VAL B N 1
ATOM 5076 C CA . VAL B 1 280 ? -2.098 -31.203 -25.891 1 95.12 280 VAL B CA 1
ATOM 5077 C C . VAL B 1 280 ? -1.252 -31.781 -24.75 1 95.12 280 VAL B C 1
ATOM 5079 O O . VAL B 1 280 ? -1.488 -32.906 -24.297 1 95.12 280 VAL B O 1
ATOM 5082 N N . LYS B 1 281 ? -0.253 -31.047 -24.375 1 95.31 281 LYS B N 1
ATOM 5083 C CA . LYS B 1 281 ? 0.586 -31.453 -23.25 1 95.31 281 LYS B CA 1
ATOM 5084 C C . LYS B 1 281 ? 0.191 -30.719 -21.969 1 95.31 281 LYS B C 1
ATOM 5086 O O . LYS B 1 281 ? -0.155 -29.531 -22.016 1 95.31 281 LYS B O 1
ATOM 5091 N N . ILE B 1 282 ? 0.229 -31.422 -20.906 1 95.69 282 ILE B N 1
ATOM 5092 C CA . ILE B 1 282 ? -0.004 -30.844 -19.594 1 95.69 282 ILE B CA 1
ATOM 5093 C C . ILE B 1 282 ? 1.319 -30.719 -18.844 1 95.69 282 ILE B C 1
ATOM 5095 O O . ILE B 1 282 ? 2.004 -31.719 -18.625 1 95.69 282 ILE B O 1
ATOM 5099 N N . VAL B 1 283 ? 1.688 -29.516 -18.469 1 95.38 283 VAL B N 1
ATOM 5100 C CA . VAL B 1 283 ? 2.941 -29.234 -17.781 1 95.38 283 VAL B CA 1
ATOM 5101 C C . VAL B 1 283 ? 2.928 -29.906 -16.406 1 95.38 283 VAL B C 1
ATOM 5103 O O . VAL B 1 283 ? 1.926 -29.844 -15.688 1 95.38 283 VAL B O 1
ATOM 5106 N N . ALA B 1 284 ? 4 -30.609 -16.016 1 93.44 284 ALA B N 1
ATOM 5107 C CA . ALA B 1 284 ? 4.219 -31.234 -14.719 1 93.44 284 ALA B CA 1
ATOM 5108 C C . ALA B 1 284 ? 3.184 -32.312 -14.445 1 93.44 284 ALA B C 1
ATOM 5110 O O . ALA B 1 284 ? 2.795 -32.562 -13.297 1 93.44 284 ALA B O 1
ATOM 5111 N N . LEU B 1 285 ? 2.67 -33 -15.469 1 92.56 285 LEU B N 1
ATOM 5112 C CA . LEU B 1 285 ? 1.601 -33.969 -15.367 1 92.56 285 LEU B CA 1
ATOM 5113 C C . LEU B 1 285 ? 1.974 -35.094 -14.398 1 92.56 285 LEU B C 1
ATOM 5115 O O . LEU B 1 285 ? 1.124 -35.562 -13.648 1 92.56 285 LEU B O 1
ATOM 5119 N N . HIS B 1 286 ? 3.207 -35.469 -14.328 1 91.88 286 HIS B N 1
ATOM 5120 C CA . HIS B 1 286 ? 3.598 -36.625 -13.547 1 91.88 286 HIS B CA 1
ATOM 5121 C C . HIS B 1 286 ? 4.332 -36.219 -12.273 1 91.88 286 HIS B C 1
ATOM 5123 O O . HIS B 1 286 ? 4.875 -37.062 -11.562 1 91.88 286 HIS B O 1
ATOM 5129 N N . ALA B 1 287 ? 4.402 -34.938 -11.992 1 94.94 287 ALA B N 1
ATOM 5130 C CA . ALA B 1 287 ? 5 -34.406 -10.773 1 94.94 287 ALA B CA 1
ATOM 5131 C C . ALA B 1 287 ? 3.932 -34.094 -9.727 1 94.94 287 ALA B C 1
ATOM 5133 O O . ALA B 1 287 ? 2.744 -34 -10.055 1 94.94 287 ALA B O 1
ATOM 5134 N N . PRO B 1 288 ? 4.336 -34.031 -8.43 1 95 288 PRO B N 1
ATOM 5135 C CA . PRO B 1 288 ? 3.373 -33.531 -7.453 1 95 288 PRO B CA 1
ATOM 5136 C C . PRO B 1 288 ? 2.879 -32.125 -7.785 1 95 288 PRO B C 1
ATOM 5138 O O . PRO B 1 288 ? 3.686 -31.219 -8.062 1 95 288 PRO B O 1
ATOM 5141 N N . ARG B 1 289 ? 1.62 -31.984 -7.82 1 96.06 289 ARG B N 1
ATOM 5142 C CA . ARG B 1 289 ? 1.022 -30.719 -8.195 1 96.06 289 ARG B CA 1
ATOM 5143 C C . ARG B 1 289 ? -0.171 -30.391 -7.305 1 96.06 289 ARG B C 1
ATOM 5145 O O . ARG B 1 289 ? -0.835 -31.281 -6.789 1 96.06 289 ARG B O 1
ATOM 5152 N N . ARG B 1 290 ? -0.399 -29.094 -7.102 1 96.56 290 ARG B N 1
ATOM 5153 C CA . ARG B 1 290 ? -1.661 -28.641 -6.527 1 96.56 290 ARG B CA 1
ATOM 5154 C C . ARG B 1 290 ? -2.818 -28.891 -7.492 1 96.56 290 ARG B C 1
ATOM 5156 O O . ARG B 1 290 ? -2.773 -28.453 -8.648 1 96.56 290 ARG B O 1
ATOM 5163 N N . PRO B 1 291 ? -3.852 -29.656 -7.031 1 97.06 291 PRO B N 1
ATOM 5164 C CA . PRO B 1 291 ? -5.012 -29.812 -7.914 1 97.06 291 PRO B CA 1
ATOM 5165 C C . PRO B 1 291 ? -5.648 -28.469 -8.297 1 97.06 291 PRO B C 1
ATOM 5167 O O . PRO B 1 291 ? -5.699 -27.547 -7.477 1 97.06 291 PRO B O 1
ATOM 5170 N N . GLY B 1 292 ? -6.121 -28.406 -9.539 1 96.81 292 GLY B N 1
ATOM 5171 C CA . GLY B 1 292 ? -6.902 -27.25 -9.961 1 96.81 292 GLY B CA 1
ATOM 5172 C C . GLY B 1 292 ? -6.09 -26.234 -10.734 1 96.81 292 GLY B C 1
ATOM 5173 O O . GLY B 1 292 ? -6.633 -25.234 -11.219 1 96.81 292 GLY B O 1
ATOM 5174 N N . ILE B 1 293 ? -4.777 -26.453 -10.797 1 97.06 293 ILE B N 1
ATOM 5175 C CA . ILE B 1 293 ? -3.943 -25.594 -11.641 1 97.06 293 ILE B CA 1
ATOM 5176 C C . ILE B 1 293 ? -3.357 -26.406 -12.789 1 97.06 293 ILE B C 1
ATOM 5178 O O . ILE B 1 293 ? -2.547 -27.312 -12.562 1 97.06 293 ILE B O 1
ATOM 5182 N N . LEU B 1 294 ? -3.793 -26.094 -13.977 1 96.88 294 LEU B N 1
ATOM 5183 C CA . LEU B 1 294 ? -3.371 -26.828 -15.164 1 96.88 294 LEU B CA 1
ATOM 5184 C C . LEU B 1 294 ? -2.754 -25.891 -16.188 1 96.88 294 LEU B C 1
ATOM 5186 O O . LEU B 1 294 ? -3.41 -24.953 -16.656 1 96.88 294 LEU B O 1
ATOM 5190 N N . ASN B 1 295 ? -1.527 -26.062 -16.422 1 96.62 295 ASN B N 1
ATOM 5191 C CA . ASN B 1 295 ? -0.883 -25.422 -17.578 1 96.62 295 ASN B CA 1
ATOM 5192 C C . ASN B 1 295 ? -0.861 -26.344 -18.797 1 96.62 295 ASN B C 1
ATOM 5194 O O . ASN B 1 295 ? -0.229 -27.406 -18.766 1 96.62 295 ASN B O 1
ATOM 5198 N N . ILE B 1 296 ? -1.569 -25.984 -19.812 1 96 296 ILE B N 1
ATOM 5199 C CA . ILE B 1 296 ? -1.631 -26.844 -20.984 1 96 296 ILE B CA 1
ATOM 5200 C C . ILE B 1 296 ? -0.927 -26.172 -22.156 1 96 296 ILE B C 1
ATOM 5202 O O . ILE B 1 296 ? -1.014 -24.953 -22.328 1 96 296 ILE B O 1
ATOM 5206 N N . LEU B 1 297 ? -0.177 -26.922 -22.891 1 95.62 297 LEU B N 1
ATOM 5207 C CA . LEU B 1 297 ? 0.512 -26.5 -24.094 1 95.62 297 LEU B CA 1
ATOM 5208 C C . LEU B 1 297 ? -0.229 -26.969 -25.344 1 95.62 297 LEU B C 1
ATOM 5210 O O . LEU B 1 297 ? -0.195 -28.156 -25.672 1 95.62 297 LEU B O 1
ATOM 5214 N N . VAL B 1 298 ? -0.856 -26.031 -25.984 1 94.12 298 VAL B N 1
ATOM 5215 C CA . VAL B 1 298 ? -1.584 -26.328 -27.219 1 94.12 298 VAL B CA 1
ATOM 5216 C C . VAL B 1 298 ? -0.673 -26.125 -28.422 1 94.12 298 VAL B C 1
ATOM 5218 O O . VAL B 1 298 ? -0.138 -25.031 -28.625 1 94.12 298 VAL B O 1
ATOM 5221 N N . PRO B 1 299 ? -0.535 -27.141 -29.188 1 92.25 299 PRO B N 1
ATOM 5222 C CA . PRO B 1 299 ? 0.417 -27.047 -30.297 1 92.25 299 PRO B CA 1
ATOM 5223 C C . PRO B 1 299 ? -0.061 -26.109 -31.391 1 92.25 299 PRO B C 1
ATOM 5225 O O . PRO B 1 299 ? -1.256 -26.062 -31.703 1 92.25 299 PRO B O 1
ATOM 5228 N N . GLU B 1 300 ? 0.872 -25.359 -31.938 1 87.38 300 GLU B N 1
ATOM 5229 C CA . GLU B 1 300 ? 0.72 -24.594 -33.156 1 87.38 300 GLU B CA 1
ATOM 5230 C C . GLU B 1 300 ? -0.269 -23.453 -32.969 1 87.38 300 GLU B C 1
ATOM 5232 O O . GLU B 1 300 ? -1.029 -23.125 -33.906 1 87.38 300 GLU B O 1
ATOM 5237 N N . VAL B 1 301 ? -0.387 -23.016 -31.812 1 87.88 301 VAL B N 1
ATOM 5238 C CA . VAL B 1 301 ? -1.24 -21.859 -31.578 1 87.88 301 VAL B CA 1
ATOM 5239 C C . VAL B 1 301 ? -0.508 -20.844 -30.688 1 87.88 301 VAL B C 1
ATOM 5241 O O . VAL B 1 301 ? 0.474 -21.188 -30.031 1 87.88 301 VAL B O 1
ATOM 5244 N N . ASP B 1 302 ? -0.953 -19.625 -30.828 1 87.19 302 ASP B N 1
ATOM 5245 C CA . ASP B 1 302 ? -0.515 -18.562 -29.938 1 87.19 302 ASP B CA 1
ATOM 5246 C C . ASP B 1 302 ? -1.416 -18.469 -28.703 1 87.19 302 ASP B C 1
ATOM 5248 O O . ASP B 1 302 ? -2.639 -18.375 -28.828 1 87.19 302 ASP B O 1
ATOM 5252 N N . GLY B 1 303 ? -0.771 -18.547 -27.531 1 88 303 GLY B N 1
ATOM 5253 C CA . GLY B 1 303 ? -1.51 -18.547 -26.281 1 88 303 GLY B CA 1
ATOM 5254 C C . GLY B 1 303 ? -2.406 -17.328 -26.125 1 88 303 GLY B C 1
ATOM 5255 O O . GLY B 1 303 ? -3.51 -17.438 -25.594 1 88 303 GLY B O 1
ATOM 5256 N N . GLN B 1 304 ? -1.94 -16.188 -26.594 1 88.31 304 GLN B N 1
ATOM 5257 C CA . GLN B 1 304 ? -2.727 -14.969 -26.484 1 88.31 304 GLN B CA 1
ATOM 5258 C C . GLN B 1 304 ? -3.943 -15.016 -27.406 1 88.31 304 GLN B C 1
ATOM 5260 O O . GLN B 1 304 ? -5.023 -14.555 -27.047 1 88.31 304 GLN B O 1
ATOM 5265 N N . ALA B 1 305 ? -3.74 -15.5 -28.625 1 91 305 ALA B N 1
ATOM 5266 C CA . ALA B 1 305 ? -4.863 -15.68 -29.547 1 91 305 ALA B CA 1
ATOM 5267 C C . ALA B 1 305 ? -5.895 -16.641 -28.969 1 91 305 ALA B C 1
ATOM 5269 O O . ALA B 1 305 ? -7.098 -16.406 -29.062 1 91 305 ALA B O 1
ATOM 5270 N N . LEU B 1 306 ? -5.379 -17.672 -28.438 1 93.25 306 LEU B N 1
ATOM 5271 C CA . LEU B 1 306 ? -6.25 -18.672 -27.828 1 93.25 306 LEU B CA 1
ATOM 5272 C C . LEU B 1 306 ? -7.047 -18.062 -26.672 1 93.25 306 LEU B C 1
ATOM 5274 O O . LEU B 1 306 ? -8.258 -18.281 -26.562 1 93.25 306 LEU B O 1
ATOM 5278 N N . LEU B 1 307 ? -6.379 -17.312 -25.797 1 93.25 307 LEU B N 1
ATOM 5279 C CA . LEU B 1 307 ? -7.016 -16.625 -24.672 1 93.25 307 LEU B CA 1
ATOM 5280 C C . LEU B 1 307 ? -8.148 -15.734 -25.172 1 93.25 307 LEU B C 1
ATOM 5282 O O . LEU B 1 307 ? -9.234 -15.727 -24.594 1 93.25 307 LEU B O 1
ATOM 5286 N N . SER B 1 308 ? -7.906 -15.016 -26.219 1 94.25 308 SER B N 1
ATOM 5287 C CA . SER B 1 308 ? -8.891 -14.078 -26.766 1 94.25 308 SER B CA 1
ATOM 5288 C C . SER B 1 308 ? -10.125 -14.812 -27.281 1 94.25 308 SER B C 1
ATOM 5290 O O . SER B 1 308 ? -11.25 -14.359 -27.062 1 94.25 308 SER B O 1
ATOM 5292 N N . LEU B 1 309 ? -9.914 -15.875 -27.969 1 95.75 309 LEU B N 1
ATOM 5293 C CA . LEU B 1 309 ? -11.023 -16.641 -28.531 1 95.75 309 LEU B CA 1
ATOM 5294 C C . LEU B 1 309 ? -11.844 -17.297 -27.422 1 95.75 309 LEU B C 1
ATOM 5296 O O . LEU B 1 309 ? -13.07 -17.344 -27.5 1 95.75 309 LEU B O 1
ATOM 5300 N N . LEU B 1 310 ? -11.156 -17.797 -26.422 1 96.94 310 LEU B N 1
ATOM 5301 C CA . LEU B 1 310 ? -11.859 -18.391 -25.281 1 96.94 310 LEU B CA 1
ATOM 5302 C C . LEU B 1 310 ? -12.695 -17.328 -24.562 1 96.94 310 LEU B C 1
ATOM 5304 O O . LEU B 1 310 ? -13.844 -17.578 -24.188 1 96.94 310 LEU B O 1
ATOM 5308 N N . ASP B 1 311 ? -12.109 -16.172 -24.359 1 96.25 311 ASP B N 1
ATOM 5309 C CA . ASP B 1 311 ? -12.805 -15.062 -23.703 1 96.25 311 ASP B CA 1
ATOM 5310 C C . ASP B 1 311 ? -14.062 -14.672 -24.469 1 96.25 311 ASP B C 1
ATOM 5312 O O . ASP B 1 311 ? -15.094 -14.383 -23.875 1 96.25 311 ASP B O 1
ATOM 5316 N 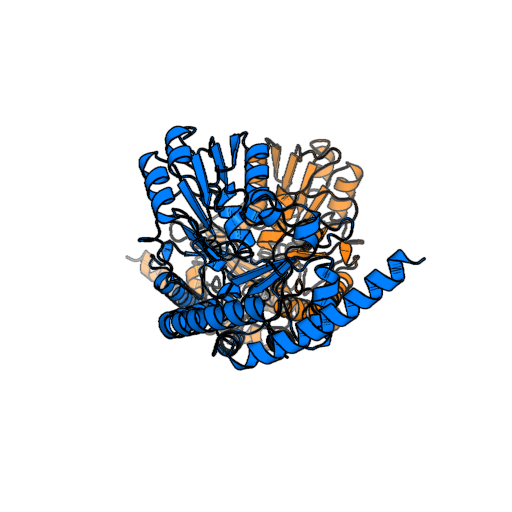N . ARG B 1 312 ? -13.953 -14.625 -25.781 1 96 312 ARG B N 1
ATOM 5317 C CA . ARG B 1 312 ? -15.086 -14.305 -26.641 1 96 312 ARG B CA 1
ATOM 5318 C C . ARG B 1 312 ? -16.234 -15.281 -26.406 1 96 312 ARG B C 1
ATOM 5320 O O . ARG B 1 312 ? -17.406 -14.891 -26.484 1 96 312 ARG B O 1
ATOM 5327 N N . ASP B 1 313 ? -15.844 -16.469 -26.094 1 96.69 313 ASP B N 1
ATOM 5328 C CA . ASP B 1 313 ? -16.859 -17.516 -25.891 1 96.69 313 ASP B CA 1
ATOM 5329 C C . ASP B 1 313 ? -17.219 -17.641 -24.422 1 96.69 313 ASP B C 1
ATOM 5331 O O . ASP B 1 313 ? -17.812 -18.641 -24 1 96.69 313 ASP B O 1
ATOM 5335 N N . GLY B 1 314 ? -16.75 -16.734 -23.609 1 95.81 314 GLY B N 1
ATOM 5336 C CA . GLY B 1 314 ? -17.188 -16.641 -22.234 1 95.81 314 GLY B CA 1
ATOM 5337 C C . GLY B 1 314 ? -16.344 -17.453 -21.266 1 95.81 314 GLY B C 1
ATOM 5338 O O . GLY B 1 314 ? -16.797 -17.812 -20.188 1 95.81 314 GLY B O 1
ATOM 5339 N N . VAL B 1 315 ? -15.141 -17.875 -21.656 1 97.38 315 VAL B N 1
ATOM 5340 C CA . VAL B 1 315 ? -14.227 -18.625 -20.797 1 97.38 315 VAL B CA 1
ATOM 5341 C C . VAL B 1 315 ? -12.977 -17.797 -20.516 1 97.38 315 VAL B C 1
ATOM 5343 O O . VAL B 1 315 ? -12.195 -17.516 -21.422 1 97.38 315 VAL B O 1
ATOM 5346 N N . GLU B 1 316 ? -12.82 -17.422 -19.266 1 95.94 316 GLU B N 1
ATOM 5347 C CA . GLU B 1 316 ? -11.664 -16.641 -18.875 1 95.94 316 GLU B CA 1
ATOM 5348 C C . GLU B 1 316 ? -10.555 -17.531 -18.312 1 95.94 316 GLU B C 1
ATOM 5350 O O . GLU B 1 316 ? -10.758 -18.25 -17.328 1 95.94 316 GLU B O 1
ATOM 5355 N N . VAL B 1 317 ? -9.398 -17.516 -18.953 1 96.12 317 VAL B N 1
ATOM 5356 C CA . VAL B 1 317 ? -8.242 -18.297 -18.531 1 96.12 317 VAL B CA 1
ATOM 5357 C C . VAL B 1 317 ? -7.012 -17.406 -18.453 1 96.12 317 VAL B C 1
ATOM 5359 O O . VAL B 1 317 ? -7.09 -16.203 -18.75 1 96.12 317 VAL B O 1
ATOM 5362 N N . GLY B 1 318 ? -5.957 -17.969 -17.906 1 92.88 318 GLY B N 1
ATOM 5363 C CA . GLY B 1 318 ? -4.676 -17.281 -17.906 1 92.88 318 GLY B CA 1
ATOM 5364 C C . GLY B 1 318 ? -3.748 -17.75 -19.016 1 92.88 318 GLY B C 1
ATOM 5365 O O . GLY B 1 318 ? -4.086 -18.672 -19.766 1 92.88 318 GLY B O 1
ATOM 5366 N N . THR B 1 319 ? -2.67 -17 -19.156 1 85.62 319 THR B N 1
ATOM 5367 C CA . THR B 1 319 ? -1.658 -17.438 -20.125 1 85.62 319 THR B CA 1
ATOM 5368 C C . THR B 1 319 ? -0.26 -17.312 -19.516 1 85.62 319 THR B C 1
ATOM 5370 O O . THR B 1 319 ? -0.024 -16.484 -18.641 1 85.62 319 THR B O 1
ATOM 5373 N N . GLY B 1 320 ? 0.511 -18.266 -19.719 1 69.38 320 GLY B N 1
ATOM 5374 C CA . GLY B 1 320 ? 1.91 -18.188 -19.344 1 69.38 320 GLY B CA 1
ATOM 5375 C C . GLY B 1 320 ? 2.713 -17.234 -20.203 1 69.38 320 GLY B C 1
ATOM 5376 O O . GLY B 1 320 ? 3.852 -16.891 -19.875 1 69.38 320 GLY B O 1
ATOM 5377 N N . ALA B 1 321 ? 2.201 -16.891 -21.281 1 57.75 321 ALA B N 1
ATOM 5378 C CA . ALA B 1 321 ? 2.883 -16.016 -22.234 1 57.75 321 ALA B CA 1
ATOM 5379 C C . ALA B 1 321 ? 2.494 -14.555 -22.016 1 57.75 321 ALA B C 1
ATOM 5381 O O . ALA B 1 321 ? 1.4 -14.266 -21.531 1 57.75 321 ALA B O 1
ATOM 5382 N N . SER B 1 322 ? 3.301 -13.688 -21.422 1 50.34 322 SER B N 1
ATOM 5383 C CA . SER B 1 322 ? 2.922 -12.289 -21.281 1 50.34 322 SER B CA 1
ATOM 5384 C C . SER B 1 322 ? 3.344 -11.469 -22.5 1 50.34 322 SER B C 1
ATOM 5386 O O . SER B 1 322 ? 4.395 -11.727 -23.094 1 50.34 322 SER B O 1
ATOM 5388 N N . CYS B 1 323 ? 2.395 -11.062 -23.266 1 40.62 323 CYS B N 1
ATOM 5389 C CA . CYS B 1 323 ? 2.699 -10.094 -24.312 1 40.62 323 CYS B CA 1
ATOM 5390 C C . CYS B 1 323 ? 3.303 -8.828 -23.734 1 40.62 323 CYS B C 1
ATOM 5392 O O . CYS B 1 323 ? 2.646 -8.117 -22.969 1 40.62 323 CYS B O 1
ATOM 5394 N N . SER B 1 324 ? 4.359 -8.773 -23.094 1 38.75 324 SER B N 1
ATOM 5395 C CA . SER B 1 324 ? 4.801 -7.402 -22.891 1 38.75 324 SER B CA 1
ATOM 5396 C C . SER B 1 324 ? 4.715 -6.59 -24.172 1 38.75 324 SER B C 1
ATOM 5398 O O . SER B 1 324 ? 4.73 -7.152 -25.281 1 38.75 324 SER B O 1
ATOM 5400 N N . SER B 1 325 ? 4.09 -5.543 -24.219 1 37.34 325 SER B N 1
ATOM 5401 C CA . SER B 1 325 ? 3.914 -4.66 -25.359 1 37.34 325 SER B CA 1
ATOM 5402 C C . SER B 1 325 ? 5.039 -4.844 -26.375 1 37.34 325 SER B C 1
ATOM 5404 O O . SER B 1 325 ? 4.852 -4.605 -27.578 1 37.34 325 SER B O 1
ATOM 5406 N N . GLN B 1 326 ? 6.27 -5.125 -26.016 1 40.41 326 GLN B N 1
ATOM 5407 C CA . GLN B 1 326 ? 7.309 -5.02 -27.031 1 40.41 326 GLN B CA 1
ATOM 5408 C C . GLN B 1 326 ? 7.797 -6.398 -27.469 1 40.41 326 GLN B C 1
ATOM 5410 O O . GLN B 1 326 ? 8.406 -6.543 -28.531 1 40.41 326 GLN B O 1
ATOM 5415 N N . SER B 1 327 ? 7.664 -7.488 -26.625 1 42.72 327 SER B N 1
ATOM 5416 C CA . SER B 1 327 ? 8.133 -8.797 -27.078 1 42.72 327 SER B CA 1
ATOM 5417 C C . SER B 1 327 ? 7.363 -9.922 -26.391 1 42.72 327 SER B C 1
ATOM 5419 O O . SER B 1 327 ? 7.004 -9.812 -25.219 1 42.72 327 SER B O 1
ATOM 5421 N N . LEU B 1 328 ? 6.637 -10.695 -27.281 1 50.44 328 LEU B N 1
ATOM 5422 C CA . LEU B 1 328 ? 6.09 -11.961 -26.812 1 50.44 328 LEU B CA 1
ATOM 5423 C C . LEU B 1 328 ? 7.109 -12.703 -25.953 1 50.44 328 LEU B C 1
ATOM 5425 O O . LEU B 1 328 ? 8.141 -13.148 -26.453 1 50.44 328 LEU B O 1
ATOM 5429 N N . THR B 1 329 ? 7.23 -12.375 -24.562 1 65 329 THR B N 1
ATOM 5430 C CA . THR B 1 329 ? 8.211 -13.078 -23.75 1 65 329 THR B CA 1
ATOM 5431 C C . THR B 1 329 ? 7.609 -14.336 -23.125 1 65 329 THR B C 1
ATOM 5433 O O . THR B 1 329 ? 6.484 -14.312 -22.641 1 65 329 THR B O 1
ATOM 5436 N N . VAL B 1 330 ? 8.234 -15.445 -23.562 1 80.19 330 VAL B N 1
ATOM 5437 C CA . VAL B 1 330 ? 7.918 -16.781 -23.062 1 80.19 330 VAL B CA 1
ATOM 5438 C C . VAL B 1 330 ? 8.047 -16.797 -21.547 1 80.19 330 VAL B C 1
ATOM 5440 O O . VAL B 1 330 ? 8.867 -16.078 -20.969 1 80.19 330 VAL B O 1
ATOM 5443 N N . SER B 1 331 ? 7.105 -17.469 -20.922 1 88.5 331 SER B N 1
ATOM 5444 C CA . SER B 1 331 ? 7.109 -17.688 -19.469 1 88.5 331 SER B CA 1
ATOM 5445 C C . SER B 1 331 ? 8.484 -18.109 -18.984 1 88.5 331 SER B C 1
ATOM 5447 O O . SER B 1 331 ? 9.055 -19.094 -19.484 1 88.5 331 SER B O 1
ATOM 5449 N N . HIS B 1 332 ? 9.016 -17.359 -18.062 1 91.38 332 HIS B N 1
ATOM 5450 C CA . HIS B 1 332 ? 10.289 -17.766 -17.484 1 91.38 332 HIS B CA 1
ATOM 5451 C C . HIS B 1 332 ? 10.164 -19.094 -16.75 1 91.38 332 HIS B C 1
ATOM 5453 O O . HIS B 1 332 ? 11.141 -19.828 -16.625 1 91.38 332 HIS B O 1
ATOM 5459 N N . VAL B 1 333 ? 8.961 -19.469 -16.297 1 94.69 333 VAL B N 1
ATOM 5460 C CA . VAL B 1 333 ? 8.703 -20.719 -15.609 1 94.69 333 VAL B CA 1
ATOM 5461 C C . VAL B 1 333 ? 8.852 -21.891 -16.578 1 94.69 333 VAL B C 1
ATOM 5463 O O . VAL B 1 333 ? 9.586 -22.844 -16.312 1 94.69 333 VAL B O 1
ATOM 5466 N N . LEU B 1 334 ? 8.188 -21.797 -17.781 1 94.88 334 LEU B N 1
ATOM 5467 C CA . LEU B 1 334 ? 8.266 -22.859 -18.781 1 94.88 334 LEU B CA 1
ATOM 5468 C C . LEU B 1 334 ? 9.68 -23 -19.312 1 94.88 334 LEU B C 1
ATOM 5470 O O . LEU B 1 334 ? 10.156 -24.109 -19.547 1 94.88 334 LEU B O 1
ATOM 5474 N N . THR B 1 335 ? 10.289 -21.828 -19.469 1 93.56 335 THR B N 1
ATOM 5475 C CA . THR B 1 335 ? 11.68 -21.844 -19.906 1 93.56 335 THR B CA 1
ATOM 5476 C C . THR B 1 335 ? 12.562 -22.562 -18.891 1 93.56 335 THR B C 1
ATOM 5478 O O . THR B 1 335 ? 13.375 -23.406 -19.25 1 93.56 335 THR B O 1
ATOM 5481 N N . ALA B 1 336 ? 12.391 -22.297 -17.625 1 94.31 336 ALA B N 1
ATOM 5482 C CA . ALA B 1 336 ? 13.172 -22.906 -16.547 1 94.31 336 ALA B CA 1
ATOM 5483 C C . ALA B 1 336 ? 12.914 -24.406 -16.453 1 94.31 336 ALA B C 1
ATOM 5485 O O . ALA B 1 336 ? 13.797 -25.172 -16.062 1 94.31 336 ALA B O 1
ATOM 5486 N N . LEU B 1 337 ? 11.75 -24.797 -16.875 1 95.25 337 LEU B N 1
ATOM 5487 C CA . LEU B 1 337 ? 11.383 -26.203 -16.812 1 95.25 337 LEU B CA 1
ATOM 5488 C C . LEU B 1 337 ? 11.844 -26.953 -18.062 1 95.25 337 LEU B C 1
ATOM 5490 O O . LEU B 1 337 ? 11.648 -28.156 -18.188 1 95.25 337 LEU B O 1
ATOM 5494 N N . GLY B 1 338 ? 12.344 -26.188 -19.094 1 94 338 GLY B N 1
ATOM 5495 C CA . GLY B 1 338 ? 13 -26.812 -20.234 1 94 338 GLY B CA 1
ATOM 5496 C C . GLY B 1 338 ? 12.102 -26.922 -21.453 1 94 338 GLY B C 1
ATOM 5497 O O . GLY B 1 338 ? 12.445 -27.594 -22.422 1 94 338 GLY B O 1
ATOM 5498 N N . TYR B 1 339 ? 11.016 -26.281 -21.406 1 92.94 339 TYR B N 1
ATOM 5499 C CA . TYR B 1 339 ? 10.141 -26.312 -22.562 1 92.94 339 TYR B CA 1
ATOM 5500 C C . TYR B 1 339 ? 10.656 -25.391 -23.656 1 92.94 339 TYR B C 1
ATOM 5502 O O . TYR B 1 339 ? 11.039 -24.25 -23.391 1 92.94 339 TYR B O 1
ATOM 5510 N N . PRO B 1 340 ? 10.672 -25.906 -24.891 1 92.38 340 PRO B N 1
ATOM 5511 C CA . PRO B 1 340 ? 11.07 -25.016 -26 1 92.38 340 PRO B CA 1
ATOM 5512 C C . PRO B 1 340 ? 10.109 -23.844 -26.188 1 92.38 340 PRO B C 1
ATOM 5514 O O . PRO B 1 340 ? 8.906 -23.984 -25.938 1 92.38 340 PRO B O 1
ATOM 5517 N N . ALA B 1 341 ? 10.672 -22.766 -26.641 1 90.12 341 ALA B N 1
ATOM 5518 C CA . ALA B 1 341 ? 9.906 -21.547 -26.844 1 90.12 341 ALA B CA 1
ATOM 5519 C C . ALA B 1 341 ? 8.688 -21.797 -27.719 1 90.12 341 ALA B C 1
ATOM 5521 O O . ALA B 1 341 ? 7.602 -21.266 -27.453 1 90.12 341 ALA B O 1
ATOM 5522 N N . ARG B 1 342 ? 8.859 -22.562 -28.719 1 88.31 342 ARG B N 1
ATOM 5523 C CA . ARG B 1 342 ? 7.785 -22.844 -29.656 1 88.31 342 ARG B CA 1
ATOM 5524 C C . ARG B 1 342 ? 6.605 -23.516 -28.969 1 88.31 342 ARG B C 1
ATOM 5526 O O . ARG B 1 342 ? 5.449 -23.234 -29.281 1 88.31 342 ARG B O 1
ATOM 5533 N N . GLN B 1 343 ? 6.867 -24.391 -28.031 1 90.44 343 GLN B N 1
ATOM 5534 C CA . GLN B 1 343 ? 5.82 -25.062 -27.281 1 90.44 343 GLN B CA 1
ATOM 5535 C C . GLN B 1 343 ? 5.207 -24.141 -26.234 1 90.44 343 GLN B C 1
ATOM 5537 O O . GLN B 1 343 ? 3.986 -24.094 -26.078 1 90.44 343 GLN B O 1
ATOM 5542 N N . ALA B 1 344 ? 6.078 -23.391 -25.609 1 91.38 344 ALA B N 1
ATOM 5543 C CA . ALA B 1 344 ? 5.66 -22.516 -24.531 1 91.38 344 ALA B CA 1
ATOM 5544 C C . ALA B 1 344 ? 4.758 -21.391 -25.031 1 91.38 344 ALA B C 1
ATOM 5546 O O . ALA B 1 344 ? 3.965 -20.828 -24.281 1 91.38 344 ALA B O 1
ATOM 5547 N N . GLN B 1 345 ? 4.793 -21.062 -26.281 1 89.19 345 GLN B N 1
ATOM 5548 C CA . GLN B 1 345 ? 4.004 -19.984 -26.875 1 89.19 345 GLN B CA 1
ATOM 5549 C C . GLN B 1 345 ? 2.514 -20.312 -26.828 1 89.19 345 GLN B C 1
ATOM 5551 O O . GLN B 1 345 ? 1.68 -19.406 -26.766 1 89.19 345 GLN B O 1
ATOM 5556 N N . GLY B 1 346 ? 2.174 -21.578 -26.906 1 91.19 346 GLY B N 1
ATOM 5557 C CA . GLY B 1 346 ? 0.784 -22 -26.906 1 91.19 346 GLY B CA 1
ATOM 5558 C C . GLY B 1 346 ? 0.273 -22.359 -25.531 1 91.19 346 GLY B C 1
ATOM 5559 O O . GLY B 1 346 ? -0.677 -23.141 -25.391 1 91.19 346 GLY B O 1
ATOM 5560 N N . SER B 1 347 ? 0.872 -21.781 -24.5 1 93.69 347 SER B N 1
ATOM 5561 C CA . SER B 1 347 ? 0.546 -22.141 -23.125 1 93.69 347 SER B CA 1
ATOM 5562 C C . SER B 1 347 ? -0.676 -21.375 -22.625 1 93.69 347 SER B C 1
ATOM 5564 O O . SER B 1 347 ? -0.778 -20.156 -22.828 1 93.69 347 SER B O 1
ATOM 5566 N N . ILE B 1 348 ? -1.65 -22.031 -22.047 1 94.5 348 ILE B N 1
ATOM 5567 C CA . ILE B 1 348 ? -2.748 -21.438 -21.297 1 94.5 348 ILE B CA 1
ATOM 5568 C C . ILE B 1 348 ? -2.832 -22.047 -19.906 1 94.5 348 ILE B C 1
ATOM 5570 O O . ILE B 1 348 ? -2.51 -23.234 -19.719 1 94.5 348 ILE B O 1
ATOM 5574 N N . VAL B 1 349 ? -3.166 -21.266 -18.953 1 96.12 349 VAL B N 1
ATOM 5575 C CA . VAL B 1 349 ? -3.252 -21.703 -17.578 1 96.12 349 VAL B CA 1
ATOM 5576 C C . VAL B 1 349 ? -4.711 -21.719 -17.125 1 96.12 349 VAL B C 1
ATOM 5578 O O . VAL B 1 349 ? -5.41 -20.719 -17.203 1 96.12 349 VAL B O 1
ATOM 5581 N N . LEU B 1 350 ? -5.176 -22.891 -16.781 1 96.75 350 LEU B N 1
ATOM 5582 C CA . LEU B 1 350 ? -6.457 -23.062 -16.094 1 96.75 350 LEU B CA 1
ATOM 5583 C C . LEU B 1 350 ? -6.258 -23.172 -14.586 1 96.75 350 LEU B C 1
ATOM 5585 O O . LEU B 1 350 ? -5.621 -24.109 -14.102 1 96.75 350 LEU B O 1
ATOM 5589 N N . SER B 1 351 ? -6.703 -22.219 -13.891 1 96.44 351 SER B N 1
ATOM 5590 C CA . SER B 1 351 ? -6.66 -22.281 -12.43 1 96.44 351 SER B CA 1
ATOM 5591 C C . SER B 1 351 ? -8.062 -22.188 -11.836 1 96.44 351 SER B C 1
ATOM 5593 O O . SER B 1 351 ? -8.688 -21.125 -11.875 1 96.44 351 SER B O 1
ATOM 5595 N N . LEU B 1 352 ? -8.484 -23.266 -11.273 1 96.88 352 LEU B N 1
ATOM 5596 C CA . LEU B 1 352 ? -9.828 -23.391 -10.719 1 96.88 352 LEU B CA 1
ATOM 5597 C C . LEU B 1 352 ? -9.883 -22.859 -9.289 1 96.88 352 LEU B C 1
ATOM 5599 O O . LEU B 1 352 ? -8.922 -23.016 -8.531 1 96.88 352 LEU B O 1
ATOM 5603 N N . GLY B 1 353 ? -10.945 -22.188 -8.977 1 94.62 353 GLY B N 1
ATOM 5604 C CA . GLY B 1 353 ? -11.148 -21.656 -7.633 1 94.62 353 GLY B CA 1
ATOM 5605 C C . GLY B 1 353 ? -12.359 -22.25 -6.938 1 94.62 353 GLY B C 1
ATOM 5606 O O . GLY B 1 353 ? -12.922 -23.234 -7.402 1 94.62 353 GLY B O 1
ATOM 5607 N N . TRP B 1 354 ? -12.695 -21.703 -5.734 1 93.75 354 TRP B N 1
ATOM 5608 C CA . TRP B 1 354 ? -13.75 -22.203 -4.859 1 93.75 354 TRP B CA 1
ATOM 5609 C C . TRP B 1 354 ? -15.117 -22.062 -5.531 1 93.75 354 TRP B C 1
ATOM 5611 O O . TRP B 1 354 ? -16.094 -22.688 -5.105 1 93.75 354 TRP B O 1
ATOM 5621 N N . TRP B 1 355 ? -15.219 -21.344 -6.66 1 94.75 355 TRP B N 1
ATOM 5622 C CA . TRP B 1 355 ? -16.5 -21.062 -7.312 1 94.75 355 TRP B CA 1
ATOM 5623 C C . TRP B 1 355 ? -16.75 -22.047 -8.445 1 94.75 355 TRP B C 1
ATOM 5625 O O . TRP B 1 355 ? -17.844 -22.078 -9.016 1 94.75 355 TRP B O 1
ATOM 5635 N N . ASN B 1 356 ? -15.781 -22.828 -8.922 1 97 356 ASN B N 1
ATOM 5636 C CA . ASN B 1 356 ? -15.914 -23.656 -10.117 1 97 356 ASN B CA 1
ATOM 5637 C C . ASN B 1 356 ? -16.703 -24.922 -9.844 1 97 356 ASN B C 1
ATOM 5639 O O . ASN B 1 356 ? -16.688 -25.438 -8.727 1 97 356 ASN B O 1
ATOM 5643 N N . ARG B 1 357 ? -17.344 -25.312 -10.898 1 95.62 357 ARG B N 1
ATOM 5644 C CA . ARG B 1 357 ? -18.188 -26.5 -10.844 1 95.62 357 ARG B CA 1
ATOM 5645 C C . ARG B 1 357 ? -17.922 -27.422 -12.031 1 95.62 357 ARG B C 1
ATOM 5647 O O . ARG B 1 357 ? -17.219 -27.047 -12.977 1 95.62 357 ARG B O 1
ATOM 5654 N N . GLU B 1 358 ? -18.516 -28.641 -11.906 1 96.81 358 GLU B N 1
ATOM 5655 C CA . GLU B 1 358 ? -18.328 -29.641 -12.961 1 96.81 358 GLU B CA 1
ATOM 5656 C C . GLU B 1 358 ? -18.844 -29.125 -14.297 1 96.81 358 GLU B C 1
ATOM 5658 O O . GLU B 1 358 ? -18.297 -29.438 -15.352 1 96.81 358 GLU B O 1
ATOM 5663 N N . THR B 1 359 ? -19.875 -28.312 -14.195 1 96.19 359 THR B N 1
ATOM 5664 C CA . THR B 1 359 ? -20.516 -27.828 -15.406 1 96.19 359 THR B CA 1
ATOM 5665 C C . THR B 1 359 ? -19.578 -26.922 -16.188 1 96.19 359 THR B C 1
ATOM 5667 O O . THR B 1 359 ? -19.781 -26.703 -17.391 1 96.19 359 THR B O 1
ATOM 5670 N N . ASP B 1 360 ? -18.562 -26.391 -15.531 1 97.5 360 ASP B N 1
ATOM 5671 C CA . ASP B 1 360 ? -17.625 -25.5 -16.203 1 97.5 360 ASP B CA 1
ATOM 5672 C C . ASP B 1 360 ? -16.797 -26.25 -17.234 1 97.5 360 ASP B C 1
ATOM 5674 O O . ASP B 1 360 ? -16.344 -25.656 -18.219 1 97.5 360 ASP B O 1
ATOM 5678 N N . LEU B 1 361 ? -16.641 -27.562 -17.062 1 97.06 361 LEU B N 1
ATOM 5679 C CA . LEU B 1 361 ? -15.812 -28.375 -17.938 1 97.06 361 LEU B CA 1
ATOM 5680 C C . LEU B 1 361 ? -16.391 -28.438 -19.359 1 97.06 361 LEU B C 1
ATOM 5682 O O . LEU B 1 361 ? -15.672 -28.266 -20.344 1 97.06 361 LEU B O 1
ATOM 5686 N N . ALA B 1 362 ? -17.672 -28.625 -19.422 1 95.5 362 ALA B N 1
ATOM 5687 C CA . ALA B 1 362 ? -18.312 -28.734 -20.734 1 95.5 362 ALA B CA 1
ATOM 5688 C C . ALA B 1 362 ? -18.172 -27.453 -21.531 1 95.5 362 ALA B C 1
ATOM 5690 O O . ALA B 1 362 ? -17.906 -27.5 -22.734 1 95.5 362 ALA B O 1
ATOM 5691 N N . LEU B 1 363 ? -18.391 -26.375 -20.812 1 95.62 363 LEU B N 1
ATOM 5692 C CA . LEU B 1 363 ? -18.266 -25.078 -21.484 1 95.62 363 LEU B CA 1
ATOM 5693 C C . LEU B 1 363 ? -16.828 -24.844 -21.938 1 95.62 363 LEU B C 1
ATOM 5695 O O . LEU B 1 363 ? -16.594 -24.312 -23.031 1 95.62 363 LEU B O 1
ATOM 5699 N N . PHE B 1 364 ? -15.898 -25.188 -21.141 1 97.38 364 PHE B N 1
ATOM 5700 C CA . PHE B 1 364 ? -14.492 -25.031 -21.484 1 97.38 364 PHE B CA 1
ATOM 5701 C C . PHE B 1 364 ? -14.141 -25.875 -22.719 1 97.38 364 PHE B C 1
ATOM 5703 O O . PHE B 1 364 ? -13.523 -25.375 -23.656 1 97.38 364 PHE B O 1
ATOM 5710 N N . GLN B 1 365 ? -14.547 -27.125 -22.719 1 96.31 365 GLN B N 1
ATOM 5711 C CA . GLN B 1 365 ? -14.234 -28.031 -23.812 1 96.31 365 GLN B CA 1
ATOM 5712 C C . GLN B 1 365 ? -14.82 -27.516 -25.125 1 96.31 365 GLN B C 1
ATOM 5714 O O . GLN B 1 365 ? -14.156 -27.531 -26.156 1 96.31 365 GLN B O 1
ATOM 5719 N N . SER B 1 366 ? -16.016 -27.094 -25.016 1 96.56 366 SER B N 1
ATOM 5720 C CA . SER B 1 366 ? -16.672 -26.562 -26.203 1 96.56 366 SER B CA 1
ATOM 5721 C C . SER B 1 366 ? -15.945 -25.344 -26.75 1 96.56 366 SER B C 1
ATOM 5723 O O . SER B 1 366 ? -15.703 -25.25 -27.953 1 96.56 366 SER B O 1
ATOM 5725 N N . ALA B 1 367 ? -15.602 -24.453 -25.859 1 97.06 367 ALA B N 1
ATOM 5726 C CA . ALA B 1 367 ? -14.898 -23.25 -26.25 1 97.06 367 ALA B CA 1
ATOM 5727 C C . ALA B 1 367 ? -13.523 -23.578 -26.828 1 97.06 367 ALA B C 1
ATOM 5729 O O . ALA B 1 367 ? -13.086 -22.969 -27.812 1 97.06 367 ALA B O 1
ATOM 5730 N N . LEU B 1 368 ? -12.781 -24.5 -26.219 1 96.38 368 LEU B N 1
ATOM 5731 C CA . LEU B 1 368 ? -11.445 -24.875 -26.672 1 96.38 368 LEU B CA 1
ATOM 5732 C C . LEU B 1 368 ? -11.5 -25.5 -28.062 1 96.38 368 LEU B C 1
ATOM 5734 O O . LEU B 1 368 ? -10.688 -25.172 -28.938 1 96.38 368 LEU B O 1
ATOM 5738 N N . ASN B 1 369 ? -12.461 -26.375 -28.234 1 95.5 369 ASN B N 1
ATOM 5739 C CA . ASN B 1 369 ? -12.633 -27 -29.547 1 95.5 369 ASN B CA 1
ATOM 5740 C C . ASN B 1 369 ? -12.906 -25.953 -30.641 1 95.5 369 ASN B C 1
ATOM 5742 O O . ASN B 1 369 ? -12.305 -26 -31.703 1 95.5 369 ASN B O 1
ATOM 5746 N N . LYS B 1 370 ? -13.773 -25.094 -30.281 1 96.31 370 LYS B N 1
ATOM 5747 C CA . LYS B 1 370 ? -14.109 -24.031 -31.234 1 96.31 370 LYS B CA 1
ATOM 5748 C C . LYS B 1 370 ? -12.898 -23.156 -31.531 1 96.31 370 LYS B C 1
ATOM 5750 O O . LYS B 1 370 ? -12.633 -22.844 -32.688 1 96.31 370 LYS B O 1
ATOM 5755 N N . ALA B 1 371 ? -12.203 -22.75 -30.5 1 95.88 371 ALA B N 1
ATOM 5756 C CA . ALA B 1 371 ? -11.031 -21.875 -30.656 1 95.88 371 ALA B CA 1
ATOM 5757 C C . ALA B 1 371 ? -9.961 -22.562 -31.5 1 95.88 371 ALA B C 1
ATOM 5759 O O . ALA B 1 371 ? -9.367 -21.938 -32.375 1 95.88 371 ALA B O 1
ATOM 5760 N N . ARG B 1 372 ? -9.68 -23.797 -31.219 1 94 372 ARG B N 1
ATOM 5761 C CA . ARG B 1 372 ? -8.68 -24.547 -31.984 1 94 372 ARG B CA 1
ATOM 5762 C C . ARG B 1 372 ? -9.094 -24.672 -33.438 1 94 372 ARG B C 1
ATOM 5764 O O . ARG B 1 372 ? -8.242 -24.578 -34.344 1 94 372 ARG B O 1
ATOM 5771 N N . GLY B 1 373 ? -10.328 -24.875 -33.656 1 93.44 373 GLY B N 1
ATOM 5772 C CA . GLY B 1 373 ? -10.836 -24.922 -35.031 1 93.44 373 GLY B CA 1
ATOM 5773 C C . GLY B 1 373 ? -10.586 -23.641 -35.781 1 93.44 373 GLY B C 1
ATOM 5774 O O . GLY B 1 373 ? -10.172 -23.688 -36.938 1 93.44 373 GLY B O 1
ATOM 5775 N N . ILE B 1 374 ? -10.82 -22.547 -35.156 1 93.62 374 ILE B N 1
ATOM 5776 C CA . ILE B 1 374 ? -10.633 -21.25 -35.781 1 93.62 374 ILE B CA 1
ATOM 5777 C C . ILE B 1 374 ? -9.156 -21.016 -36.062 1 93.62 374 ILE B C 1
ATOM 5779 O O . ILE B 1 374 ? -8.797 -20.578 -37.156 1 93.62 374 ILE B O 1
ATOM 5783 N N . LEU B 1 375 ? -8.305 -21.297 -35.125 1 90.94 375 LEU B N 1
ATOM 5784 C CA . LEU B 1 375 ? -6.879 -21.016 -35.25 1 90.94 375 LEU B CA 1
ATOM 5785 C C . LEU B 1 375 ? -6.223 -21.938 -36.281 1 90.94 375 LEU B C 1
ATOM 5787 O O . LEU B 1 375 ? -5.266 -21.547 -36.969 1 90.94 375 LEU B O 1
ATOM 5791 N N . SER B 1 376 ? -6.703 -23.172 -36.406 1 86.56 376 SER B N 1
ATOM 5792 C CA . SER B 1 376 ? -6.191 -24.094 -37.406 1 86.56 376 SER B CA 1
ATOM 5793 C C . SER B 1 376 ? -6.484 -23.609 -38.812 1 86.56 376 SER B C 1
ATOM 5795 O O . SER B 1 376 ? -5.715 -23.875 -39.75 1 86.56 376 SER B O 1
ATOM 5797 N N . ARG B 1 377 ? -7.508 -22.891 -38.938 1 83.75 377 ARG B N 1
ATOM 5798 C CA . ARG B 1 377 ? -7.898 -22.359 -40.25 1 83.75 377 ARG B CA 1
ATOM 5799 C C . ARG B 1 377 ? -7.039 -21.156 -40.625 1 83.75 377 ARG B C 1
ATOM 5801 O O . ARG B 1 377 ? -6.73 -20.969 -41.812 1 83.75 377 ARG B O 1
ATOM 5808 N N . ILE B 1 378 ? -6.695 -20.359 -39.656 1 74.5 378 ILE B N 1
ATOM 5809 C CA . ILE B 1 378 ? -5.887 -19.172 -39.938 1 74.5 378 ILE B CA 1
ATOM 5810 C C . ILE B 1 378 ? -4.461 -19.578 -40.281 1 74.5 378 ILE B C 1
ATOM 5812 O O . ILE B 1 378 ? -3.852 -19.016 -41.188 1 74.5 378 ILE B O 1
ATOM 5816 N N . ASN B 1 379 ? -3.922 -20.547 -39.531 1 69.31 379 ASN B N 1
ATOM 5817 C CA . ASN B 1 379 ? -2.564 -21.016 -39.781 1 69.31 379 ASN B CA 1
ATOM 5818 C C . ASN B 1 379 ? -2.449 -21.688 -41.156 1 69.31 379 ASN B C 1
ATOM 5820 O O . ASN B 1 379 ? -1.404 -21.594 -41.781 1 69.31 379 ASN B O 1
ATOM 5824 N N . VAL B 1 380 ? -3.43 -22.297 -41.531 1 54.91 380 VAL B N 1
ATOM 5825 C CA . VAL B 1 380 ? -3.457 -22.906 -42.844 1 54.91 380 VAL B CA 1
ATOM 5826 C C . VAL B 1 380 ? -3.527 -21.828 -43.906 1 54.91 380 VAL B C 1
ATOM 5828 O O . VAL B 1 380 ? -2.865 -21.922 -44.969 1 54.91 380 VAL B O 1
ATOM 5831 N N . THR B 1 381 ? -4.199 -20.844 -43.656 1 50.66 381 THR B N 1
ATOM 5832 C CA . THR B 1 381 ? -4.316 -19.781 -44.656 1 50.66 381 THR B CA 1
ATOM 5833 C C . THR B 1 381 ? -3.061 -18.922 -44.656 1 50.66 381 THR B C 1
ATOM 5835 O O . THR B 1 381 ? -2.676 -18.391 -45.719 1 50.66 381 THR B O 1
ATOM 5838 N N . GLY B 1 382 ? -2.311 -18.656 -43.625 1 46.31 382 GLY B N 1
ATOM 5839 C CA . GLY B 1 382 ? -1.079 -17.891 -43.656 1 46.31 382 GLY B CA 1
ATOM 5840 C C . GLY B 1 382 ? 0.073 -18.625 -44.312 1 46.31 382 GLY B C 1
ATOM 5841 O O . GLY B 1 382 ? 1.112 -18.016 -44.594 1 46.31 382 GLY B O 1
ATOM 5842 N N . ALA B 1 383 ? 0.102 -19.891 -44.312 1 45.28 383 ALA B N 1
ATOM 5843 C CA . ALA B 1 383 ? 1.116 -20.656 -45 1 45.28 383 ALA B CA 1
ATOM 5844 C C . ALA B 1 383 ? 0.857 -20.641 -46.531 1 45.28 383 ALA B C 1
ATOM 5846 O O . ALA B 1 383 ? 1.749 -20.953 -47.312 1 45.28 383 ALA B O 1
ATOM 5847 N N . THR B 1 384 ? -0.13 -20.594 -47.094 1 33.44 384 THR B N 1
ATOM 5848 C CA . THR B 1 384 ? -0.361 -20.547 -48.531 1 33.44 384 THR B CA 1
ATOM 5849 C C . THR B 1 384 ? -0.22 -19.125 -49.062 1 33.44 384 THR B C 1
ATOM 5851 O O . THR B 1 384 ? -0.356 -18.891 -50.25 1 33.44 384 THR B O 1
ATOM 5854 N N . ALA B 1 385 ? 0.03 -18.156 -48.406 1 28.48 385 ALA B N 1
ATOM 5855 C CA . ALA B 1 385 ? 0.328 -16.859 -49 1 28.48 385 ALA B CA 1
ATOM 5856 C C . ALA B 1 385 ? 1.834 -16.641 -49.094 1 28.48 385 ALA B C 1
ATOM 5858 O O . ALA B 1 385 ? 2.576 -16.922 -48.156 1 28.48 385 ALA B O 1
#